Protein AF-A0A660RLG4-F1 (afdb_monomer_lite)

Foldseek 3Di:
DDDPDLKDKDKDKDQDPDAQDWDKDKDFDPDDPFWKWAADVLAGDTDDLWDAQQDDDPPVCCLVPQEKDFHGIGFKDFHDFWMWTWDFFKIKMKGWDPFTIWGDDRRMIITTPAGHHQWPQDPPDPGMGHTHDFIFGDLCSRVNFIDIIMMIIHMFTGGPQVTCCLVSSCCSHPPDWDKAFPDDPDDPDPDDDQADFDDSQKHWDDWAQQPVRQWIKTKIHRNDQAKGKGFGDADPWWKFWADPNRHGDGTDHTIDIAHHSDITMMTTGDPDPPDPDPPGDIGTPPDDDDDDDGGRPDLPSQDPVLLVVLVVLLVVLVVVLVVLVVVLVVDDDLRNLVSQLVNLVSVLNNLSSVLNNLVSCLSPDPDPVSNVVSVVVNVVSVVVNVVSVVSNVVSSSVNVVVVVVD

Radius of gyration: 28.37 Å; chains: 1; bounding box: 61×56×74 Å

Structure (mmCIF, N/CA/C/O backbone):
data_AF-A0A660RLG4-F1
#
_entry.id   AF-A0A660RLG4-F1
#
loop_
_atom_site.group_PDB
_atom_site.id
_atom_site.type_symbol
_atom_site.label_atom_id
_atom_site.label_alt_id
_atom_site.label_comp_id
_atom_site.label_asym_id
_atom_site.label_entity_id
_atom_site.label_seq_id
_atom_site.pdbx_PDB_ins_code
_atom_site.Cartn_x
_atom_site.Cartn_y
_atom_site.Cartn_z
_atom_site.occupancy
_atom_site.B_iso_or_equiv
_atom_site.auth_seq_id
_atom_site.auth_comp_id
_atom_site.auth_asym_id
_atom_site.auth_atom_id
_atom_site.pdbx_PDB_model_num
ATOM 1 N N . LEU A 1 1 ? 1.288 18.515 -22.081 1.00 42.44 1 LEU A N 1
ATOM 2 C CA . LEU A 1 1 ? 2.402 18.432 -23.048 1.00 42.44 1 LEU A CA 1
ATOM 3 C C . LEU A 1 1 ? 2.407 17.027 -23.625 1.00 42.44 1 LEU A C 1
ATOM 5 O O . LEU A 1 1 ? 2.444 16.089 -22.839 1.00 42.44 1 LEU A O 1
ATOM 9 N N . PHE A 1 2 ? 2.325 16.877 -24.945 1.00 48.72 2 PHE A N 1
ATOM 10 C CA . PHE A 1 2 ? 2.683 15.614 -25.590 1.00 48.72 2 PHE A CA 1
ATOM 11 C C . PHE A 1 2 ? 4.208 15.603 -25.696 1.00 48.72 2 PHE A C 1
ATOM 13 O O . PHE A 1 2 ? 4.772 16.466 -26.362 1.00 48.72 2 PHE A O 1
ATOM 20 N N . ASP A 1 3 ? 4.871 14.705 -24.976 1.00 76.25 3 ASP A N 1
ATOM 21 C CA . ASP A 1 3 ? 6.250 14.346 -25.296 1.00 76.25 3 ASP A CA 1
ATOM 22 C C . ASP A 1 3 ? 6.241 13.180 -26.298 1.00 76.25 3 ASP A C 1
ATOM 24 O O . ASP A 1 3 ? 5.186 12.721 -26.737 1.00 76.25 3 ASP A O 1
ATOM 28 N N . THR A 1 4 ? 7.415 12.705 -26.703 1.00 82.38 4 THR A N 1
ATOM 29 C CA . THR A 1 4 ? 7.547 11.595 -27.659 1.00 82.38 4 THR A CA 1
ATOM 30 C C . THR A 1 4 ? 7.227 10.226 -27.048 1.00 82.38 4 THR A C 1
ATOM 32 O O . THR A 1 4 ? 7.391 9.201 -27.714 1.00 82.38 4 THR A O 1
ATOM 35 N N . THR A 1 5 ? 6.782 10.167 -25.787 1.00 88.62 5 THR A N 1
ATOM 36 C CA . THR A 1 5 ? 6.401 8.902 -25.156 1.00 88.62 5 THR A CA 1
ATOM 37 C C . THR A 1 5 ? 5.014 8.454 -25.636 1.00 88.62 5 THR A C 1
ATOM 39 O O . THR A 1 5 ? 4.145 9.283 -25.901 1.00 88.62 5 THR A O 1
ATOM 42 N N . PRO A 1 6 ? 4.732 7.140 -25.709 1.00 92.06 6 PRO A N 1
ATOM 43 C CA . PRO A 1 6 ? 3.406 6.619 -26.043 1.00 92.06 6 PRO A CA 1
ATOM 44 C C . PRO A 1 6 ? 2.440 6.675 -24.844 1.00 92.06 6 PRO A C 1
ATOM 46 O O . PRO A 1 6 ? 1.500 5.883 -24.764 1.00 92.06 6 PRO A O 1
ATOM 49 N N . LEU A 1 7 ? 2.705 7.549 -23.868 1.00 94.50 7 LEU A N 1
ATOM 50 C CA . LEU A 1 7 ? 1.941 7.659 -22.634 1.00 94.50 7 LEU A CA 1
ATOM 51 C C . LEU A 1 7 ? 0.930 8.796 -22.734 1.00 94.50 7 LEU A C 1
ATOM 53 O O . LEU A 1 7 ? 1.280 9.939 -23.014 1.00 94.50 7 LEU A O 1
ATOM 57 N N . ILE A 1 8 ? -0.321 8.505 -22.390 1.00 95.38 8 ILE A N 1
ATOM 58 C CA . ILE A 1 8 ? -1.310 9.545 -22.107 1.00 95.38 8 ILE A CA 1
ATOM 59 C C . ILE A 1 8 ? -1.178 9.886 -20.626 1.00 95.38 8 ILE A C 1
ATOM 61 O O . ILE A 1 8 ? -1.573 9.093 -19.771 1.00 95.38 8 ILE A O 1
ATOM 65 N N . LYS A 1 9 ? -0.585 11.042 -20.323 1.00 94.56 9 LYS A N 1
ATOM 66 C CA . LYS A 1 9 ? -0.292 11.484 -18.953 1.00 94.56 9 LYS A CA 1
ATOM 67 C C . LYS A 1 9 ? -1.398 12.395 -18.423 1.00 94.56 9 LYS A C 1
ATOM 69 O O . LYS A 1 9 ? -1.834 13.321 -19.103 1.00 94.56 9 LYS A O 1
ATOM 74 N N . PHE A 1 10 ? -1.809 12.145 -17.188 1.00 95.75 10 PHE A N 1
ATOM 75 C CA . PHE A 1 10 ? -2.790 12.909 -16.436 1.00 95.75 10 PHE A CA 1
ATOM 76 C C . PHE A 1 10 ? -2.109 13.525 -15.221 1.00 95.75 10 PHE A C 1
ATOM 78 O O . PHE A 1 10 ? -1.472 12.831 -14.429 1.00 95.75 10 PHE A O 1
ATOM 85 N N . HIS A 1 11 ? -2.303 14.829 -15.074 1.00 94.31 11 HIS A N 1
ATOM 86 C CA . HIS A 1 11 ? -1.959 15.583 -13.883 1.00 94.31 11 HIS A CA 1
ATOM 87 C C . HIS A 1 11 ? -3.260 16.046 -13.240 1.00 94.31 11 HIS A C 1
ATOM 89 O O . HIS A 1 11 ? -4.064 16.720 -13.885 1.00 94.31 11 HIS A O 1
ATOM 95 N N . ILE A 1 12 ? -3.520 15.594 -12.016 1.00 95.31 12 ILE A N 1
ATOM 96 C CA . ILE A 1 12 ? -4.813 15.778 -11.355 1.00 95.31 12 ILE A CA 1
ATOM 97 C C . ILE A 1 12 ? -4.598 16.572 -10.078 1.00 95.31 12 ILE A C 1
ATOM 99 O O . ILE A 1 12 ? -3.946 16.096 -9.152 1.00 95.31 12 ILE A O 1
ATOM 103 N N . LEU A 1 13 ? -5.214 17.749 -10.013 1.00 94.62 13 LEU A N 1
ATOM 104 C CA . LEU A 1 13 ? -5.306 18.561 -8.806 1.00 94.62 13 LEU A CA 1
ATOM 105 C C . LEU A 1 13 ? -6.682 18.349 -8.174 1.00 94.62 13 LEU A C 1
ATOM 107 O O . LEU A 1 13 ? -7.712 18.636 -8.784 1.00 94.62 13 LEU A O 1
ATOM 111 N N . LEU A 1 14 ? -6.703 17.831 -6.949 1.00 94.81 14 LEU A N 1
ATOM 112 C CA . LEU A 1 14 ? -7.924 17.526 -6.213 1.00 94.81 14 LEU A CA 1
ATOM 113 C C . LEU A 1 14 ? -7.962 18.314 -4.907 1.00 94.81 14 LEU A C 1
ATOM 115 O O . LEU A 1 14 ? -7.128 18.106 -4.029 1.00 94.81 14 LEU A O 1
ATOM 119 N N . ARG A 1 15 ? -8.993 19.145 -4.743 1.00 95.38 15 ARG A N 1
ATOM 120 C CA . ARG A 1 15 ? -9.323 19.823 -3.484 1.00 95.38 15 ARG A CA 1
ATOM 121 C C . ARG A 1 15 ? -10.446 19.075 -2.768 1.00 95.38 15 ARG A C 1
ATOM 123 O O . ARG A 1 15 ? -11.611 19.219 -3.131 1.00 95.38 15 ARG A O 1
ATOM 130 N N . ASN A 1 16 ? -10.119 18.281 -1.749 1.00 95.19 16 ASN A N 1
ATOM 131 C CA . ASN A 1 16 ? -11.125 17.485 -1.048 1.00 95.19 16 ASN A CA 1
ATOM 132 C C . ASN A 1 16 ? -11.785 18.229 0.125 1.00 95.19 16 ASN A C 1
ATOM 134 O O . ASN A 1 16 ? -11.190 18.390 1.186 1.00 95.19 16 ASN A O 1
ATOM 138 N N . THR A 1 17 ? -13.059 18.588 -0.017 1.00 94.00 17 THR A N 1
ATOM 139 C CA . THR A 1 17 ? -13.883 19.181 1.055 1.00 94.00 17 THR A CA 1
ATOM 140 C C . THR A 1 17 ? -14.885 18.197 1.676 1.00 94.00 17 THR A C 1
ATOM 142 O O . THR A 1 17 ? -15.561 18.534 2.653 1.00 94.00 17 THR A O 1
ATOM 145 N N . ALA A 1 18 ? -14.982 16.976 1.141 1.00 94.06 18 ALA A N 1
ATOM 146 C CA . ALA A 1 18 ? -15.950 15.963 1.544 1.00 94.06 18 ALA A CA 1
ATOM 147 C C . ALA A 1 18 ? -15.361 14.959 2.552 1.00 94.06 18 ALA A C 1
ATOM 149 O O . ALA A 1 18 ? -14.151 14.763 2.658 1.00 94.06 18 ALA A O 1
ATOM 150 N N . ARG A 1 19 ? -16.241 14.293 3.307 1.00 93.56 19 ARG A N 1
ATOM 151 C CA . ARG A 1 19 ? -15.895 13.283 4.324 1.00 93.56 19 ARG A CA 1
ATOM 152 C C . ARG A 1 19 ? -16.524 11.938 3.977 1.00 93.56 19 ARG A C 1
ATOM 154 O O . ARG A 1 19 ? -17.498 11.900 3.235 1.00 93.56 19 ARG A O 1
ATOM 161 N N . ASP A 1 20 ? -15.958 10.862 4.514 1.00 94.06 20 ASP A N 1
ATOM 162 C CA . ASP A 1 20 ? -16.508 9.501 4.474 1.00 94.06 20 ASP A CA 1
ATOM 163 C C . ASP A 1 20 ? -16.858 9.017 3.055 1.00 94.06 20 ASP A C 1
ATOM 165 O O . ASP A 1 20 ? -17.926 8.460 2.801 1.00 94.06 20 ASP A O 1
ATOM 169 N N . HIS A 1 21 ? -15.937 9.234 2.116 1.00 96.50 21 HIS A N 1
ATOM 170 C CA . HIS A 1 21 ? -16.104 8.872 0.712 1.00 96.50 21 HIS A CA 1
ATOM 171 C C . HIS A 1 21 ? -14.834 8.233 0.146 1.00 96.50 21 HIS A C 1
ATOM 173 O O . HIS A 1 21 ? -13.743 8.310 0.716 1.00 96.50 21 HIS A O 1
ATOM 179 N N . ARG A 1 22 ? -14.983 7.590 -1.011 1.00 97.25 22 ARG A N 1
ATOM 180 C CA . ARG A 1 22 ? -13.876 7.050 -1.798 1.00 97.25 22 ARG A CA 1
ATOM 181 C C . ARG A 1 22 ? -14.025 7.528 -3.234 1.00 97.25 22 ARG A C 1
ATOM 183 O O . ARG A 1 22 ? -15.045 7.254 -3.861 1.00 97.25 22 ARG A O 1
ATOM 190 N N . LEU A 1 23 ? -13.012 8.224 -3.736 1.00 97.88 23 LEU A N 1
ATOM 191 C CA . LEU A 1 23 ? -12.948 8.714 -5.105 1.00 97.88 23 LEU A CA 1
ATOM 192 C C . LEU A 1 23 ? -12.033 7.805 -5.926 1.00 97.88 23 LEU A C 1
ATOM 194 O O . LEU A 1 23 ? -10.882 7.565 -5.557 1.00 97.88 23 LEU A O 1
ATOM 198 N N . LYS A 1 24 ? -12.554 7.309 -7.049 1.00 98.25 24 LYS A N 1
ATOM 199 C CA . LYS A 1 24 ? -11.819 6.469 -7.997 1.00 98.25 24 LYS A CA 1
ATOM 200 C C . LYS A 1 24 ? -11.880 7.084 -9.387 1.00 98.25 24 LYS A C 1
ATOM 202 O O . LYS A 1 24 ? -12.932 7.584 -9.779 1.00 98.25 24 LYS A O 1
ATOM 207 N N . MET A 1 25 ? -10.790 6.978 -10.136 1.00 98.25 25 MET A N 1
ATOM 208 C CA . MET A 1 25 ? -10.773 7.283 -11.565 1.00 98.25 25 MET A CA 1
ATOM 209 C C . MET A 1 25 ? -10.928 5.985 -12.357 1.00 98.25 25 MET A C 1
ATOM 211 O O . MET A 1 25 ? -10.302 4.981 -12.018 1.00 98.25 25 MET A O 1
ATOM 215 N N . ALA A 1 26 ? -11.796 6.000 -13.368 1.00 98.56 26 ALA A N 1
ATOM 216 C CA . ALA A 1 26 ? -12.150 4.833 -14.167 1.00 98.56 26 ALA A CA 1
ATOM 217 C C . ALA A 1 26 ? -11.507 4.903 -15.556 1.00 98.56 26 ALA A C 1
ATOM 219 O O . ALA A 1 26 ? -11.638 5.905 -16.255 1.00 98.56 26 ALA A O 1
ATOM 220 N N . PHE A 1 27 ? -10.879 3.807 -15.968 1.00 98.56 27 PHE A N 1
ATOM 221 C CA . PHE A 1 27 ? -10.208 3.647 -17.251 1.00 98.56 27 PHE A CA 1
ATOM 222 C C . PHE A 1 27 ? -10.807 2.440 -17.981 1.00 98.56 27 PHE A C 1
ATOM 224 O O . PHE A 1 27 ? -10.393 1.299 -17.741 1.00 98.56 27 PHE A O 1
ATOM 231 N N . PRO A 1 28 ? -11.843 2.654 -18.809 1.00 97.81 28 PRO A N 1
ATOM 232 C CA . PRO A 1 28 ? -12.424 1.587 -19.608 1.00 97.81 28 PRO A CA 1
ATOM 233 C C . PRO A 1 28 ? -11.468 1.180 -20.735 1.00 97.81 28 PRO A C 1
ATOM 235 O O . PRO A 1 28 ? -10.878 2.027 -21.401 1.00 97.81 28 PRO A O 1
ATOM 238 N N . THR A 1 29 ? -11.355 -0.124 -20.979 1.00 96.12 29 THR A N 1
ATOM 239 C CA . THR A 1 29 ? -10.620 -0.693 -22.112 1.00 96.12 29 THR A CA 1
ATOM 240 C C . THR A 1 29 ? -11.518 -1.584 -22.970 1.00 96.12 29 THR A C 1
ATOM 242 O O . THR A 1 29 ? -12.541 -2.109 -22.528 1.00 96.12 29 THR A O 1
ATOM 245 N N . ASN A 1 30 ? -11.127 -1.775 -24.229 1.00 94.19 30 ASN A N 1
ATOM 246 C CA . ASN A 1 30 ? -11.834 -2.633 -25.179 1.00 94.19 30 ASN A CA 1
ATOM 247 C C . ASN A 1 30 ? -11.332 -4.085 -25.180 1.00 94.19 30 ASN A C 1
ATOM 249 O O . ASN A 1 30 ? -11.915 -4.930 -25.866 1.00 94.19 30 ASN A O 1
ATOM 253 N N . ILE A 1 31 ? -10.306 -4.398 -24.382 1.00 95.69 31 ILE A N 1
ATOM 254 C CA . ILE A 1 31 ? -9.705 -5.732 -24.307 1.00 95.69 31 ILE A CA 1
ATOM 255 C C . ILE A 1 31 ? -10.736 -6.750 -23.808 1.00 95.69 31 ILE A C 1
ATOM 257 O O . ILE A 1 31 ? -11.302 -6.633 -22.720 1.00 95.69 31 ILE A O 1
ATOM 261 N N . LYS A 1 32 ? -11.012 -7.761 -24.638 1.00 89.62 32 LYS A N 1
ATOM 262 C CA . LYS A 1 32 ? -11.910 -8.878 -24.316 1.00 89.62 32 LYS A CA 1
ATOM 263 C C . LYS A 1 32 ? -11.104 -10.015 -23.694 1.00 89.62 32 LYS A C 1
ATOM 265 O O . LYS A 1 32 ? -10.012 -10.303 -24.175 1.00 89.62 32 LYS A O 1
ATOM 270 N N . ASN A 1 33 ? -11.669 -10.657 -22.667 1.00 87.00 33 ASN A N 1
ATOM 271 C CA . ASN A 1 33 ? -11.076 -11.807 -21.969 1.00 87.00 33 ASN A CA 1
ATOM 272 C C . ASN A 1 33 ? -9.613 -11.575 -21.546 1.00 87.00 33 ASN A C 1
ATOM 274 O O . ASN A 1 33 ? -8.793 -12.484 -21.608 1.00 87.00 33 ASN A O 1
ATOM 278 N N . GLY A 1 34 ? -9.281 -10.335 -21.173 1.00 94.12 34 GLY A N 1
ATOM 279 C CA . GLY A 1 34 ? -7.931 -9.976 -20.763 1.00 94.12 34 GLY A CA 1
ATOM 280 C C . GLY A 1 34 ? -7.615 -10.476 -19.358 1.00 94.12 34 GLY A C 1
ATOM 281 O O . GLY A 1 34 ? -8.475 -10.470 -18.475 1.00 94.12 34 GLY A O 1
ATOM 282 N N . LYS A 1 35 ? -6.363 -10.866 -19.157 1.00 97.19 35 LYS A N 1
ATOM 283 C CA . LYS A 1 35 ? -5.772 -11.130 -17.849 1.00 97.19 35 LYS A CA 1
ATOM 284 C C . LYS A 1 35 ? -5.493 -9.811 -17.139 1.00 97.19 35 LYS A C 1
ATOM 286 O O . LYS A 1 35 ? -5.126 -8.832 -17.790 1.00 97.19 35 LYS A O 1
ATOM 291 N N . 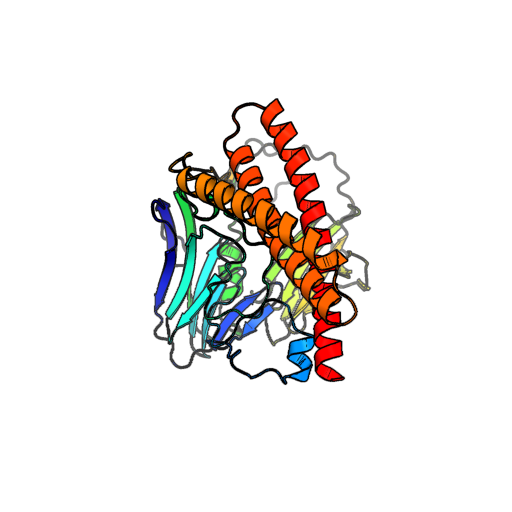ILE A 1 36 ? -5.656 -9.792 -15.819 1.00 98.25 36 ILE A N 1
ATOM 292 C CA . ILE A 1 36 ? -5.297 -8.643 -14.984 1.00 98.25 36 ILE A CA 1
ATOM 293 C C . ILE A 1 36 ? -3.904 -8.903 -14.435 1.00 98.25 36 ILE A C 1
ATOM 295 O O . ILE A 1 36 ? -3.695 -9.897 -13.743 1.00 98.25 36 ILE A O 1
ATOM 299 N N . VAL A 1 37 ? -2.977 -8.001 -14.726 1.00 97.75 37 VAL A N 1
ATOM 300 C CA . VAL A 1 37 ? -1.601 -8.070 -14.239 1.00 97.75 37 VAL A CA 1
ATOM 301 C C . VAL A 1 37 ? -1.293 -6.787 -13.491 1.00 97.75 37 VAL A C 1
ATOM 303 O O . VAL A 1 37 ? -1.558 -5.702 -13.998 1.00 97.75 37 VAL A O 1
ATOM 306 N N . ALA A 1 38 ? -0.752 -6.890 -12.286 1.00 97.94 38 ALA A N 1
ATOM 307 C CA . ALA A 1 38 ? -0.326 -5.734 -11.509 1.00 97.94 38 ALA A CA 1
ATOM 308 C C . ALA A 1 38 ? 1.126 -5.882 -11.086 1.00 97.94 38 ALA A C 1
ATOM 310 O O . ALA A 1 38 ? 1.599 -6.989 -10.832 1.00 97.94 38 ALA A O 1
ATOM 311 N N . GLU A 1 39 ? 1.825 -4.761 -10.972 1.00 96.94 39 GLU A N 1
ATOM 312 C CA . GLU A 1 39 ? 3.153 -4.781 -10.384 1.00 96.94 39 GLU A CA 1
ATOM 313 C C . GLU A 1 39 ? 3.067 -4.887 -8.858 1.00 96.94 39 GLU A C 1
ATOM 315 O O . GLU A 1 39 ? 2.383 -4.098 -8.200 1.00 96.94 39 GLU A O 1
ATOM 320 N N . MET A 1 40 ? 3.828 -5.825 -8.305 1.00 95.88 40 MET A N 1
ATOM 321 C CA . MET A 1 40 ? 4.165 -5.953 -6.892 1.00 95.88 40 MET A CA 1
ATOM 322 C C . MET A 1 40 ? 5.693 -5.874 -6.725 1.00 95.88 40 MET A C 1
ATOM 324 O O . MET A 1 40 ? 6.424 -5.895 -7.719 1.00 95.88 40 MET A O 1
ATOM 328 N N . PRO A 1 41 ? 6.216 -5.742 -5.491 1.00 94.00 41 PRO A N 1
ATOM 329 C CA . PRO A 1 41 ? 7.656 -5.775 -5.262 1.00 94.00 41 PRO A CA 1
ATOM 330 C C . PRO A 1 41 ? 8.271 -7.044 -5.858 1.00 94.00 41 PRO A C 1
ATOM 332 O O . PRO A 1 41 ? 7.988 -8.138 -5.383 1.00 94.00 41 PRO A O 1
ATOM 335 N N . PHE A 1 42 ? 9.095 -6.867 -6.895 1.00 93.88 42 PHE A N 1
ATOM 336 C CA . PHE A 1 42 ? 9.760 -7.955 -7.616 1.00 93.88 42 PHE A CA 1
ATOM 337 C C . PHE A 1 42 ? 8.797 -9.016 -8.177 1.00 93.88 42 PHE A C 1
ATOM 339 O O . PHE A 1 42 ? 9.109 -10.200 -8.159 1.00 93.88 42 PHE A O 1
ATOM 346 N N . GLU A 1 43 ? 7.628 -8.605 -8.689 1.00 94.50 43 GLU A N 1
ATOM 347 C CA . GLU A 1 43 ? 6.717 -9.515 -9.397 1.00 94.50 43 GLU A CA 1
ATOM 348 C C . GLU A 1 43 ? 5.731 -8.764 -10.304 1.00 94.50 43 GLU A C 1
ATOM 350 O O . GLU A 1 43 ? 5.202 -7.713 -9.931 1.00 94.50 43 GLU A O 1
ATOM 355 N N . TYR A 1 44 ? 5.418 -9.329 -11.474 1.00 96.06 44 TYR A N 1
ATOM 356 C CA . TYR A 1 44 ? 4.201 -8.998 -12.222 1.00 96.06 44 TYR A CA 1
ATOM 357 C C . TYR A 1 44 ? 3.151 -10.073 -11.950 1.00 96.06 44 TYR A C 1
ATOM 359 O O . TYR A 1 44 ? 3.136 -11.126 -12.583 1.00 96.06 44 TYR A O 1
ATOM 367 N N . VAL A 1 45 ? 2.276 -9.802 -10.983 1.00 96.19 45 VAL A N 1
ATOM 368 C CA . VAL A 1 45 ? 1.316 -10.788 -10.485 1.00 96.19 45 VAL A CA 1
ATOM 369 C C . VAL A 1 45 ? 0.040 -10.785 -11.325 1.00 96.19 45 VAL A C 1
ATOM 371 O O . VAL A 1 45 ? -0.598 -9.744 -11.510 1.00 96.19 45 VAL A O 1
ATOM 374 N N . GLU A 1 46 ? -0.362 -11.961 -11.807 1.00 96.75 46 GLU A N 1
ATOM 375 C CA . GLU A 1 46 ? -1.681 -12.177 -12.409 1.00 96.75 46 GLU A CA 1
ATOM 376 C C . GLU A 1 46 ? -2.723 -12.355 -11.295 1.00 96.75 46 GLU A C 1
ATOM 378 O O . GLU A 1 46 ? -2.531 -13.149 -10.371 1.00 96.75 46 GLU A O 1
ATOM 383 N N . ARG A 1 47 ? -3.837 -11.614 -11.350 1.00 95.38 47 ARG A N 1
ATOM 384 C CA . ARG A 1 47 ? -4.898 -11.694 -10.332 1.00 95.38 47 ARG A CA 1
ATOM 385 C C . ARG A 1 47 ? -6.284 -11.894 -10.937 1.00 95.38 47 ARG A C 1
ATOM 387 O O . ARG A 1 47 ? -6.570 -11.380 -12.018 1.00 95.38 47 ARG A O 1
ATOM 394 N N . PRO A 1 48 ? -7.194 -12.586 -10.229 1.00 96.31 48 PRO A N 1
ATOM 395 C CA . PRO A 1 48 ? -8.602 -12.559 -10.588 1.00 96.31 48 PRO A CA 1
ATOM 396 C C . PRO A 1 48 ? -9.194 -11.164 -10.330 1.00 96.31 48 PRO A C 1
ATOM 398 O O . PRO A 1 48 ? -8.680 -10.382 -9.533 1.00 96.31 48 PRO A O 1
ATOM 401 N N . SER A 1 49 ? -10.336 -10.870 -10.954 1.00 94.06 49 SER A N 1
ATOM 402 C CA . SER A 1 49 ? -11.072 -9.614 -10.711 1.00 94.06 49 SER A CA 1
ATOM 403 C C . SER A 1 49 ? -11.621 -9.480 -9.282 1.00 94.06 49 SER A C 1
ATOM 405 O O . SER A 1 49 ? -11.966 -8.375 -8.859 1.00 94.06 49 SER A O 1
ATOM 407 N N . TYR A 1 50 ? -11.707 -10.592 -8.544 1.00 95.88 50 TYR A N 1
ATOM 408 C CA . TYR A 1 50 ? -12.051 -10.636 -7.126 1.00 95.88 50 TYR A CA 1
ATOM 409 C C . TYR A 1 50 ? -11.533 -11.910 -6.452 1.00 95.88 50 TYR A C 1
ATOM 411 O O . TYR A 1 50 ? -11.355 -12.937 -7.107 1.00 95.88 50 TYR A O 1
ATOM 419 N N . LEU A 1 51 ? -11.341 -11.850 -5.136 1.00 93.12 51 LEU A N 1
ATOM 420 C CA . LEU A 1 51 ? -11.143 -13.010 -4.270 1.00 93.12 51 LEU A CA 1
ATOM 421 C C . LEU A 1 51 ? -12.438 -13.315 -3.525 1.00 93.12 51 LEU A C 1
ATOM 423 O O . LEU A 1 51 ? -13.113 -12.407 -3.039 1.00 93.12 51 LEU A O 1
ATOM 427 N N . ASP A 1 52 ? -12.783 -14.595 -3.424 1.00 91.31 52 ASP A N 1
ATOM 428 C CA . ASP A 1 52 ? -13.954 -15.038 -2.675 1.00 91.31 52 ASP A CA 1
ATOM 429 C C . ASP A 1 52 ? -13.559 -15.570 -1.290 1.00 91.31 52 ASP A C 1
ATOM 431 O O . ASP A 1 52 ? -13.125 -16.713 -1.132 1.00 91.31 52 ASP A O 1
ATOM 435 N N . ASN A 1 53 ? -13.746 -14.727 -0.275 1.00 86.56 53 ASN A N 1
ATOM 436 C CA . ASN A 1 53 ? -13.520 -15.034 1.136 1.00 86.56 53 ASN A CA 1
ATOM 437 C C . ASN A 1 53 ? -14.812 -15.491 1.843 1.00 86.56 53 ASN A C 1
ATOM 439 O O . ASN A 1 53 ? -14.919 -15.402 3.068 1.00 86.56 53 ASN A O 1
ATOM 443 N N . SER A 1 54 ? -15.827 -15.955 1.101 1.00 83.31 54 SER A N 1
ATOM 444 C CA . SER A 1 54 ? -17.081 -16.476 1.673 1.00 83.31 54 SER A CA 1
ATOM 445 C C . SER A 1 54 ? -16.960 -17.882 2.262 1.00 83.31 54 SER A C 1
ATOM 447 O O . SER A 1 54 ? -17.878 -18.324 2.956 1.00 83.31 54 SER A O 1
ATOM 449 N N . ARG A 1 55 ? -15.837 -18.584 2.032 1.00 76.75 55 ARG A N 1
ATOM 450 C CA . ARG A 1 55 ? -15.640 -19.946 2.544 1.00 76.75 55 ARG A CA 1
ATOM 451 C C . ARG A 1 55 ? -15.852 -19.990 4.068 1.00 76.75 55 ARG A C 1
ATOM 453 O O . ARG A 1 55 ? -15.178 -19.250 4.803 1.00 76.75 55 ARG A O 1
ATOM 460 N N . PRO A 1 56 ? -16.768 -20.848 4.558 1.00 71.75 56 PRO A N 1
ATOM 461 C CA . PRO A 1 56 ? -17.010 -20.987 5.983 1.00 71.75 56 PRO A CA 1
ATOM 462 C C . PRO A 1 56 ? -15.766 -21.579 6.648 1.00 71.75 56 PRO A C 1
ATOM 464 O O . PRO A 1 56 ? -15.213 -22.577 6.186 1.00 71.75 56 PRO A O 1
ATOM 467 N N . ILE A 1 57 ? -15.312 -20.956 7.735 1.00 71.88 57 ILE A N 1
ATOM 468 C CA . ILE A 1 57 ? -14.235 -21.516 8.553 1.00 71.88 57 ILE A CA 1
ATOM 469 C C . ILE A 1 57 ? -14.864 -22.581 9.456 1.00 71.88 57 ILE A C 1
ATOM 471 O O . ILE A 1 57 ? -15.861 -22.283 10.117 1.00 71.88 57 ILE A O 1
ATOM 475 N N . PRO A 1 58 ? -14.292 -23.797 9.531 1.00 80.06 58 PRO A N 1
ATOM 476 C CA . PRO A 1 58 ? -14.722 -24.802 10.493 1.00 80.06 58 PRO A CA 1
ATOM 477 C C . PRO A 1 58 ? -14.843 -24.220 11.907 1.00 80.06 58 PRO A C 1
ATOM 479 O O . PRO A 1 58 ? -13.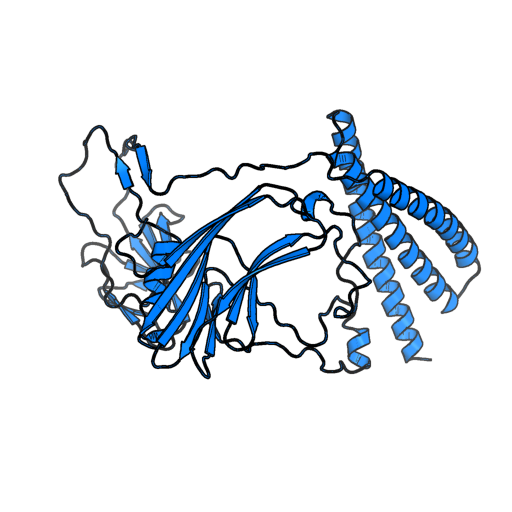925 -23.552 12.382 1.00 80.06 58 PRO A O 1
ATOM 482 N N . GLN A 1 59 ? -15.935 -24.517 12.619 1.00 71.88 59 GLN A N 1
ATOM 483 C CA . GLN A 1 59 ? -16.215 -23.943 13.946 1.00 71.88 59 GLN A CA 1
ATOM 484 C C . GLN A 1 59 ? -15.053 -24.115 14.940 1.00 71.88 59 GLN A C 1
ATOM 486 O O . GLN A 1 59 ? -14.795 -23.242 15.764 1.00 71.88 59 GLN A O 1
ATOM 491 N N . LYS A 1 60 ? -14.314 -25.228 14.838 1.00 72.12 60 LYS A N 1
ATOM 492 C CA . LYS A 1 60 ? -13.123 -25.503 15.656 1.00 72.12 60 LYS A CA 1
ATOM 493 C C . LYS A 1 60 ? -11.978 -24.515 15.396 1.00 72.12 60 LYS A C 1
ATOM 495 O O . LYS A 1 60 ? -11.271 -24.162 16.331 1.00 72.12 60 LYS A O 1
ATOM 500 N N . LEU A 1 61 ? -11.817 -24.048 14.157 1.00 72.56 61 LEU A N 1
ATOM 501 C CA . LEU A 1 61 ? -10.791 -23.081 13.762 1.00 72.56 61 LEU A CA 1
ATOM 502 C C . LEU A 1 61 ? -11.196 -21.638 14.089 1.00 72.56 61 LEU A C 1
ATOM 504 O O . LEU A 1 61 ? -10.327 -20.838 14.419 1.00 72.56 61 LEU A O 1
ATOM 508 N N . LEU A 1 62 ? -12.493 -21.306 14.088 1.00 67.69 62 LEU A N 1
ATOM 509 C CA . LEU A 1 62 ? -12.977 -19.984 14.527 1.00 67.69 62 LEU A CA 1
ATOM 510 C C . LEU A 1 62 ? -12.569 -19.651 15.973 1.00 67.69 62 LEU A C 1
ATOM 512 O O . LEU A 1 62 ? -12.353 -18.487 16.290 1.00 67.69 62 LEU A O 1
ATOM 516 N N . ARG A 1 63 ? -12.396 -20.672 16.824 1.00 64.31 63 ARG A N 1
ATOM 517 C CA . ARG A 1 63 ? -11.903 -20.532 18.208 1.00 64.31 63 ARG A CA 1
ATOM 518 C C . ARG A 1 63 ? -10.432 -20.102 18.294 1.00 64.31 63 ARG A C 1
ATOM 520 O O . ARG A 1 63 ? -9.987 -19.646 19.337 1.00 64.31 63 ARG A O 1
ATOM 527 N N . ILE A 1 64 ? -9.671 -20.272 17.212 1.00 66.38 64 ILE A N 1
ATOM 528 C CA . ILE A 1 64 ? -8.229 -19.983 17.135 1.00 66.38 64 ILE A CA 1
ATOM 529 C C . ILE A 1 64 ? -7.988 -18.735 16.267 1.00 66.38 64 ILE A C 1
ATOM 531 O O . ILE A 1 64 ? -7.133 -17.905 16.569 1.00 66.38 64 ILE A O 1
ATOM 535 N N . PHE A 1 65 ? -8.795 -18.542 15.219 1.00 62.34 65 PHE A N 1
ATOM 536 C CA . PHE A 1 65 ? -8.759 -17.380 14.329 1.00 62.34 65 PHE A CA 1
ATOM 537 C C . PHE A 1 65 ? -9.694 -16.260 14.812 1.00 62.34 65 PHE A C 1
ATOM 539 O O . PHE A 1 65 ? -10.734 -15.999 14.213 1.00 62.34 65 PHE A O 1
ATOM 546 N N . ILE A 1 66 ? -9.304 -15.564 15.885 1.00 63.75 66 ILE A N 1
ATOM 547 C CA . ILE A 1 66 ? -10.088 -14.459 16.480 1.00 63.75 66 ILE A CA 1
ATOM 548 C C . ILE A 1 66 ? -9.595 -13.057 16.033 1.00 63.75 66 ILE A C 1
ATOM 550 O O . ILE A 1 66 ? -9.925 -12.025 16.636 1.00 63.75 66 ILE A O 1
ATOM 554 N N . GLY A 1 67 ? -8.737 -13.009 15.010 1.00 71.00 67 GLY A N 1
ATOM 555 C CA . GLY A 1 67 ? -8.272 -11.773 14.370 1.00 71.00 67 GLY A CA 1
ATOM 556 C C . GLY A 1 67 ? -9.286 -11.219 13.367 1.00 71.00 67 GLY A C 1
ATOM 557 O O . GLY A 1 67 ? -10.246 -11.897 13.004 1.00 71.00 67 GLY A O 1
ATOM 558 N N . ALA A 1 68 ? -9.080 -9.978 12.921 1.00 81.69 68 ALA A N 1
ATOM 559 C CA . ALA A 1 68 ? -9.872 -9.424 11.831 1.00 81.69 68 ALA A CA 1
ATOM 560 C C . ALA A 1 68 ? -9.709 -10.227 10.540 1.00 81.69 68 ALA A C 1
ATOM 562 O O . ALA A 1 68 ? -8.599 -10.600 10.164 1.00 81.69 68 ALA A O 1
ATOM 563 N N . ARG A 1 69 ? -10.826 -10.443 9.846 1.00 83.62 69 ARG A N 1
ATOM 564 C CA . ARG A 1 69 ? -10.868 -11.133 8.561 1.00 83.62 69 ARG A CA 1
ATOM 565 C C . ARG A 1 69 ? -11.898 -10.494 7.645 1.00 83.62 69 ARG A C 1
ATOM 567 O O . ARG A 1 69 ? -13.073 -10.394 8.012 1.00 83.62 69 ARG A O 1
ATOM 574 N N . GLU A 1 70 ? -11.463 -10.145 6.442 1.00 86.50 70 GLU A N 1
ATOM 575 C CA . GLU A 1 70 ? -12.360 -9.739 5.362 1.00 86.50 70 GLU A CA 1
ATOM 576 C C . GLU A 1 70 ? -13.149 -10.956 4.851 1.00 86.50 70 GLU A C 1
ATOM 578 O O . GLU A 1 70 ? -12.624 -12.062 4.729 1.00 86.50 70 GLU A O 1
ATOM 583 N N . CYS A 1 71 ? -14.439 -10.775 4.611 1.00 86.50 71 CYS A N 1
ATOM 584 C CA . CYS A 1 71 ? -15.406 -11.815 4.283 1.00 86.50 71 CYS A CA 1
ATOM 585 C C . CYS A 1 71 ? -16.219 -11.404 3.055 1.00 86.50 71 CYS A C 1
ATOM 587 O O . CYS A 1 71 ? -16.431 -10.221 2.798 1.00 86.50 71 CYS A O 1
ATOM 589 N N . GLY A 1 72 ? -16.725 -12.389 2.314 1.00 89.50 72 GLY A N 1
ATOM 590 C CA . GLY A 1 72 ? -17.405 -12.139 1.042 1.00 89.50 72 GLY A CA 1
ATOM 591 C C . GLY A 1 72 ? -16.413 -11.871 -0.092 1.00 89.50 72 GLY A C 1
ATOM 592 O O . GLY A 1 72 ? -15.305 -12.400 -0.081 1.00 89.50 72 GLY A O 1
ATOM 593 N N . LYS A 1 73 ? -16.822 -11.085 -1.091 1.00 92.38 73 LYS A N 1
ATOM 594 C CA . LYS A 1 73 ? -15.998 -10.810 -2.275 1.00 92.38 73 LYS A CA 1
ATOM 595 C C . LYS A 1 73 ? -15.117 -9.584 -2.053 1.00 92.38 73 LYS A C 1
ATOM 597 O O . LYS A 1 73 ? -15.643 -8.485 -1.882 1.00 92.38 73 LYS A O 1
ATOM 602 N N . GLU A 1 74 ? -13.804 -9.784 -2.097 1.00 92.56 74 GLU A N 1
ATOM 603 C CA . GLU A 1 74 ? -12.803 -8.719 -2.103 1.00 92.56 74 GLU A CA 1
ATOM 604 C C . GLU A 1 74 ? -12.406 -8.407 -3.539 1.00 92.56 74 GLU A C 1
ATOM 606 O O . GLU A 1 74 ? -12.165 -9.293 -4.349 1.00 92.56 74 GLU A O 1
ATOM 611 N N . TYR A 1 75 ? -12.338 -7.130 -3.848 1.00 95.25 75 TYR A N 1
ATOM 612 C CA . TYR A 1 75 ? -12.207 -6.623 -5.198 1.00 95.25 75 TYR A CA 1
ATOM 613 C C . TYR A 1 75 ? -11.092 -5.592 -5.353 1.00 95.25 75 TYR A C 1
ATOM 615 O O . TYR A 1 75 ? -10.775 -5.183 -6.471 1.00 95.25 75 TYR A O 1
ATOM 623 N N . THR A 1 76 ? -10.591 -5.103 -4.228 1.00 95.62 76 THR A N 1
ATOM 624 C CA . THR A 1 76 ? -9.524 -4.131 -4.139 1.00 95.62 76 THR A CA 1
ATOM 625 C C . THR A 1 76 ? -8.223 -4.855 -3.890 1.00 95.62 76 THR A C 1
ATOM 627 O O . THR A 1 76 ? -8.137 -5.784 -3.088 1.00 95.62 76 THR A O 1
ATOM 630 N N . PHE A 1 77 ? -7.209 -4.444 -4.630 1.00 97.56 77 PHE A N 1
ATOM 631 C CA . PHE A 1 77 ? -5.939 -5.133 -4.677 1.00 97.56 77 PHE A CA 1
ATOM 632 C C . PHE A 1 77 ? -4.796 -4.122 -4.607 1.00 97.56 77 PHE A C 1
ATOM 634 O O . PHE A 1 77 ? -4.926 -3.019 -5.148 1.00 97.56 77 PHE A O 1
ATOM 641 N N . PRO A 1 78 ? -3.672 -4.482 -3.961 1.00 97.75 78 PRO A N 1
ATOM 642 C CA . PRO A 1 78 ? -2.514 -3.612 -3.919 1.00 97.75 78 PRO A CA 1
ATOM 643 C C . PRO A 1 78 ? -1.779 -3.617 -5.261 1.00 97.75 78 PRO A C 1
ATOM 645 O O . PRO A 1 78 ? -1.664 -4.662 -5.898 1.00 97.75 78 PRO A O 1
ATOM 648 N N . MET A 1 79 ? -1.224 -2.489 -5.664 1.00 97.62 79 MET A N 1
ATOM 649 C CA . MET A 1 79 ? -0.210 -2.405 -6.716 1.00 97.62 79 MET A CA 1
ATOM 650 C C . MET A 1 79 ? 0.927 -1.504 -6.251 1.00 97.62 79 MET A C 1
ATOM 652 O O . MET A 1 79 ? 0.765 -0.737 -5.301 1.00 97.62 79 MET A O 1
ATOM 656 N N . LYS A 1 80 ? 2.071 -1.601 -6.920 1.00 95.62 80 LYS A N 1
ATOM 657 C CA . LYS A 1 80 ? 3.192 -0.689 -6.717 1.00 95.62 80 LYS A CA 1
ATOM 658 C C . LYS A 1 80 ? 3.150 0.461 -7.727 1.00 95.62 80 LYS A C 1
ATOM 660 O O . LYS A 1 80 ? 2.822 1.580 -7.357 1.00 95.62 80 LYS A O 1
ATOM 665 N N . ASP A 1 81 ? 3.428 0.151 -8.991 1.00 95.06 81 ASP A N 1
ATOM 666 C CA . ASP A 1 81 ? 3.679 1.154 -10.035 1.00 95.06 81 ASP A CA 1
ATOM 667 C C . ASP A 1 81 ? 2.591 1.148 -11.128 1.00 95.06 81 ASP A C 1
ATOM 669 O O . ASP A 1 81 ? 2.292 2.188 -11.718 1.00 95.06 81 ASP A O 1
ATOM 673 N N . PHE A 1 82 ? 1.986 -0.010 -11.427 1.00 97.75 82 PHE A N 1
ATOM 674 C CA . PHE A 1 82 ? 0.938 -0.114 -12.445 1.00 97.75 82 PHE A CA 1
ATOM 675 C C . PHE A 1 82 ? -0.001 -1.312 -12.261 1.00 97.75 82 PHE A C 1
ATOM 677 O O . PHE A 1 82 ? 0.327 -2.306 -11.606 1.00 97.75 82 PHE A O 1
ATOM 684 N N . VAL A 1 83 ? -1.142 -1.237 -12.947 1.00 98.56 83 VAL A N 1
ATOM 685 C CA . VAL A 1 83 ? -2.051 -2.352 -13.240 1.00 98.56 83 VAL A CA 1
ATOM 686 C C . VAL A 1 83 ? -2.416 -2.342 -14.724 1.00 98.56 83 VAL A C 1
ATOM 688 O O . VAL A 1 83 ? -2.610 -1.285 -15.319 1.00 98.56 83 VAL A O 1
ATOM 691 N N . ALA A 1 84 ? -2.540 -3.517 -15.330 1.00 98.25 84 ALA A N 1
ATOM 692 C CA . ALA A 1 84 ? -2.877 -3.691 -16.729 1.00 98.25 84 ALA A CA 1
ATOM 693 C C . ALA A 1 84 ? -3.949 -4.762 -16.944 1.00 98.25 84 ALA A C 1
ATOM 695 O O . ALA A 1 84 ? -4.036 -5.746 -16.209 1.00 98.25 84 ALA A O 1
ATOM 696 N N . ILE A 1 85 ? -4.733 -4.582 -18.004 1.00 98.44 85 ILE A N 1
ATOM 697 C CA . ILE A 1 85 ? -5.529 -5.641 -18.625 1.00 98.44 85 ILE A CA 1
ATOM 698 C C . ILE A 1 85 ? -4.845 -5.981 -19.950 1.00 98.44 85 ILE A C 1
ATOM 700 O O . ILE A 1 85 ? -4.531 -5.085 -20.734 1.00 98.44 85 ILE A O 1
ATOM 704 N N . THR A 1 86 ? -4.587 -7.261 -20.201 1.00 97.56 86 THR A N 1
ATOM 705 C CA . THR A 1 86 ? -3.767 -7.702 -21.341 1.00 97.56 86 THR A CA 1
ATOM 706 C C . THR A 1 86 ? -4.219 -9.041 -21.922 1.00 97.56 86 THR A C 1
ATOM 708 O O . THR A 1 86 ? -4.791 -9.874 -21.224 1.00 97.56 86 THR A O 1
ATOM 711 N N . ASN A 1 87 ? -3.971 -9.250 -23.211 1.00 95.44 87 ASN A N 1
ATOM 712 C CA . ASN A 1 87 ? -4.016 -10.549 -23.881 1.00 95.44 87 ASN A CA 1
ATOM 713 C C . ASN A 1 87 ? -2.850 -10.639 -24.882 1.00 95.44 87 ASN A C 1
ATOM 715 O O . ASN A 1 87 ? -2.073 -9.696 -24.993 1.00 95.44 87 ASN A O 1
ATOM 719 N N . ASP A 1 88 ? -2.754 -11.720 -25.653 1.00 93.12 88 ASP A N 1
ATOM 720 C CA . ASP A 1 88 ? -1.620 -11.954 -26.566 1.00 93.12 88 ASP A CA 1
ATOM 721 C C . ASP A 1 88 ? -1.447 -10.876 -27.655 1.00 93.12 88 ASP A C 1
ATOM 723 O O . ASP A 1 88 ? -0.370 -10.730 -28.224 1.00 93.12 88 ASP A O 1
ATOM 727 N N . SER A 1 89 ? -2.490 -10.095 -27.952 1.00 94.31 89 SER A N 1
ATOM 728 C CA . SER A 1 89 ? -2.472 -9.083 -29.018 1.00 94.31 89 SER A CA 1
ATOM 729 C C . SER A 1 89 ? -2.192 -7.662 -28.533 1.00 94.31 89 SER A C 1
ATOM 731 O O . SER A 1 89 ? -1.700 -6.839 -29.309 1.00 94.31 89 SER A O 1
ATOM 733 N N . GLN A 1 90 ? -2.542 -7.339 -27.287 1.00 95.88 90 GLN A N 1
ATOM 734 C CA . GLN A 1 90 ? -2.551 -5.960 -26.805 1.00 95.88 90 GLN A CA 1
ATOM 735 C C . GLN A 1 90 ? -2.522 -5.857 -25.276 1.00 95.88 90 GLN A C 1
ATOM 737 O O . GLN A 1 90 ? -2.958 -6.749 -24.538 1.00 95.88 90 GLN A O 1
ATOM 742 N N . ILE A 1 91 ? -2.099 -4.687 -24.809 1.00 97.12 91 ILE A N 1
ATOM 743 C CA . ILE A 1 91 ? -2.061 -4.319 -23.399 1.00 97.12 91 ILE A CA 1
ATOM 744 C C . ILE A 1 91 ? -2.616 -2.912 -23.190 1.00 97.12 91 ILE A C 1
ATOM 746 O O . ILE A 1 91 ? -2.336 -1.993 -23.959 1.00 97.12 91 ILE A O 1
ATOM 750 N N . PHE A 1 92 ? -3.397 -2.756 -22.124 1.00 98.31 92 PHE A N 1
ATOM 751 C CA . PHE A 1 92 ? -3.852 -1.475 -21.607 1.00 98.31 92 PHE A CA 1
ATOM 752 C C . PHE A 1 92 ? -3.413 -1.377 -20.149 1.00 98.31 92 PHE A C 1
ATOM 754 O O . PHE A 1 92 ? -3.895 -2.144 -19.315 1.00 98.31 92 PHE A O 1
ATOM 761 N N . SER A 1 93 ? -2.498 -0.460 -19.849 1.00 98.25 93 SER A N 1
ATOM 762 C CA . SER A 1 93 ? -1.925 -0.276 -18.515 1.00 98.25 93 SER A CA 1
ATOM 763 C C . SER A 1 93 ? -2.213 1.113 -17.969 1.00 98.25 93 SER A C 1
ATOM 765 O O . SER A 1 93 ? -2.150 2.095 -18.707 1.00 98.25 93 SER A O 1
ATOM 767 N N . VAL A 1 94 ? -2.502 1.180 -16.672 1.00 98.69 94 VAL A N 1
ATOM 768 C CA . VAL A 1 94 ? -2.599 2.403 -15.878 1.00 98.69 94 VAL A CA 1
ATOM 769 C C . VAL A 1 94 ? -1.436 2.399 -14.890 1.00 98.69 94 VAL A C 1
ATOM 771 O O . VAL A 1 94 ? -1.359 1.536 -14.016 1.00 98.69 94 VAL A O 1
ATOM 774 N N . MET A 1 95 ? -0.535 3.361 -15.048 1.00 98.19 95 MET A N 1
ATOM 775 C CA . MET A 1 95 ? 0.638 3.599 -14.210 1.00 98.19 95 MET A CA 1
ATOM 776 C C . MET A 1 95 ? 0.349 4.764 -13.267 1.00 98.19 95 MET A C 1
ATOM 778 O O . MET A 1 95 ? -0.289 5.735 -13.677 1.00 98.19 95 MET A O 1
ATOM 782 N N . THR A 1 96 ? 0.817 4.704 -12.025 1.00 97.38 96 THR A N 1
ATOM 783 C CA . THR A 1 96 ? 0.520 5.735 -11.022 1.00 97.38 96 THR A CA 1
ATOM 784 C C . THR A 1 96 ? 1.723 6.037 -10.149 1.00 97.38 96 THR A C 1
ATOM 786 O O . THR A 1 96 ? 2.366 5.113 -9.662 1.00 97.38 96 THR A O 1
ATOM 789 N N . ARG A 1 97 ? 1.960 7.312 -9.830 1.00 94.00 97 ARG A N 1
ATOM 790 C CA . ARG A 1 97 ? 2.980 7.690 -8.847 1.00 94.00 97 ARG A CA 1
ATOM 791 C C . ARG A 1 97 ? 2.356 7.764 -7.446 1.00 94.00 97 ARG A C 1
ATOM 793 O O . ARG A 1 97 ? 1.638 8.704 -7.126 1.00 94.00 97 ARG A O 1
ATOM 800 N N . GLY A 1 98 ? 2.606 6.750 -6.614 1.00 90.88 98 GLY A N 1
ATOM 801 C CA . GLY A 1 98 ? 2.211 6.739 -5.195 1.00 90.88 98 GLY A CA 1
ATOM 802 C C . GLY A 1 98 ? 0.785 6.262 -4.879 1.00 90.88 98 GLY A C 1
ATOM 803 O O . GLY A 1 98 ? 0.417 6.212 -3.706 1.00 90.88 98 GLY A O 1
ATOM 804 N N . ILE A 1 99 ? -0.011 5.868 -5.881 1.00 96.19 99 ILE A N 1
ATOM 805 C CA . ILE A 1 99 ? -1.302 5.197 -5.662 1.00 96.19 99 ILE A CA 1
ATOM 806 C C . ILE A 1 99 ? -1.068 3.689 -5.631 1.00 96.19 99 ILE A C 1
ATOM 808 O O . ILE A 1 99 ? -0.575 3.113 -6.590 1.00 96.19 99 ILE A O 1
ATOM 812 N N . SER A 1 100 ? -1.472 3.036 -4.546 1.00 96.62 100 SER A N 1
ATOM 813 C CA . SER A 1 100 ? -1.216 1.607 -4.345 1.00 96.62 100 SER A CA 1
ATOM 814 C C . SER A 1 100 ? -2.468 0.738 -4.344 1.00 96.62 100 SER A C 1
ATOM 816 O O . SER A 1 100 ? -2.377 -0.447 -4.052 1.00 96.62 100 SER A O 1
ATOM 818 N N . GLU A 1 101 ? -3.644 1.283 -4.663 1.00 98.38 101 GLU A N 1
ATOM 819 C CA . GLU A 1 101 ? -4.917 0.555 -4.617 1.00 98.38 101 GLU A CA 1
ATOM 820 C C . GLU A 1 101 ? -5.629 0.621 -5.971 1.00 98.38 101 GLU A C 1
ATOM 822 O O . GLU A 1 101 ? -5.937 1.706 -6.479 1.00 98.38 101 GLU A O 1
ATOM 827 N N . TYR A 1 102 ? -5.941 -0.551 -6.526 1.00 98.50 102 TYR A N 1
ATOM 828 C CA . TYR A 1 102 ? -6.733 -0.681 -7.743 1.00 98.50 102 TYR A CA 1
ATOM 829 C C . TYR A 1 102 ? -7.890 -1.664 -7.577 1.00 98.50 102 TYR A C 1
ATOM 831 O O . TYR A 1 102 ? -7.967 -2.450 -6.633 1.00 98.50 102 TYR A O 1
ATOM 839 N N . GLU A 1 103 ? -8.806 -1.615 -8.533 1.00 98.25 103 GLU A N 1
ATOM 840 C CA . GLU A 1 103 ? -9.931 -2.526 -8.673 1.00 98.25 103 GLU A CA 1
ATOM 841 C C . GLU A 1 103 ? -10.205 -2.736 -10.165 1.00 98.25 103 GLU A C 1
ATOM 843 O O . GLU A 1 103 ? -10.127 -1.790 -10.945 1.00 98.25 103 GLU A O 1
ATOM 848 N N . VAL A 1 104 ? -10.581 -3.948 -10.575 1.00 98.00 104 VAL A N 1
ATOM 849 C CA . VAL A 1 104 ? -11.049 -4.202 -11.946 1.00 98.00 104 VAL A CA 1
ATOM 850 C C . VAL A 1 104 ? -12.500 -4.678 -11.927 1.00 98.00 104 VAL A C 1
ATOM 852 O O . VAL A 1 104 ? -12.870 -5.582 -11.173 1.00 98.00 104 VAL A O 1
ATOM 855 N N . ARG A 1 105 ? -13.348 -4.071 -12.765 1.00 95.81 105 ARG A N 1
ATOM 856 C CA . ARG A 1 105 ? -14.730 -4.521 -13.015 1.00 95.81 105 ARG A CA 1
ATOM 857 C C . ARG A 1 105 ? -14.970 -4.660 -14.501 1.00 95.81 105 ARG A C 1
ATOM 859 O O . ARG A 1 105 ? -14.921 -3.672 -15.231 1.00 95.81 105 ARG A O 1
ATOM 866 N N . GLY A 1 106 ? -15.262 -5.880 -14.943 1.00 93.56 106 GLY A N 1
ATOM 867 C CA . GLY A 1 106 ? -15.398 -6.172 -16.366 1.00 93.56 106 GLY A CA 1
ATOM 868 C C . GLY A 1 106 ? -14.122 -5.775 -17.104 1.00 93.56 106 GLY A C 1
ATOM 869 O O . GLY A 1 106 ? -13.079 -6.383 -16.895 1.00 93.56 106 GLY A O 1
ATOM 870 N N . LYS A 1 107 ? -14.209 -4.730 -17.929 1.00 95.25 107 LYS A N 1
ATOM 871 C CA . LYS A 1 107 ? -13.090 -4.194 -18.718 1.00 95.25 107 LYS A CA 1
ATOM 872 C C . LYS A 1 107 ? -12.634 -2.812 -18.252 1.00 95.25 107 LYS A C 1
ATOM 874 O O . LYS A 1 107 ? -12.068 -2.058 -19.032 1.00 95.25 107 LYS A O 1
ATOM 879 N N . THR A 1 108 ? -12.928 -2.443 -17.014 1.00 98.31 108 THR A N 1
ATOM 880 C CA . THR A 1 108 ? -12.594 -1.121 -16.488 1.00 98.31 108 THR A CA 1
ATOM 881 C C . THR A 1 108 ? -11.636 -1.270 -15.327 1.00 98.31 108 THR A C 1
ATOM 883 O O . THR A 1 108 ? -11.945 -1.952 -14.346 1.00 98.31 108 THR A O 1
ATOM 886 N N . ILE A 1 109 ? -10.487 -0.612 -15.445 1.00 98.69 109 ILE A N 1
ATOM 887 C CA . ILE A 1 109 ? -9.536 -0.436 -14.352 1.00 98.69 109 ILE A CA 1
ATOM 888 C C . ILE A 1 109 ? -9.978 0.787 -13.553 1.00 98.69 109 ILE A C 1
ATOM 890 O O . ILE A 1 109 ? -10.225 1.850 -14.117 1.00 98.69 109 ILE A O 1
ATOM 894 N N . PHE A 1 110 ? -10.066 0.649 -12.239 1.00 98.75 110 PHE A N 1
ATOM 895 C CA . PHE A 1 110 ? -10.262 1.753 -11.315 1.00 98.75 110 PHE A CA 1
ATOM 896 C C . PHE A 1 110 ? -9.020 1.902 -10.452 1.00 98.75 110 PHE A C 1
ATOM 898 O O . PHE A 1 110 ? -8.571 0.927 -9.854 1.00 98.75 110 PHE A O 1
ATOM 905 N N . VAL A 1 111 ? -8.519 3.125 -10.326 1.00 98.50 111 VAL A N 1
ATOM 906 C CA . VAL A 1 111 ? -7.476 3.476 -9.351 1.00 98.50 111 VAL A CA 1
ATOM 907 C C . VAL A 1 111 ? -8.079 4.399 -8.303 1.00 98.50 111 VAL A C 1
ATOM 909 O O . VAL A 1 111 ? -8.844 5.313 -8.632 1.00 98.50 111 VAL A O 1
ATOM 912 N N . THR A 1 112 ? -7.796 4.139 -7.029 1.00 98.38 112 THR A N 1
ATOM 913 C CA . THR A 1 112 ? -8.315 4.966 -5.935 1.00 98.38 112 THR A CA 1
ATOM 914 C C . THR A 1 112 ? -7.441 6.197 -5.768 1.00 98.38 112 THR A C 1
ATOM 916 O O . THR A 1 112 ? -6.325 6.094 -5.275 1.00 98.38 112 THR A O 1
ATOM 919 N N . LEU A 1 113 ? -7.966 7.369 -6.126 1.00 97.50 113 LEU A N 1
ATOM 920 C CA . LEU A 1 113 ? -7.278 8.635 -5.873 1.00 97.50 113 LEU A CA 1
ATOM 921 C C . LEU A 1 113 ? -7.299 8.948 -4.374 1.00 97.50 113 LEU A C 1
ATOM 923 O O . LEU A 1 113 ? -6.278 9.260 -3.768 1.00 97.50 113 LEU A O 1
ATOM 927 N N . LEU A 1 114 ? -8.473 8.819 -3.751 1.00 96.81 114 LEU A N 1
ATOM 928 C CA . LEU A 1 114 ? -8.688 9.241 -2.373 1.00 96.81 114 LEU A CA 1
ATOM 929 C C . LEU A 1 114 ? -9.633 8.295 -1.635 1.00 96.81 114 LEU A C 1
ATOM 931 O O . LEU A 1 114 ? -10.675 7.901 -2.162 1.00 96.81 114 LEU A O 1
ATOM 935 N N . ARG A 1 115 ? -9.309 7.987 -0.378 1.00 96.56 115 ARG A N 1
ATOM 936 C CA . ARG A 1 115 ? -10.205 7.297 0.555 1.00 96.56 115 ARG A CA 1
ATOM 937 C C . ARG A 1 115 ? -10.226 8.046 1.884 1.00 96.56 115 ARG A C 1
ATOM 939 O O . ARG A 1 115 ? -9.292 7.939 2.669 1.00 96.56 115 ARG A O 1
ATOM 946 N N . ALA A 1 116 ? -11.300 8.792 2.116 1.00 95.81 116 ALA A N 1
ATOM 947 C CA . ALA A 1 116 ? -11.510 9.610 3.302 1.00 95.81 116 ALA A CA 1
ATOM 948 C C . ALA A 1 116 ? -12.310 8.825 4.351 1.00 95.81 116 ALA A C 1
ATOM 950 O O . ALA A 1 116 ? -13.437 8.404 4.087 1.00 95.81 116 ALA A O 1
ATOM 951 N N . ILE A 1 117 ? -11.730 8.614 5.536 1.00 94.88 117 ILE A N 1
ATOM 952 C CA . ILE A 1 117 ? -12.381 7.924 6.660 1.00 94.88 117 ILE A CA 1
ATOM 953 C C . ILE A 1 117 ? -12.153 8.668 7.977 1.00 94.88 117 ILE A C 1
ATOM 955 O O . ILE A 1 117 ? -11.099 9.247 8.205 1.00 94.88 117 ILE A O 1
ATOM 959 N N . GLY A 1 118 ? -13.130 8.624 8.885 1.00 93.44 118 GLY A N 1
ATOM 960 C CA . GLY A 1 118 ? -13.012 9.283 10.195 1.00 93.44 118 GLY A CA 1
ATOM 961 C C . GLY A 1 118 ? -12.554 8.391 11.349 1.00 93.44 118 GLY A C 1
ATOM 962 O O . GLY A 1 118 ? -12.294 8.907 12.432 1.00 93.44 118 GLY A O 1
ATOM 963 N N . TRP A 1 119 ? -12.510 7.070 11.164 1.00 93.62 119 TRP A N 1
ATOM 964 C CA . TRP A 1 119 ? -12.316 6.113 12.257 1.00 93.62 119 TRP A CA 1
ATOM 965 C C . TRP A 1 119 ? -11.517 4.891 11.811 1.00 93.62 119 TRP A C 1
ATOM 967 O O . TRP A 1 119 ? -11.798 4.315 10.757 1.00 93.62 119 TRP A O 1
ATOM 977 N N . ILE A 1 120 ? -10.595 4.437 12.657 1.00 92.56 120 ILE A N 1
ATOM 978 C CA . ILE A 1 120 ? -9.895 3.156 12.495 1.00 92.56 120 ILE A CA 1
ATOM 979 C C . ILE A 1 120 ? -10.626 2.037 13.250 1.00 92.56 120 ILE A C 1
ATOM 981 O O . ILE A 1 120 ? -11.342 2.288 14.218 1.00 92.56 120 ILE A O 1
ATOM 985 N N . ALA A 1 121 ? -10.470 0.796 12.774 1.00 90.06 121 ALA A N 1
ATOM 986 C CA . ALA A 1 121 ? -11.016 -0.421 13.388 1.00 90.06 121 ALA A CA 1
ATOM 987 C C . ALA A 1 121 ? -12.527 -0.370 13.701 1.00 90.06 121 ALA A C 1
ATOM 989 O O . ALA A 1 121 ? -12.995 -0.908 14.701 1.00 90.06 121 ALA A O 1
ATOM 990 N N . ARG A 1 122 ? -13.310 0.262 12.816 1.00 88.25 122 ARG A N 1
ATOM 991 C CA . ARG A 1 122 ? -14.780 0.245 12.856 1.00 88.25 122 ARG A CA 1
ATOM 992 C C . ARG A 1 122 ? -15.331 -1.177 13.038 1.00 88.25 122 ARG A C 1
ATOM 994 O O . ARG A 1 122 ? -14.984 -2.073 12.269 1.00 88.25 122 ARG A O 1
ATOM 1001 N N . GLY A 1 123 ? -16.186 -1.364 14.042 1.00 81.12 123 GLY A N 1
ATOM 1002 C CA . GLY A 1 123 ? -16.828 -2.649 14.347 1.00 81.12 123 GLY A CA 1
ATOM 1003 C C . GLY A 1 123 ? -18.130 -2.903 13.582 1.00 81.12 123 GLY A C 1
ATOM 1004 O O . GLY A 1 123 ? -18.694 -3.982 13.688 1.00 81.12 123 GLY A O 1
ATOM 1005 N N . ASP A 1 124 ? -18.612 -1.923 12.819 1.00 85.38 124 ASP A N 1
ATOM 1006 C CA . ASP A 1 124 ? -19.892 -1.941 12.103 1.00 85.38 124 ASP A CA 1
ATOM 1007 C C . ASP A 1 124 ? -19.740 -2.232 10.596 1.00 85.38 124 ASP A C 1
ATOM 1009 O O . ASP A 1 124 ? -20.606 -1.888 9.790 1.00 85.38 124 ASP A O 1
ATOM 1013 N N . LEU A 1 125 ? -18.629 -2.859 10.189 1.00 86.88 125 LEU A N 1
ATOM 1014 C CA . LEU A 1 125 ? -18.386 -3.232 8.794 1.00 86.88 125 LEU A CA 1
ATOM 1015 C C . LEU A 1 125 ? -19.033 -4.580 8.458 1.00 86.88 125 LEU A C 1
ATOM 1017 O O . LEU A 1 125 ? -18.730 -5.593 9.077 1.00 86.88 125 LEU A O 1
ATOM 1021 N N . LYS A 1 126 ? -19.860 -4.612 7.406 1.00 85.81 126 LYS A N 1
ATOM 1022 C CA . LYS A 1 126 ? -20.561 -5.832 6.951 1.00 85.81 126 LYS A CA 1
ATOM 1023 C C . LYS A 1 126 ? -19.626 -6.931 6.440 1.00 85.81 126 LYS A C 1
ATOM 1025 O O . LYS A 1 126 ? -19.954 -8.107 6.539 1.00 85.81 126 LYS A O 1
ATOM 1030 N N . LEU A 1 127 ? -18.499 -6.540 5.848 1.00 86.38 127 LEU A N 1
ATOM 1031 C CA . LEU A 1 127 ? -17.564 -7.450 5.184 1.00 86.38 127 LEU A CA 1
ATOM 1032 C C . LEU A 1 127 ? -16.347 -7.790 6.044 1.00 86.38 127 LEU A C 1
ATOM 1034 O O . LEU A 1 127 ? -15.432 -8.422 5.544 1.00 86.38 127 LEU A O 1
ATOM 1038 N N . ARG A 1 128 ? -16.336 -7.442 7.337 1.00 87.19 128 ARG A N 1
ATOM 1039 C CA . ARG A 1 128 ? -15.230 -7.784 8.233 1.00 87.19 128 ARG A CA 1
ATOM 1040 C C . ARG A 1 128 ? -15.739 -8.386 9.525 1.00 87.19 128 ARG A C 1
ATOM 1042 O O . ARG A 1 128 ? -16.534 -7.775 10.230 1.00 87.19 128 ARG A O 1
ATOM 1049 N N . HIS A 1 129 ? -15.214 -9.554 9.863 1.00 81.94 129 HIS A N 1
ATOM 1050 C CA . HIS A 1 129 ? -15.444 -10.183 11.156 1.00 81.94 129 HIS A CA 1
ATOM 1051 C C . HIS A 1 129 ? -14.208 -10.039 12.037 1.00 81.94 129 HIS A C 1
ATOM 1053 O O . HIS A 1 129 ? -13.090 -9.958 11.533 1.00 81.94 129 HIS A O 1
ATOM 1059 N N . GLY A 1 130 ? -14.411 -10.055 13.352 1.00 80.25 130 GLY A N 1
ATOM 1060 C CA . GLY A 1 130 ? -13.326 -10.060 14.326 1.00 80.25 130 GLY A CA 1
ATOM 1061 C C . GLY A 1 130 ? -12.750 -8.680 14.646 1.00 80.25 130 GLY A C 1
ATOM 1062 O O . GLY A 1 130 ? -13.261 -7.633 14.250 1.00 80.25 130 GLY A O 1
ATOM 1063 N N . ASP A 1 131 ? -11.684 -8.700 15.437 1.00 81.06 131 ASP A N 1
ATOM 1064 C CA . ASP A 1 131 ? -11.054 -7.510 15.999 1.00 81.06 131 ASP A CA 1
ATOM 1065 C C . ASP A 1 131 ? -9.888 -7.018 15.128 1.00 81.06 131 ASP A C 1
ATOM 1067 O O . ASP A 1 131 ? -8.843 -7.666 15.061 1.00 81.06 131 ASP A O 1
ATOM 1071 N N . ALA A 1 132 ? -10.063 -5.853 14.494 1.00 85.44 132 ALA A N 1
ATOM 1072 C CA . ALA A 1 132 ? -9.059 -5.216 13.631 1.00 85.44 132 ALA A CA 1
ATOM 1073 C C . ALA A 1 132 ? -8.097 -4.283 14.383 1.00 85.44 132 ALA A C 1
ATOM 1075 O O . ALA A 1 132 ? -7.246 -3.651 13.761 1.00 85.44 132 ALA A O 1
ATOM 1076 N N . GLY A 1 133 ? -8.237 -4.166 15.705 1.00 88.56 133 GLY A N 1
ATOM 1077 C CA . GLY A 1 133 ? -7.462 -3.241 16.520 1.00 88.56 133 GLY A CA 1
ATOM 1078 C C . GLY A 1 133 ? -8.333 -2.248 17.291 1.00 88.56 133 GLY A C 1
ATOM 1079 O O . GLY A 1 133 ? -9.550 -2.417 17.393 1.00 88.56 133 GLY A O 1
ATOM 1080 N N . PRO A 1 134 ? -7.708 -1.231 17.901 1.00 90.81 134 PRO A N 1
ATOM 1081 C CA . PRO A 1 134 ? -8.415 -0.279 18.739 1.00 90.81 134 PRO A CA 1
ATOM 1082 C C . PRO A 1 134 ? -9.295 0.662 17.915 1.00 90.81 134 PRO A C 1
ATOM 1084 O O . PRO A 1 134 ? -8.826 1.279 16.961 1.00 90.81 134 PRO A O 1
ATOM 1087 N N . PHE A 1 135 ? -10.563 0.801 18.304 1.00 92.94 135 PHE A N 1
ATOM 1088 C CA . PHE A 1 135 ? -11.487 1.752 17.686 1.00 92.94 135 PHE A CA 1
ATOM 1089 C C . PHE A 1 135 ? -11.124 3.189 18.086 1.00 92.94 135 PHE A C 1
ATOM 1091 O O . PHE A 1 135 ? -11.282 3.564 19.248 1.00 92.94 135 PHE A O 1
ATOM 1098 N N . MET A 1 136 ? -10.634 3.998 17.143 1.00 93.81 136 MET A N 1
ATOM 1099 C CA . MET A 1 136 ? -10.160 5.363 17.426 1.00 93.81 136 MET A CA 1
ATOM 1100 C C . MET A 1 136 ? -10.655 6.371 16.388 1.00 93.81 136 MET A C 1
ATOM 1102 O O . MET A 1 136 ? -10.771 6.053 15.203 1.00 93.81 136 MET A O 1
ATOM 1106 N N . TYR A 1 137 ? -10.919 7.598 16.842 1.00 95.12 137 TYR A N 1
ATOM 1107 C CA . TYR A 1 137 ? -11.289 8.736 16.005 1.00 95.12 137 TYR A CA 1
ATOM 1108 C C . TYR A 1 137 ? -10.046 9.359 15.367 1.00 95.12 137 TYR A C 1
ATOM 1110 O O . TYR A 1 137 ? -9.165 9.873 16.062 1.00 95.12 137 TYR A O 1
ATOM 1118 N N . THR A 1 138 ? -9.996 9.344 14.040 1.00 94.38 138 THR A N 1
ATOM 1119 C CA . THR A 1 138 ? -8.867 9.803 13.223 1.00 94.38 138 THR A CA 1
ATOM 1120 C C . THR A 1 138 ? -9.341 10.860 12.218 1.00 94.38 138 THR A C 1
ATOM 1122 O O . THR A 1 138 ? -9.422 10.576 11.024 1.00 94.38 138 THR A O 1
ATOM 1125 N N . PRO A 1 139 ? -9.687 12.081 12.663 1.00 93.50 139 PRO A N 1
ATOM 1126 C CA . PRO A 1 139 ? -10.304 13.093 11.802 1.00 93.50 139 PRO A CA 1
ATOM 1127 C C . PRO A 1 139 ? -9.456 13.489 10.591 1.00 93.50 139 PRO A C 1
ATOM 1129 O O . PRO A 1 139 ? -9.994 13.722 9.515 1.00 93.50 139 PRO A O 1
ATOM 1132 N N . GLU A 1 140 ? -8.130 13.527 10.727 1.00 92.19 140 GLU A N 1
ATOM 1133 C CA . GLU A 1 140 ? -7.224 13.891 9.627 1.00 92.19 140 GLU A CA 1
ATOM 1134 C C . GLU A 1 140 ? -7.170 12.851 8.503 1.00 92.19 140 GLU A C 1
ATOM 1136 O O . GLU A 1 140 ? -6.807 13.203 7.379 1.00 92.19 140 GLU A O 1
ATOM 1141 N N . ALA A 1 141 ? -7.600 11.609 8.767 1.00 94.38 141 ALA A N 1
ATOM 1142 C CA . ALA A 1 141 ? -7.755 10.569 7.748 1.00 94.38 141 ALA A CA 1
ATOM 1143 C C . ALA A 1 141 ? -8.954 10.825 6.811 1.00 94.38 141 ALA A C 1
ATOM 1145 O O . ALA A 1 141 ? -9.165 10.082 5.855 1.00 94.38 141 ALA A O 1
ATOM 1146 N N . GLN A 1 142 ? -9.715 11.904 7.036 1.00 94.75 142 GLN A N 1
ATOM 1147 C CA . GLN A 1 142 ? -10.662 12.439 6.057 1.00 94.75 142 GLN A CA 1
ATOM 1148 C C . GLN A 1 142 ? -9.964 13.137 4.885 1.00 94.75 142 GLN A C 1
ATOM 1150 O O . GLN A 1 142 ? -10.615 13.440 3.891 1.00 94.75 142 GLN A O 1
ATOM 1155 N N . CYS A 1 143 ? -8.661 13.419 5.002 1.00 93.94 143 CYS A N 1
ATOM 1156 C CA . CYS A 1 143 ? -7.858 14.016 3.938 1.00 93.94 143 CYS A CA 1
ATOM 1157 C C . CYS A 1 143 ? -8.462 15.323 3.390 1.00 93.94 143 CYS A C 1
ATOM 1159 O O . CYS A 1 143 ? -8.533 15.510 2.180 1.00 93.94 143 CYS A O 1
ATOM 1161 N N . LEU A 1 144 ? -8.912 16.225 4.273 1.00 93.94 144 LEU A N 1
ATOM 1162 C CA . LEU A 1 144 ? -9.477 17.532 3.898 1.00 93.94 144 LEU A CA 1
ATOM 1163 C C . LEU A 1 144 ? -8.378 18.517 3.484 1.00 93.94 144 LEU A C 1
ATOM 1165 O O . LEU A 1 144 ? -7.961 19.385 4.255 1.00 93.94 144 LEU A O 1
ATOM 1169 N N . ARG A 1 145 ? -7.838 18.312 2.289 1.00 93.31 145 ARG A N 1
ATOM 1170 C CA . ARG A 1 145 ? -6.674 19.025 1.766 1.00 93.31 145 ARG A CA 1
ATOM 1171 C C . ARG A 1 145 ? -6.670 19.026 0.245 1.00 93.31 145 ARG A C 1
ATOM 1173 O O . ARG A 1 145 ? -7.481 18.347 -0.389 1.00 93.31 145 ARG A O 1
ATOM 1180 N N . GLU A 1 146 ? -5.746 19.783 -0.318 1.00 93.62 146 GLU A N 1
ATOM 1181 C CA . GLU A 1 146 ? -5.377 19.657 -1.721 1.00 93.62 146 GLU A CA 1
ATOM 1182 C C . GLU A 1 146 ? -4.372 18.514 -1.902 1.00 93.62 146 GLU A C 1
ATOM 1184 O O . GLU A 1 146 ? -3.517 18.268 -1.049 1.00 93.62 146 GLU A O 1
ATOM 1189 N N . THR A 1 147 ? -4.525 17.777 -2.995 1.00 92.50 147 THR A N 1
ATOM 1190 C CA . THR A 1 147 ? -3.699 16.627 -3.373 1.00 92.50 147 THR A CA 1
ATOM 1191 C C . THR A 1 147 ? -3.418 16.680 -4.865 1.00 92.50 147 THR A C 1
ATOM 1193 O O . THR A 1 147 ? -4.247 17.156 -5.643 1.00 92.50 147 THR A O 1
ATOM 1196 N N . GLU A 1 148 ? -2.246 16.194 -5.247 1.00 93.38 148 GLU A N 1
ATOM 1197 C CA . GLU A 1 148 ? -1.771 16.141 -6.624 1.00 93.38 148 GLU A CA 1
ATOM 1198 C C . GLU A 1 148 ? -1.482 14.681 -6.974 1.00 93.38 148 GLU A C 1
ATOM 1200 O O . GLU A 1 148 ? -0.852 13.970 -6.188 1.00 93.38 148 GLU A O 1
ATOM 1205 N N . TYR A 1 149 ? -1.969 14.228 -8.129 1.00 94.62 149 TYR A N 1
ATOM 1206 C CA . TYR A 1 149 ? -1.753 12.867 -8.613 1.00 94.62 149 TYR A CA 1
ATOM 1207 C C . TYR A 1 149 ? -1.199 12.879 -10.030 1.00 94.62 149 TYR A C 1
ATOM 1209 O O . TYR A 1 149 ? -1.685 13.611 -10.897 1.00 94.62 149 TYR A O 1
ATOM 1217 N N . GLU A 1 150 ? -0.239 11.992 -10.268 1.00 95.06 150 GLU A N 1
ATOM 1218 C CA . GLU A 1 150 ? 0.319 11.721 -11.586 1.00 95.06 150 GLU A CA 1
ATOM 1219 C C . GLU A 1 150 ? -0.033 10.298 -12.008 1.00 95.06 150 GLU A C 1
ATOM 1221 O O . GLU A 1 150 ? 0.285 9.318 -11.322 1.00 95.06 150 GLU A O 1
ATOM 1226 N N . ILE A 1 151 ? -0.703 10.189 -13.151 1.00 97.75 151 ILE A N 1
ATOM 1227 C CA . ILE A 1 151 ? -1.156 8.922 -13.722 1.00 97.75 151 ILE A CA 1
ATOM 1228 C C . ILE A 1 151 ? -0.783 8.905 -15.198 1.00 97.75 151 ILE A C 1
ATOM 1230 O O . ILE A 1 151 ? -0.868 9.926 -15.873 1.00 97.75 151 ILE A O 1
ATOM 1234 N N . ALA A 1 152 ? -0.409 7.748 -15.726 1.00 97.44 152 ALA A N 1
ATOM 1235 C CA . ALA A 1 152 ? -0.220 7.563 -17.155 1.00 97.44 152 ALA A CA 1
ATOM 1236 C C . ALA A 1 152 ? -0.967 6.330 -17.652 1.00 97.44 152 ALA A C 1
ATOM 1238 O O . ALA A 1 152 ? -1.056 5.319 -16.961 1.00 97.44 152 ALA A O 1
ATOM 1239 N N . VAL A 1 153 ? -1.484 6.408 -18.873 1.00 98.06 153 VAL A N 1
ATOM 1240 C CA . VAL A 1 153 ? -2.050 5.263 -19.583 1.00 98.06 153 VAL A CA 1
ATOM 1241 C C . VAL A 1 153 ? -1.112 4.876 -20.715 1.00 98.06 153 VAL A C 1
ATOM 1243 O O . VAL A 1 153 ? -0.723 5.721 -21.521 1.00 98.06 153 VAL A O 1
ATOM 1246 N N . PHE A 1 154 ? -0.775 3.591 -20.783 1.00 96.81 154 PHE A N 1
ATOM 1247 C CA . PHE A 1 154 ? -0.001 2.994 -21.865 1.00 96.81 154 PHE A CA 1
ATOM 1248 C C . PHE A 1 154 ? -0.865 2.001 -22.639 1.00 96.81 154 PHE A C 1
ATOM 1250 O O . PHE A 1 154 ? -1.481 1.108 -22.049 1.00 96.81 154 PHE A O 1
ATOM 1257 N N . LEU A 1 155 ? -0.868 2.140 -23.964 1.00 95.75 155 LEU A N 1
ATOM 1258 C CA . LEU A 1 155 ? -1.466 1.183 -24.884 1.00 95.75 155 LEU A CA 1
ATOM 1259 C C . LEU A 1 155 ? -0.354 0.586 -25.742 1.00 95.75 155 LEU A C 1
ATOM 1261 O O . LEU A 1 155 ? 0.395 1.313 -26.392 1.00 95.75 155 LEU A O 1
ATOM 1265 N N . GLY A 1 156 ? -0.253 -0.738 -25.741 1.00 93.12 156 GLY A N 1
ATOM 1266 C CA . GLY A 1 156 ? 0.794 -1.461 -26.453 1.00 93.12 156 GLY A CA 1
ATOM 1267 C C . GLY A 1 156 ? 0.248 -2.634 -27.256 1.00 93.12 156 GLY A C 1
ATOM 1268 O O . GLY A 1 156 ? -0.854 -3.123 -27.003 1.00 93.12 156 GLY A O 1
ATOM 1269 N N . LYS A 1 157 ? 1.049 -3.089 -28.221 1.00 92.81 157 LYS A N 1
ATOM 1270 C CA . LYS A 1 157 ? 0.854 -4.376 -28.898 1.00 92.81 157 LYS A CA 1
ATOM 1271 C C . LYS A 1 157 ? 1.492 -5.493 -28.070 1.00 92.81 157 LYS A C 1
ATOM 1273 O O . LYS A 1 157 ? 2.457 -5.240 -27.350 1.00 92.81 157 LYS A O 1
ATOM 1278 N N . GLY A 1 158 ? 0.968 -6.703 -28.224 1.00 92.38 158 GLY A N 1
ATOM 1279 C CA . GLY A 1 158 ? 1.427 -7.887 -27.504 1.00 92.38 158 GLY A CA 1
ATOM 1280 C C . GLY A 1 158 ? 0.910 -7.969 -26.068 1.00 92.38 158 GLY A C 1
ATOM 1281 O O . GLY A 1 158 ? 0.311 -7.026 -25.538 1.00 92.38 158 GLY A O 1
ATOM 1282 N N . GLY A 1 159 ? 1.155 -9.121 -25.448 1.00 91.25 159 GLY A N 1
ATOM 1283 C CA . GLY A 1 159 ? 0.923 -9.324 -24.022 1.00 91.25 159 GLY A CA 1
ATOM 1284 C C . GLY A 1 159 ? 1.956 -8.605 -23.154 1.00 91.25 159 GLY A C 1
ATOM 1285 O O . GLY A 1 159 ? 2.883 -7.975 -23.658 1.00 91.25 159 GLY A O 1
ATOM 1286 N N . VAL A 1 160 ? 1.839 -8.747 -21.830 1.00 90.62 160 VAL A N 1
ATOM 1287 C CA . VAL A 1 160 ? 2.806 -8.190 -20.859 1.00 90.62 160 VAL A CA 1
ATOM 1288 C C . VAL A 1 160 ? 4.253 -8.480 -21.263 1.00 90.62 160 VAL A C 1
ATOM 1290 O O . VAL A 1 160 ? 5.057 -7.555 -21.276 1.00 90.62 160 VAL A O 1
ATOM 1293 N N . GLN A 1 161 ? 4.548 -9.715 -21.678 1.00 87.81 161 GLN A N 1
ATOM 1294 C CA . GLN A 1 161 ? 5.893 -10.178 -22.031 1.00 87.81 161 GLN A CA 1
ATOM 1295 C C . GLN A 1 161 ? 6.499 -9.565 -23.298 1.00 87.81 161 GLN A C 1
ATOM 1297 O O . GLN A 1 161 ? 7.712 -9.372 -23.359 1.00 87.81 161 GLN A O 1
ATOM 1302 N N . ASP A 1 162 ? 5.671 -9.268 -24.295 1.00 86.81 162 ASP A N 1
ATOM 1303 C CA . ASP A 1 162 ? 6.132 -8.797 -25.607 1.00 86.81 162 ASP A CA 1
ATOM 1304 C C . ASP A 1 162 ? 5.906 -7.284 -25.780 1.00 86.81 162 ASP A C 1
ATOM 1306 O O . ASP A 1 162 ? 6.187 -6.704 -26.829 1.00 86.81 162 ASP A O 1
ATOM 1310 N N . SER A 1 163 ? 5.387 -6.628 -24.739 1.00 87.25 163 SER A N 1
ATOM 1311 C CA . SER A 1 163 ? 5.125 -5.194 -24.716 1.00 87.25 163 SER A CA 1
ATOM 1312 C C . SER A 1 163 ? 6.287 -4.401 -24.115 1.00 87.25 163 SER A C 1
ATOM 1314 O O . SER A 1 163 ? 7.052 -4.887 -23.290 1.00 87.25 163 SER A O 1
ATOM 1316 N N . ALA A 1 164 ? 6.360 -3.108 -24.433 1.00 90.75 164 ALA A N 1
ATOM 1317 C CA . ALA A 1 164 ? 7.327 -2.190 -23.828 1.00 90.75 164 ALA A CA 1
ATOM 1318 C C . ALA A 1 164 ? 6.893 -1.662 -22.439 1.00 90.75 164 ALA A C 1
ATOM 1320 O O . ALA A 1 164 ? 7.354 -0.600 -22.014 1.00 90.75 164 ALA A O 1
ATOM 1321 N N . ILE A 1 165 ? 5.988 -2.354 -21.729 1.00 92.81 165 ILE A N 1
ATOM 1322 C CA . ILE A 1 165 ? 5.409 -1.857 -20.471 1.00 92.81 165 ILE A CA 1
ATOM 1323 C C . ILE A 1 165 ? 6.474 -1.605 -19.398 1.00 92.81 165 ILE A C 1
ATOM 1325 O O . ILE A 1 165 ? 6.447 -0.548 -18.773 1.00 92.81 165 ILE A O 1
ATOM 1329 N N . THR A 1 166 ? 7.448 -2.507 -19.225 1.00 92.00 166 THR A N 1
ATOM 1330 C CA . THR A 1 166 ? 8.533 -2.349 -18.238 1.00 92.00 166 THR A CA 1
ATOM 1331 C C . THR A 1 166 ? 9.385 -1.119 -18.523 1.00 92.00 166 THR A C 1
ATOM 1333 O O . THR A 1 166 ? 9.725 -0.383 -17.597 1.00 92.00 166 THR A O 1
ATOM 1336 N N . LYS A 1 167 ? 9.692 -0.852 -19.798 1.00 89.88 167 LYS A N 1
ATOM 1337 C CA . LYS A 1 167 ? 10.420 0.349 -20.223 1.00 89.88 167 LYS A CA 1
ATOM 1338 C C . LYS A 1 167 ? 9.637 1.613 -19.879 1.00 89.88 167 LYS A C 1
ATOM 1340 O O . LYS A 1 167 ? 10.161 2.505 -19.218 1.00 89.88 167 LYS A O 1
ATOM 1345 N N . TRP A 1 168 ? 8.380 1.690 -20.310 1.00 92.31 168 TRP A N 1
ATOM 1346 C CA . TRP A 1 168 ? 7.584 2.905 -20.146 1.00 92.31 168 TRP A CA 1
ATOM 1347 C C . TRP A 1 168 ? 7.166 3.157 -18.700 1.00 92.31 168 TRP A C 1
ATOM 1349 O O . TRP A 1 168 ? 7.178 4.308 -18.273 1.00 92.31 168 TRP A O 1
ATOM 1359 N N . ALA A 1 169 ? 6.894 2.106 -17.921 1.00 93.12 169 ALA A N 1
ATOM 1360 C CA . ALA A 1 169 ? 6.692 2.229 -16.484 1.00 93.12 169 ALA A CA 1
ATOM 1361 C C . ALA A 1 169 ? 7.952 2.778 -15.803 1.00 93.12 169 ALA A C 1
ATOM 1363 O O . ALA A 1 169 ? 7.849 3.709 -15.011 1.00 93.12 169 ALA A O 1
ATOM 1364 N N . GLN A 1 170 ? 9.146 2.272 -16.129 1.00 91.31 170 GLN A N 1
ATOM 1365 C CA . GLN A 1 170 ? 10.387 2.794 -15.548 1.00 91.31 170 GLN A CA 1
ATOM 1366 C C . GLN A 1 170 ? 10.630 4.260 -15.908 1.00 91.31 170 GLN A C 1
ATOM 1368 O O . GLN A 1 170 ? 10.909 5.043 -15.009 1.00 91.31 170 GLN A O 1
ATOM 1373 N N . ILE A 1 171 ? 10.452 4.646 -17.175 1.00 90.06 171 ILE A N 1
ATOM 1374 C CA . ILE A 1 171 ? 10.612 6.041 -17.623 1.00 90.06 171 ILE A CA 1
ATOM 1375 C C . ILE A 1 171 ? 9.588 6.966 -16.951 1.00 90.06 171 ILE A C 1
ATOM 1377 O O . ILE A 1 171 ? 9.915 8.095 -16.598 1.00 90.06 171 ILE A O 1
ATOM 1381 N N . PHE A 1 172 ? 8.350 6.503 -16.753 1.00 92.50 172 PHE A N 1
ATOM 1382 C CA . PHE A 1 172 ? 7.323 7.293 -16.075 1.00 92.50 172 PHE A CA 1
ATOM 1383 C C . PHE A 1 172 ? 7.671 7.561 -14.604 1.00 92.50 172 PHE A C 1
ATOM 1385 O O . PHE A 1 172 ? 7.496 8.684 -14.136 1.00 92.50 172 PHE A O 1
ATOM 1392 N N . HIS A 1 173 ? 8.184 6.560 -13.880 1.00 91.81 173 HIS A N 1
ATOM 1393 C CA . HIS A 1 173 ? 8.532 6.698 -12.459 1.00 91.81 173 HIS A CA 1
ATOM 1394 C C . HIS A 1 173 ? 9.893 7.371 -12.244 1.00 91.81 173 HIS A C 1
ATOM 1396 O O . HIS A 1 173 ? 10.034 8.178 -11.324 1.00 91.81 173 HIS A O 1
ATOM 1402 N N . ASN A 1 174 ? 10.857 7.105 -13.123 1.00 89.81 174 ASN A N 1
ATOM 1403 C CA . ASN A 1 174 ? 12.221 7.622 -13.076 1.00 89.81 174 ASN A CA 1
ATOM 1404 C C . ASN A 1 174 ? 12.536 8.349 -14.396 1.00 89.81 174 ASN A C 1
ATOM 1406 O O . ASN A 1 174 ? 13.207 7.784 -15.264 1.00 89.81 174 ASN A O 1
ATOM 1410 N N . PRO A 1 175 ? 12.005 9.570 -14.595 1.00 87.75 175 PRO A N 1
ATOM 1411 C CA . PRO A 1 175 ? 12.319 10.351 -15.782 1.00 87.75 175 PRO A CA 1
ATOM 1412 C C . PRO A 1 175 ? 13.815 10.712 -15.807 1.00 87.75 175 PRO A C 1
ATOM 1414 O O . PRO A 1 175 ? 14.432 10.807 -14.741 1.00 87.75 175 PRO A O 1
ATOM 1417 N N . PRO A 1 176 ? 14.403 10.943 -16.996 1.00 86.50 176 PRO A N 1
ATOM 1418 C CA . PRO A 1 176 ? 15.784 11.396 -17.110 1.00 86.50 176 PRO A CA 1
ATOM 1419 C C . PRO A 1 176 ? 16.052 12.636 -16.258 1.00 86.50 176 PRO A C 1
ATOM 1421 O O . PRO A 1 176 ? 15.240 13.564 -16.226 1.00 86.50 176 PRO A O 1
ATOM 1424 N N . MET A 1 177 ? 17.207 12.647 -15.594 1.00 89.25 177 MET A N 1
ATOM 1425 C CA . MET A 1 177 ? 17.678 13.829 -14.890 1.00 89.25 177 MET A CA 1
ATOM 1426 C C . MET A 1 177 ? 18.365 14.766 -15.878 1.00 89.25 177 MET A C 1
ATOM 1428 O O . MET A 1 177 ? 19.272 14.354 -16.596 1.00 89.25 177 MET A O 1
ATOM 1432 N N . VAL A 1 178 ? 17.935 16.021 -15.906 1.00 89.50 178 VAL A N 1
ATOM 1433 C CA . VAL A 1 178 ? 18.571 17.075 -16.698 1.00 89.50 178 VAL A CA 1
ATOM 1434 C C . VAL A 1 178 ? 19.203 18.042 -15.721 1.00 89.50 178 VAL A C 1
ATOM 1436 O O . VAL A 1 178 ? 18.510 18.587 -14.863 1.00 89.50 178 VAL A O 1
ATOM 1439 N N . VAL A 1 179 ? 20.508 18.250 -15.848 1.00 88.44 179 VAL A N 1
ATOM 1440 C CA . VAL A 1 179 ? 21.267 19.179 -15.012 1.00 88.44 179 VAL A CA 1
ATOM 1441 C C . VAL A 1 179 ? 21.918 20.240 -15.885 1.00 88.44 179 VAL A C 1
ATOM 1443 O O . VAL A 1 179 ? 22.315 19.967 -17.017 1.00 88.44 179 VAL A O 1
ATOM 1446 N N . LYS A 1 180 ? 22.024 21.456 -15.361 1.00 86.88 180 LYS A N 1
ATOM 1447 C CA . LYS A 1 180 ? 22.807 22.534 -15.953 1.00 86.88 180 LYS A CA 1
ATOM 1448 C C . LYS A 1 180 ? 24.078 22.708 -15.132 1.00 86.88 180 LYS A C 1
ATOM 1450 O O . LYS A 1 180 ? 24.015 22.896 -13.921 1.00 86.88 180 LYS A O 1
ATOM 1455 N N . ILE A 1 181 ? 25.213 22.666 -15.815 1.00 81.62 181 ILE A N 1
ATOM 1456 C CA . ILE A 1 181 ? 26.539 22.908 -15.245 1.00 81.62 181 ILE A CA 1
ATOM 1457 C C . ILE A 1 181 ? 27.032 24.286 -15.701 1.00 81.62 181 ILE A C 1
ATOM 1459 O O . ILE A 1 181 ? 26.804 24.673 -16.848 1.00 81.62 181 ILE A O 1
ATOM 1463 N N . SER A 1 182 ? 27.639 25.058 -14.798 1.00 73.62 182 SER A N 1
ATOM 1464 C CA . SER A 1 182 ? 28.144 26.412 -15.085 1.00 73.62 182 SER A CA 1
ATOM 1465 C C . SER A 1 182 ? 29.603 26.429 -15.541 1.00 73.62 182 SER A C 1
ATOM 1467 O O . SER A 1 182 ? 29.984 27.305 -16.310 1.00 73.62 182 SER A O 1
ATOM 1469 N N . GLU A 1 183 ? 30.401 25.458 -15.092 1.00 70.00 183 GLU A N 1
ATOM 1470 C CA . GLU A 1 183 ? 31.821 25.302 -15.412 1.00 70.00 183 GLU A CA 1
ATOM 1471 C C . GLU A 1 183 ? 32.113 23.814 -15.659 1.00 70.00 183 GLU A C 1
ATOM 1473 O O . GLU A 1 183 ? 31.650 22.954 -14.907 1.00 70.00 183 GLU A O 1
ATOM 1478 N N . SER A 1 184 ? 32.858 23.493 -16.719 1.00 63.41 184 SER A N 1
ATOM 1479 C CA . SER A 1 184 ? 33.317 22.131 -17.004 1.00 63.41 184 SER A CA 1
ATOM 1480 C C . SER A 1 184 ? 34.789 21.990 -16.615 1.00 63.41 184 SER A C 1
ATOM 1482 O O . SER A 1 184 ? 35.663 22.525 -17.291 1.00 63.41 184 SER A O 1
ATOM 1484 N N . SER A 1 185 ? 35.072 21.256 -15.540 1.00 58.66 185 SER A N 1
ATOM 1485 C CA . SER A 1 185 ? 36.430 20.828 -15.157 1.00 58.66 185 SER A CA 1
ATOM 1486 C C . SER A 1 185 ? 36.671 19.327 -15.392 1.00 58.66 185 SER A C 1
ATOM 1488 O O . SER A 1 185 ? 37.706 18.791 -15.001 1.00 58.66 185 SER A O 1
ATOM 1490 N N . GLY A 1 186 ? 35.699 18.635 -16.002 1.00 61.03 186 GLY A N 1
ATOM 1491 C CA . GLY A 1 186 ? 35.710 17.188 -16.230 1.00 61.03 186 GLY A CA 1
ATOM 1492 C C . GLY A 1 186 ? 36.394 16.758 -17.532 1.00 61.03 186 GLY A C 1
ATOM 1493 O O . GLY A 1 186 ? 36.781 17.582 -18.354 1.00 61.03 186 GLY A O 1
ATOM 1494 N N . ARG A 1 187 ? 36.534 15.438 -17.718 1.00 57.53 187 ARG A N 1
ATOM 1495 C CA . ARG A 1 187 ? 37.046 14.832 -18.961 1.00 57.53 187 ARG A CA 1
ATOM 1496 C C . ARG A 1 187 ? 36.102 15.151 -20.131 1.00 57.53 187 ARG A C 1
ATOM 1498 O O . ARG A 1 187 ? 34.890 15.045 -19.961 1.00 57.53 187 ARG A O 1
ATOM 1505 N N . ASP A 1 188 ? 36.661 15.470 -21.301 1.00 56.50 188 ASP A N 1
ATOM 1506 C CA . ASP A 1 188 ? 35.935 15.647 -22.570 1.00 56.50 188 ASP A CA 1
ATOM 1507 C C . ASP A 1 188 ? 35.305 14.319 -23.021 1.00 56.50 188 ASP A C 1
ATOM 1509 O O . ASP A 1 188 ? 35.876 13.564 -23.810 1.00 56.50 188 ASP A O 1
ATOM 1513 N N . THR A 1 189 ? 34.130 13.992 -22.493 1.00 62.12 189 THR A N 1
ATOM 1514 C CA . THR A 1 189 ? 33.289 12.927 -23.040 1.00 62.12 189 THR A CA 1
ATOM 1515 C C . THR A 1 189 ? 31.863 13.435 -23.141 1.00 62.12 189 THR A C 1
ATOM 1517 O O . THR A 1 189 ? 31.191 13.584 -22.121 1.00 62.12 189 THR A O 1
ATOM 1520 N N . ASP A 1 190 ? 31.397 13.664 -24.368 1.00 69.88 190 ASP A N 1
ATOM 1521 C CA . ASP A 1 190 ? 30.009 14.059 -24.637 1.00 69.88 190 ASP A CA 1
ATOM 1522 C C . ASP A 1 190 ? 29.007 12.974 -24.197 1.00 69.88 190 ASP A C 1
ATOM 1524 O O . ASP A 1 190 ? 27.854 13.273 -23.887 1.00 69.88 190 ASP A O 1
ATOM 1528 N N . GLU A 1 191 ? 29.449 11.711 -24.117 1.00 76.69 191 GLU A N 1
ATOM 1529 C CA . GLU A 1 191 ? 28.634 10.569 -23.706 1.00 76.69 191 GLU A CA 1
ATOM 1530 C C . GLU A 1 191 ? 29.435 9.572 -22.851 1.00 76.69 191 GLU A C 1
ATOM 1532 O O . GLU A 1 191 ? 30.568 9.209 -23.171 1.00 76.69 191 GLU A O 1
ATOM 1537 N N . PHE A 1 192 ? 28.814 9.074 -21.778 1.00 75.19 192 PHE A N 1
ATOM 1538 C CA . PHE A 1 192 ? 29.331 7.978 -20.959 1.00 75.19 192 PHE A CA 1
ATOM 1539 C C . PHE A 1 192 ? 28.211 6.976 -20.666 1.00 75.19 192 PHE A C 1
ATOM 1541 O O . PHE A 1 192 ? 27.097 7.361 -20.311 1.00 75.19 192 PHE A O 1
ATOM 1548 N N . SER A 1 193 ? 28.506 5.680 -20.786 1.00 74.75 193 SER A N 1
ATOM 1549 C CA . SER A 1 193 ? 27.553 4.606 -20.509 1.00 74.75 193 SER A CA 1
ATOM 1550 C C . SER A 1 193 ? 28.170 3.544 -19.606 1.00 74.75 193 SER A C 1
ATOM 1552 O O . SER A 1 193 ? 29.255 3.037 -19.880 1.00 74.75 193 SER A O 1
ATOM 1554 N N . LEU A 1 194 ? 27.434 3.166 -18.557 1.00 68.69 194 LEU A N 1
ATOM 1555 C CA . LEU A 1 194 ? 27.769 2.043 -17.675 1.00 68.69 194 LEU A CA 1
ATOM 1556 C C . LEU A 1 194 ? 27.463 0.679 -18.305 1.00 68.69 194 LEU A C 1
ATOM 1558 O O . LEU A 1 194 ? 27.707 -0.336 -17.673 1.00 68.69 194 LEU A O 1
ATOM 1562 N N . GLY A 1 195 ? 26.869 0.623 -19.497 1.00 69.62 195 GLY A N 1
ATOM 1563 C CA . GLY A 1 195 ? 26.495 -0.631 -20.144 1.00 69.62 195 GLY A CA 1
ATOM 1564 C C . GLY A 1 195 ? 25.258 -0.497 -21.021 1.00 69.62 195 GLY A C 1
ATOM 1565 O O . GLY A 1 195 ? 24.579 0.528 -21.048 1.00 69.62 195 GLY A O 1
ATOM 1566 N N . SER A 1 196 ? 24.946 -1.566 -21.746 1.00 71.50 196 SER A N 1
ATOM 1567 C CA . SER A 1 196 ? 23.792 -1.626 -22.642 1.00 71.50 196 SER A CA 1
ATOM 1568 C C . SER A 1 196 ? 23.042 -2.928 -22.435 1.00 71.50 196 SER A C 1
ATOM 1570 O O . SER A 1 196 ? 23.657 -3.974 -22.264 1.00 71.50 196 SER A O 1
ATOM 1572 N N . MET A 1 197 ? 21.719 -2.877 -22.515 1.00 66.44 197 MET A N 1
ATOM 1573 C CA . MET A 1 197 ? 20.871 -4.053 -22.392 1.00 66.44 197 MET A CA 1
ATOM 1574 C C . MET A 1 197 ? 20.141 -4.286 -23.709 1.00 66.44 197 MET A C 1
ATOM 1576 O O . MET A 1 197 ? 19.399 -3.419 -24.176 1.00 66.44 197 MET A O 1
ATOM 1580 N N . GLU A 1 198 ? 20.333 -5.466 -24.289 1.00 58.91 198 GLU A N 1
ATOM 1581 C CA . GLU A 1 198 ? 19.519 -5.928 -25.406 1.00 58.91 198 GLU A CA 1
ATOM 1582 C C . GLU A 1 198 ? 18.184 -6.440 -24.846 1.00 58.91 198 GLU A C 1
ATOM 1584 O O . GLU A 1 198 ? 18.158 -7.324 -23.998 1.00 58.91 198 GLU A O 1
ATOM 1589 N N . ASN A 1 199 ? 17.070 -5.870 -25.317 1.00 61.12 199 ASN A N 1
ATOM 1590 C CA . ASN A 1 199 ? 15.693 -6.128 -24.865 1.00 61.12 199 ASN A CA 1
ATOM 1591 C C . ASN A 1 199 ? 15.346 -5.565 -23.470 1.00 61.12 199 ASN A C 1
ATOM 1593 O O . ASN A 1 199 ? 15.825 -6.006 -22.431 1.00 61.12 199 ASN A O 1
ATOM 1597 N N . SER A 1 200 ? 14.424 -4.595 -23.436 1.00 63.06 200 SER A N 1
ATOM 1598 C CA . SER A 1 200 ? 14.039 -3.787 -22.262 1.00 63.06 200 SER A CA 1
ATOM 1599 C C . SER A 1 200 ? 13.196 -4.510 -21.196 1.00 63.06 200 SER A C 1
ATOM 1601 O O . SER A 1 200 ? 12.345 -3.894 -20.550 1.00 63.06 200 SER A O 1
ATOM 1603 N N . ASN A 1 201 ? 13.396 -5.816 -21.045 1.00 75.38 201 ASN A N 1
ATOM 1604 C CA . ASN A 1 201 ? 12.561 -6.694 -20.234 1.00 75.38 201 ASN A CA 1
ATOM 1605 C C . ASN A 1 201 ? 13.114 -6.931 -18.823 1.00 75.38 201 ASN A C 1
ATOM 1607 O O . ASN A 1 201 ? 12.550 -7.717 -18.071 1.00 75.38 201 ASN A O 1
ATOM 1611 N N . LEU A 1 202 ? 14.167 -6.220 -18.422 1.00 87.75 202 LEU A N 1
ATOM 1612 C CA . LEU A 1 202 ? 14.579 -6.158 -17.023 1.00 87.75 202 LEU A CA 1
ATOM 1613 C C . LEU A 1 202 ? 14.163 -4.834 -16.402 1.00 87.75 202 LEU A C 1
ATOM 1615 O O . LEU A 1 202 ? 14.196 -3.768 -17.028 1.00 87.75 202 LEU A O 1
ATOM 1619 N N . LYS A 1 203 ? 13.802 -4.910 -15.127 1.00 90.56 203 LYS A N 1
ATOM 1620 C CA . LYS A 1 203 ? 13.572 -3.740 -14.298 1.00 90.56 203 LYS A CA 1
ATOM 1621 C C . LYS A 1 203 ? 14.835 -3.415 -13.510 1.00 90.56 203 LYS A C 1
ATOM 1623 O O . LYS A 1 203 ? 15.263 -4.228 -12.697 1.00 90.56 203 LYS A O 1
ATOM 1628 N N . LEU A 1 204 ? 15.401 -2.229 -13.718 1.00 90.69 204 LEU A N 1
ATOM 1629 C CA . LEU A 1 204 ? 16.433 -1.6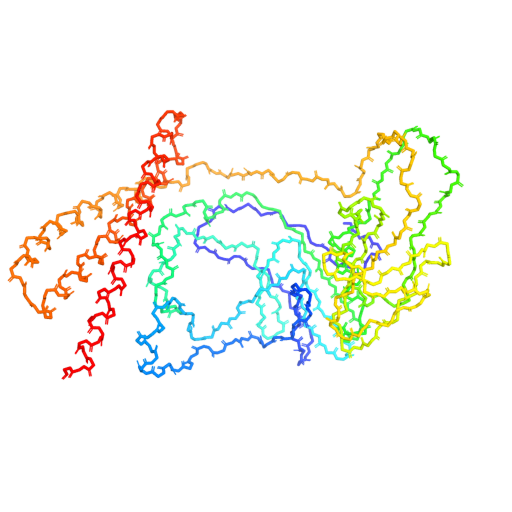78 -12.846 1.00 90.69 204 LEU A CA 1
ATOM 1630 C C . LEU A 1 204 ? 15.775 -1.256 -11.528 1.00 90.69 204 LEU A C 1
ATOM 1632 O O . LEU A 1 204 ? 14.801 -0.502 -11.514 1.00 90.69 204 LEU A O 1
ATOM 1636 N N . THR A 1 205 ? 16.288 -1.772 -10.417 1.00 92.94 205 THR A N 1
ATOM 1637 C CA . THR A 1 205 ? 15.730 -1.535 -9.075 1.00 92.94 205 THR A CA 1
ATOM 1638 C C . THR A 1 205 ? 16.713 -0.860 -8.130 1.00 92.94 205 THR A C 1
ATOM 1640 O O . THR A 1 205 ? 16.274 -0.225 -7.175 1.00 92.94 205 THR A O 1
ATOM 1643 N N . ALA A 1 206 ? 18.016 -0.948 -8.404 1.00 94.12 206 ALA A N 1
ATOM 1644 C CA . ALA A 1 206 ? 19.036 -0.198 -7.687 1.00 94.12 206 ALA A CA 1
ATOM 1645 C C . ALA A 1 206 ? 20.231 0.103 -8.596 1.00 94.12 206 ALA A C 1
ATOM 1647 O O . ALA A 1 206 ? 20.644 -0.750 -9.381 1.00 94.12 206 ALA A O 1
ATOM 1648 N N . LEU A 1 207 ? 20.786 1.300 -8.435 1.00 91.88 207 LEU A N 1
ATOM 1649 C CA . LEU A 1 207 ? 22.103 1.709 -8.907 1.00 91.88 207 LEU A CA 1
ATOM 1650 C C . LEU A 1 207 ? 22.701 2.563 -7.788 1.00 91.88 207 LEU A C 1
ATOM 1652 O O . LEU A 1 207 ? 22.194 3.652 -7.520 1.00 91.88 207 LEU A O 1
ATOM 1656 N N . LYS A 1 208 ? 23.704 2.045 -7.080 1.00 93.56 208 LYS A N 1
ATOM 1657 C CA . LYS A 1 208 ? 24.305 2.734 -5.930 1.00 93.56 208 LYS A CA 1
ATOM 1658 C C . LYS A 1 208 ? 25.782 2.396 -5.760 1.00 93.56 208 LYS A C 1
ATOM 1660 O O . LYS A 1 208 ? 26.271 1.448 -6.362 1.00 93.56 208 LYS A O 1
ATOM 1665 N N . ILE A 1 209 ? 26.474 3.145 -4.909 1.00 91.19 209 ILE A N 1
ATOM 1666 C CA . ILE A 1 209 ? 27.809 2.772 -4.419 1.00 91.19 209 ILE A CA 1
ATOM 1667 C C . ILE A 1 209 ? 27.657 1.569 -3.476 1.00 91.19 209 ILE A C 1
ATOM 1669 O O . ILE A 1 209 ? 26.684 1.512 -2.719 1.00 91.19 209 ILE A O 1
ATOM 1673 N N . ALA A 1 210 ? 28.578 0.608 -3.538 1.00 91.94 210 ALA A N 1
ATOM 1674 C CA . ALA A 1 210 ? 28.626 -0.529 -2.617 1.00 91.94 210 ALA A CA 1
ATOM 1675 C C . ALA A 1 210 ? 28.711 -0.056 -1.150 1.00 91.94 210 ALA A C 1
ATOM 1677 O O . ALA A 1 210 ? 29.300 0.986 -0.870 1.00 91.94 210 ALA A O 1
ATOM 1678 N N . GLU A 1 211 ? 28.140 -0.803 -0.203 1.00 90.25 211 GLU A N 1
ATOM 1679 C CA . GLU A 1 211 ? 28.123 -0.438 1.228 1.00 90.25 211 GLU A CA 1
ATOM 1680 C C . GLU A 1 211 ? 29.535 -0.273 1.814 1.00 90.25 211 GLU A C 1
ATOM 1682 O O . GLU A 1 211 ? 29.761 0.544 2.702 1.00 90.25 211 GLU A O 1
ATOM 1687 N N . ASN A 1 212 ? 30.508 -1.018 1.291 1.00 88.31 212 ASN A N 1
ATOM 1688 C CA . ASN A 1 212 ? 31.918 -0.917 1.664 1.00 88.31 212 ASN A CA 1
ATOM 1689 C C . ASN A 1 212 ? 32.717 0.091 0.810 1.00 88.31 212 ASN A C 1
ATOM 1691 O O . ASN A 1 212 ? 33.925 0.217 0.999 1.00 88.31 212 ASN A O 1
ATOM 1695 N N . GLY A 1 213 ? 32.068 0.799 -0.121 1.00 87.12 213 GLY A N 1
ATOM 1696 C CA . GLY A 1 213 ? 32.651 1.889 -0.910 1.00 87.12 213 GLY A CA 1
ATOM 1697 C C . GLY A 1 213 ? 33.569 1.485 -2.071 1.00 87.12 213 GLY A C 1
ATOM 1698 O O . GLY A 1 213 ? 34.047 2.359 -2.790 1.00 87.12 213 GLY A O 1
ATOM 1699 N N . ASP A 1 214 ? 33.814 0.194 -2.297 1.00 86.62 214 ASP A N 1
ATOM 1700 C CA . ASP A 1 214 ? 34.816 -0.312 -3.256 1.00 86.62 214 ASP A CA 1
ATOM 1701 C C . ASP A 1 214 ? 34.257 -0.615 -4.667 1.00 86.62 214 ASP A C 1
ATOM 1703 O O . ASP A 1 214 ? 34.884 -1.317 -5.465 1.00 86.62 214 ASP A O 1
ATOM 1707 N N . GLY A 1 215 ? 33.071 -0.104 -4.999 1.00 88.62 215 GLY A N 1
ATOM 1708 C CA . GLY A 1 215 ? 32.456 -0.367 -6.295 1.00 88.62 215 GLY A CA 1
ATOM 1709 C C . GLY A 1 215 ? 31.052 0.195 -6.458 1.00 88.62 215 GLY A C 1
ATOM 1710 O O . GLY A 1 215 ? 30.537 0.923 -5.607 1.00 88.62 215 GLY A O 1
ATOM 1711 N N . ILE A 1 216 ? 30.426 -0.172 -7.574 1.00 90.62 216 ILE A N 1
ATOM 1712 C CA . ILE A 1 216 ? 29.034 0.152 -7.900 1.00 90.62 216 ILE A CA 1
ATOM 1713 C C . ILE A 1 216 ? 28.206 -1.126 -7.882 1.00 90.62 216 ILE A C 1
ATOM 1715 O O . ILE A 1 216 ? 28.582 -2.136 -8.471 1.00 90.62 216 ILE A O 1
ATOM 1719 N N . VAL A 1 217 ? 27.043 -1.056 -7.248 1.00 93.50 217 VAL A N 1
ATOM 1720 C CA . VAL A 1 217 ? 26.046 -2.118 -7.209 1.00 93.50 217 VAL A CA 1
ATOM 1721 C C . VAL A 1 217 ? 24.881 -1.763 -8.117 1.00 93.50 217 VAL A C 1
ATOM 1723 O O . VAL A 1 217 ? 24.268 -0.700 -7.988 1.00 93.50 217 VAL A O 1
ATOM 1726 N N . VAL A 1 218 ? 24.551 -2.692 -9.009 1.00 92.75 218 VAL A N 1
ATOM 1727 C CA . VAL A 1 218 ? 23.411 -2.617 -9.921 1.00 92.75 218 VAL A CA 1
ATOM 1728 C C . VAL A 1 218 ? 22.506 -3.813 -9.669 1.00 92.75 218 VAL A C 1
ATOM 1730 O O . VAL A 1 218 ? 22.964 -4.954 -9.651 1.00 92.75 218 VAL A O 1
ATOM 1733 N N . ARG A 1 219 ? 21.209 -3.571 -9.473 1.00 94.50 219 ARG A N 1
ATOM 1734 C CA . ARG A 1 219 ? 20.225 -4.636 -9.244 1.00 94.50 219 ARG A CA 1
ATOM 1735 C C . ARG A 1 219 ? 19.141 -4.621 -10.297 1.00 94.50 219 ARG A C 1
ATOM 1737 O O . ARG A 1 219 ? 18.402 -3.638 -10.421 1.00 94.50 219 ARG A O 1
ATOM 1744 N N . PHE A 1 220 ? 18.981 -5.755 -10.962 1.00 93.25 220 PHE A N 1
ATOM 1745 C CA . PHE A 1 220 ? 17.903 -5.991 -11.906 1.00 93.25 220 PHE A CA 1
ATOM 1746 C C . PHE A 1 220 ? 16.923 -7.030 -11.380 1.00 93.25 220 PHE A C 1
ATOM 1748 O O . PHE A 1 220 ? 17.246 -7.874 -10.546 1.00 93.25 220 PHE A O 1
ATOM 1755 N N . PHE A 1 221 ? 15.711 -6.959 -11.905 1.00 93.81 221 PHE A N 1
ATOM 1756 C CA . PHE A 1 221 ? 14.673 -7.946 -11.696 1.00 93.81 221 PHE A CA 1
ATOM 1757 C C . PHE A 1 221 ? 14.067 -8.347 -13.036 1.00 93.81 221 PHE A C 1
ATOM 1759 O O . PHE A 1 221 ? 13.726 -7.471 -13.837 1.00 93.81 221 PHE A O 1
ATOM 1766 N N . ASN A 1 222 ? 13.924 -9.652 -13.264 1.00 93.88 222 ASN A N 1
ATOM 1767 C CA . ASN A 1 222 ? 13.222 -10.199 -14.418 1.00 93.88 222 ASN A CA 1
ATOM 1768 C C . ASN A 1 222 ? 11.756 -10.510 -14.059 1.00 93.88 222 ASN A C 1
ATOM 1770 O O . ASN A 1 222 ? 11.499 -11.551 -13.467 1.00 93.88 222 ASN A O 1
ATOM 1774 N N . PRO A 1 223 ? 10.769 -9.677 -14.437 1.00 92.50 223 PRO A N 1
ATOM 1775 C CA . PRO A 1 223 ? 9.362 -9.921 -14.115 1.00 92.50 223 PRO A CA 1
ATOM 1776 C C . PRO A 1 223 ? 8.679 -10.990 -14.984 1.00 92.50 223 PRO A C 1
ATOM 1778 O O . PRO A 1 223 ? 7.460 -11.156 -14.900 1.00 92.50 223 PRO A O 1
ATOM 1781 N N . TYR A 1 224 ? 9.414 -11.666 -15.868 1.00 92.19 224 TYR A N 1
ATOM 1782 C CA . TYR A 1 224 ? 8.850 -12.491 -16.931 1.00 92.19 224 TYR A CA 1
ATOM 1783 C C . TYR A 1 224 ? 9.147 -13.981 -16.775 1.00 92.19 224 TYR A C 1
ATOM 1785 O O . TYR A 1 224 ? 10.033 -14.402 -16.044 1.00 92.19 224 TYR A O 1
ATOM 1793 N N . ASN A 1 225 ? 8.432 -14.788 -17.565 1.00 90.19 225 ASN A N 1
ATOM 1794 C CA . ASN A 1 225 ? 8.581 -16.245 -17.637 1.00 90.19 225 ASN A CA 1
ATOM 1795 C C . ASN A 1 225 ? 9.622 -16.714 -18.674 1.00 90.19 225 ASN A C 1
ATOM 1797 O O . ASN A 1 225 ? 9.565 -17.854 -19.128 1.00 90.19 225 ASN A O 1
ATOM 1801 N N . LYS A 1 226 ? 10.534 -15.839 -19.113 1.00 89.44 226 LYS A N 1
ATOM 1802 C CA . LYS A 1 226 ? 11.629 -16.182 -20.038 1.00 89.44 226 LYS A CA 1
ATOM 1803 C C . LYS A 1 226 ? 12.946 -15.664 -19.478 1.00 89.44 226 LYS A C 1
ATOM 1805 O O . LYS A 1 226 ? 12.964 -14.604 -18.856 1.00 89.44 226 LYS A O 1
ATOM 1810 N N . THR A 1 227 ? 14.020 -16.401 -19.728 1.00 90.81 227 THR A N 1
ATOM 1811 C CA . THR A 1 227 ? 15.382 -15.949 -19.442 1.00 90.81 227 THR A CA 1
ATOM 1812 C C . THR A 1 227 ? 15.723 -14.739 -20.310 1.00 90.81 227 THR A C 1
ATOM 1814 O O . THR A 1 227 ? 15.312 -14.676 -21.472 1.00 90.81 227 THR A O 1
ATOM 1817 N N . VAL A 1 228 ? 16.440 -13.775 -19.735 1.00 88.25 228 VAL A N 1
ATOM 1818 C CA . VAL A 1 228 ? 16.935 -12.584 -20.430 1.00 88.25 228 VAL A CA 1
ATOM 1819 C C . VAL A 1 228 ? 18.453 -12.531 -20.310 1.00 88.25 228 VAL A C 1
ATOM 1821 O O . VAL A 1 228 ? 18.984 -12.567 -19.201 1.00 88.25 228 VAL A O 1
ATOM 1824 N N . SER A 1 229 ? 19.137 -12.395 -21.442 1.00 87.25 229 SER A N 1
ATOM 1825 C CA . SER A 1 229 ? 20.584 -12.196 -21.499 1.00 87.25 229 SER A CA 1
ATOM 1826 C C . SER A 1 229 ? 20.921 -10.718 -21.296 1.00 87.25 229 SER A C 1
ATOM 1828 O O . SER A 1 229 ? 20.427 -9.856 -22.024 1.00 87.25 229 SER A O 1
ATOM 1830 N N . LEU A 1 230 ? 21.785 -10.410 -20.330 1.00 85.69 230 LEU A N 1
ATOM 1831 C CA . LEU A 1 230 ? 22.319 -9.067 -20.109 1.00 85.69 230 LEU A CA 1
ATOM 1832 C C . LEU A 1 230 ? 23.802 -9.039 -20.475 1.00 85.69 230 LEU A C 1
ATOM 1834 O O . LEU A 1 230 ? 24.611 -9.747 -19.875 1.00 85.69 230 LEU A O 1
ATOM 1838 N N . LYS A 1 231 ? 24.156 -8.184 -21.438 1.00 84.44 231 LYS A N 1
ATOM 1839 C CA . LYS A 1 231 ? 25.545 -7.896 -21.796 1.00 84.44 231 LYS A CA 1
ATOM 1840 C C . LYS A 1 231 ? 26.106 -6.839 -20.849 1.00 84.44 231 LYS A C 1
ATOM 1842 O O . LYS A 1 231 ? 25.533 -5.761 -20.703 1.00 84.44 231 LYS A O 1
ATOM 1847 N N . LEU A 1 232 ? 27.216 -7.154 -20.198 1.00 79.38 232 LEU A N 1
ATOM 1848 C CA . LEU A 1 232 ? 27.877 -6.234 -19.280 1.00 79.38 232 LEU A CA 1
ATOM 1849 C C . LEU A 1 232 ? 28.699 -5.187 -20.057 1.00 79.38 232 LEU A C 1
ATOM 1851 O O . LEU A 1 232 ? 29.100 -5.449 -21.197 1.00 79.38 232 LEU A O 1
ATOM 1855 N N . PRO A 1 233 ? 28.940 -3.990 -19.485 1.00 70.31 233 PRO A N 1
ATOM 1856 C CA . PRO A 1 233 ? 30.000 -3.110 -19.986 1.00 70.31 233 PRO A CA 1
ATOM 1857 C C . PRO A 1 233 ? 31.314 -3.902 -20.061 1.00 70.31 233 PRO A C 1
ATOM 1859 O O . PRO A 1 233 ? 31.594 -4.675 -19.152 1.00 70.31 233 PRO A O 1
ATOM 1862 N N . GLY A 1 234 ? 32.060 -3.756 -21.164 1.00 63.47 234 GLY A N 1
ATOM 1863 C CA . GLY A 1 234 ? 33.165 -4.655 -21.539 1.00 63.47 234 GLY A CA 1
ATOM 1864 C C . GLY A 1 234 ? 34.328 -4.768 -20.539 1.00 63.47 234 GLY A C 1
ATOM 1865 O O . GLY A 1 234 ? 34.314 -4.150 -19.480 1.00 63.47 234 GLY A O 1
ATOM 1866 N N . ASP A 1 235 ? 35.362 -5.517 -20.936 1.00 62.47 235 ASP A N 1
ATOM 1867 C CA . ASP A 1 235 ? 36.476 -6.101 -20.150 1.00 62.47 235 ASP A CA 1
ATOM 1868 C C . ASP A 1 235 ? 37.214 -5.215 -19.121 1.00 62.47 235 ASP A C 1
ATOM 1870 O O . ASP A 1 235 ? 38.040 -5.706 -18.353 1.00 62.47 235 ASP A O 1
ATOM 1874 N N . ASN A 1 236 ? 36.956 -3.910 -19.084 1.00 68.12 236 ASN A N 1
ATOM 1875 C CA . ASN A 1 236 ? 37.650 -2.981 -18.202 1.00 68.12 236 ASN A CA 1
ATOM 1876 C C . ASN A 1 236 ? 37.256 -3.141 -16.725 1.00 68.12 236 ASN A C 1
ATOM 1878 O O . ASN A 1 236 ? 38.013 -2.700 -15.859 1.00 68.12 236 ASN A O 1
ATOM 1882 N N . TRP A 1 237 ? 36.067 -3.673 -16.413 1.00 76.25 237 TRP A N 1
ATOM 1883 C CA . TRP A 1 237 ? 35.525 -3.702 -15.047 1.00 76.25 237 TRP A CA 1
ATOM 1884 C C . TRP A 1 237 ? 35.274 -5.140 -14.588 1.00 76.25 237 TRP A C 1
ATOM 1886 O O . TRP A 1 237 ? 34.529 -5.880 -15.226 1.00 76.25 237 TRP A O 1
ATOM 1896 N N . LYS A 1 238 ? 35.836 -5.530 -13.435 1.00 86.62 238 LYS A N 1
ATOM 1897 C CA . LYS A 1 238 ? 35.505 -6.824 -12.819 1.00 86.62 238 LYS A CA 1
ATOM 1898 C C . LYS A 1 238 ? 34.088 -6.782 -12.265 1.00 86.62 238 LYS A C 1
ATOM 1900 O O . LYS A 1 238 ? 33.793 -5.942 -11.411 1.00 86.62 238 LYS A O 1
ATOM 1905 N N . CYS A 1 239 ? 33.241 -7.697 -12.720 1.00 90.25 239 CYS A N 1
ATOM 1906 C CA . CYS A 1 239 ? 31.861 -7.819 -12.274 1.00 90.25 239 CYS A CA 1
ATOM 1907 C C . CYS A 1 239 ? 31.668 -9.104 -11.470 1.00 90.25 239 CYS A C 1
ATOM 1909 O O . CYS A 1 239 ? 32.049 -10.186 -11.906 1.00 90.25 239 CYS A O 1
ATOM 1911 N N . PHE A 1 240 ? 31.009 -8.999 -10.322 1.00 93.12 240 PHE A N 1
ATOM 1912 C CA . PHE A 1 240 ? 30.631 -10.134 -9.490 1.00 93.12 240 PHE A CA 1
ATOM 1913 C C . PHE A 1 240 ? 29.115 -10.197 -9.371 1.00 93.12 240 PHE A C 1
ATOM 1915 O O . PHE A 1 240 ? 28.476 -9.189 -9.066 1.00 93.12 240 PHE A O 1
ATOM 1922 N N . LYS A 1 241 ? 28.532 -11.382 -9.554 1.00 95.31 241 LYS A N 1
ATOM 1923 C CA . LYS A 1 241 ? 27.189 -11.654 -9.046 1.00 95.31 241 LYS A CA 1
ATOM 1924 C C . LYS A 1 241 ? 27.277 -11.740 -7.528 1.00 95.31 241 LYS A C 1
ATOM 1926 O O . LYS A 1 241 ? 28.168 -12.405 -6.995 1.00 95.31 241 LYS A O 1
ATOM 1931 N N . THR A 1 242 ? 26.364 -11.076 -6.837 1.00 96.69 242 THR A N 1
ATOM 1932 C CA . THR A 1 242 ? 26.340 -11.016 -5.376 1.00 96.69 242 THR A CA 1
ATOM 1933 C C . THR A 1 242 ? 24.996 -11.460 -4.813 1.00 96.69 242 THR A C 1
ATOM 1935 O O . THR A 1 242 ? 23.984 -11.513 -5.521 1.00 96.69 242 THR A O 1
ATOM 1938 N N . ASP A 1 243 ? 24.973 -11.767 -3.516 1.00 96.50 243 ASP A N 1
ATOM 1939 C CA . ASP A 1 243 ? 23.719 -11.827 -2.769 1.00 96.50 243 ASP A CA 1
ATOM 1940 C C . ASP A 1 243 ? 23.136 -10.413 -2.535 1.00 96.50 243 ASP A C 1
ATOM 1942 O O . ASP A 1 243 ? 23.699 -9.386 -2.930 1.00 96.50 243 ASP A O 1
ATOM 1946 N N . LEU A 1 244 ? 21.973 -10.330 -1.881 1.00 95.75 244 LEU A N 1
ATOM 1947 C CA . LEU A 1 244 ? 21.326 -9.041 -1.606 1.00 95.75 244 LEU A CA 1
ATOM 1948 C C . LEU A 1 244 ? 22.106 -8.148 -0.623 1.00 95.75 244 LEU A C 1
ATOM 1950 O O . LEU A 1 244 ? 21.801 -6.954 -0.566 1.00 95.75 244 LEU A O 1
ATOM 1954 N N . LEU A 1 245 ? 23.062 -8.719 0.120 1.00 96.25 245 LEU A N 1
ATOM 1955 C CA . LEU A 1 245 ? 23.964 -8.045 1.058 1.00 96.25 245 LEU A CA 1
ATOM 1956 C C . LEU A 1 245 ? 25.312 -7.680 0.411 1.00 96.25 245 LEU A C 1
ATOM 1958 O O . LEU A 1 245 ? 26.213 -7.236 1.111 1.00 96.25 245 LEU A O 1
ATOM 1962 N N . GLU A 1 246 ? 25.433 -7.828 -0.914 1.00 95.75 246 GLU A N 1
ATOM 1963 C CA . GLU A 1 246 ? 26.622 -7.484 -1.701 1.00 95.75 246 GLU A CA 1
ATOM 1964 C C . GLU A 1 246 ? 27.818 -8.437 -1.508 1.00 95.75 246 GLU A C 1
ATOM 1966 O O . GLU A 1 246 ? 28.922 -8.140 -1.971 1.00 95.75 246 GLU A O 1
ATOM 1971 N N . ASN A 1 247 ? 27.604 -9.617 -0.910 1.00 95.38 247 ASN A N 1
ATOM 1972 C CA . ASN A 1 247 ? 28.644 -10.640 -0.800 1.00 95.38 247 ASN A CA 1
ATOM 1973 C C . ASN A 1 247 ? 28.861 -11.326 -2.162 1.00 95.38 247 ASN A C 1
ATOM 1975 O O . ASN A 1 247 ? 27.885 -11.807 -2.748 1.00 95.38 247 ASN A O 1
ATOM 1979 N N . PRO A 1 248 ? 30.104 -11.407 -2.678 1.00 94.81 248 PRO A N 1
ATOM 1980 C CA . PRO A 1 248 ? 30.400 -12.070 -3.949 1.00 94.81 248 PRO A CA 1
ATOM 1981 C C . PRO A 1 248 ? 30.043 -13.560 -3.948 1.00 94.81 248 PRO A C 1
ATOM 1983 O O . PRO A 1 248 ? 30.367 -14.281 -3.007 1.00 94.81 248 PRO A O 1
ATOM 1986 N N . ILE A 1 249 ? 29.414 -14.015 -5.034 1.00 96.25 249 ILE A N 1
ATOM 1987 C CA . ILE A 1 249 ? 29.078 -15.422 -5.292 1.00 96.25 249 ILE A CA 1
ATOM 1988 C C . ILE A 1 249 ? 29.958 -15.967 -6.420 1.00 96.25 249 ILE A C 1
ATOM 1990 O O . ILE A 1 249 ? 30.630 -16.979 -6.244 1.00 96.25 249 ILE A O 1
ATOM 1994 N N . GLU A 1 250 ? 29.968 -15.290 -7.570 1.00 94.69 250 GLU A N 1
ATOM 1995 C CA . GLU A 1 250 ? 30.726 -15.690 -8.761 1.00 94.69 250 GLU A CA 1
ATOM 1996 C C . GLU A 1 250 ? 31.158 -14.466 -9.583 1.00 94.69 250 GLU A C 1
ATOM 1998 O O . GLU A 1 250 ? 30.484 -13.433 -9.575 1.00 94.69 250 GLU A O 1
ATOM 2003 N N . GLU A 1 251 ? 32.289 -14.571 -10.282 1.00 93.06 251 GLU A N 1
ATOM 2004 C CA . GLU A 1 251 ? 32.767 -13.549 -11.222 1.00 93.06 251 GLU A CA 1
ATOM 2005 C C . GLU A 1 251 ? 32.097 -13.747 -12.588 1.00 93.06 251 GLU A C 1
ATOM 2007 O O . GLU A 1 251 ? 32.055 -14.859 -13.115 1.00 93.06 251 GLU A O 1
ATOM 2012 N N . ILE A 1 252 ? 31.572 -12.665 -13.164 1.00 90.12 252 ILE A N 1
ATOM 2013 C CA . ILE A 1 252 ? 30.880 -12.657 -14.453 1.00 90.12 252 ILE A CA 1
ATOM 2014 C C . ILE A 1 252 ? 31.734 -11.894 -15.458 1.00 90.12 252 ILE A C 1
ATOM 2016 O O . ILE A 1 252 ? 32.071 -10.734 -15.235 1.00 90.12 252 ILE A O 1
ATOM 2020 N N . SER A 1 253 ? 32.054 -12.533 -16.582 1.00 81.12 253 SER A N 1
ATOM 2021 C CA . SER A 1 253 ? 32.953 -11.948 -17.580 1.00 81.12 253 SER A CA 1
ATOM 2022 C C . SER A 1 253 ? 32.224 -10.993 -18.532 1.00 81.12 253 SER A C 1
ATOM 2024 O O . SER A 1 253 ? 32.519 -9.809 -18.539 1.00 81.12 253 SER A O 1
ATOM 2026 N N . ASN A 1 254 ? 31.243 -11.481 -19.307 1.00 81.75 254 ASN A N 1
ATOM 2027 C CA . ASN A 1 254 ? 30.693 -10.719 -20.445 1.00 81.75 254 ASN A CA 1
ATOM 2028 C C . ASN A 1 254 ? 29.165 -10.687 -20.519 1.00 81.75 254 ASN A C 1
ATOM 2030 O O . ASN A 1 254 ? 28.572 -9.661 -20.859 1.00 81.75 254 ASN A O 1
ATOM 2034 N N . VAL A 1 255 ? 28.519 -11.820 -20.251 1.00 86.19 255 VAL A N 1
ATOM 2035 C CA . VAL A 1 255 ? 27.068 -11.985 -20.369 1.00 86.19 255 VAL A CA 1
ATOM 2036 C C . VAL A 1 255 ? 26.575 -12.746 -19.152 1.00 86.19 255 VAL A C 1
ATOM 2038 O O . VAL A 1 255 ? 27.213 -13.708 -18.726 1.00 86.19 255 VAL A O 1
ATOM 2041 N N . ILE A 1 256 ? 25.439 -12.319 -18.613 1.00 88.62 256 ILE A N 1
ATOM 2042 C CA . ILE A 1 256 ? 24.710 -13.051 -17.584 1.00 88.62 256 ILE A CA 1
ATOM 2043 C C . ILE A 1 256 ? 23.315 -13.403 -18.087 1.00 88.62 256 ILE A C 1
ATOM 2045 O O . ILE A 1 256 ? 22.593 -12.557 -18.613 1.00 88.62 256 ILE A O 1
ATOM 2049 N N . GLU A 1 257 ? 22.946 -14.665 -17.909 1.00 90.88 257 GLU A N 1
ATOM 2050 C CA . GLU A 1 257 ? 21.593 -15.156 -18.138 1.00 90.88 257 GLU A CA 1
ATOM 2051 C C . GLU A 1 257 ? 20.775 -14.969 -16.864 1.00 90.88 257 GLU A C 1
ATOM 2053 O O . GLU A 1 257 ? 21.116 -15.517 -15.818 1.00 90.88 257 GLU A O 1
ATOM 2058 N N . ILE A 1 258 ? 19.700 -14.190 -16.953 1.00 91.88 258 ILE A N 1
ATOM 2059 C CA . ILE A 1 258 ? 18.834 -13.878 -15.816 1.00 91.88 258 ILE A CA 1
ATOM 2060 C C . ILE A 1 258 ? 17.548 -14.667 -15.987 1.00 91.88 258 ILE A C 1
ATOM 2062 O O . ILE A 1 258 ? 16.732 -14.377 -16.872 1.00 91.88 258 ILE A O 1
ATOM 2066 N N . VAL A 1 259 ? 17.377 -15.696 -15.164 1.00 94.19 259 VAL A N 1
ATOM 2067 C CA . VAL A 1 259 ? 16.268 -16.648 -15.297 1.00 94.19 259 VAL A CA 1
ATOM 2068 C C . VAL A 1 259 ? 14.931 -15.999 -14.899 1.00 94.19 259 VAL A C 1
ATOM 2070 O O . VAL A 1 259 ? 14.915 -14.904 -14.324 1.00 94.19 259 VAL A O 1
ATOM 2073 N N . PRO A 1 260 ? 13.781 -16.619 -15.229 1.00 94.50 260 PRO A N 1
ATOM 2074 C CA . PRO A 1 260 ? 12.474 -16.098 -14.839 1.00 94.50 260 PRO A CA 1
ATOM 2075 C C . PRO A 1 260 ? 12.375 -15.738 -13.354 1.00 94.50 260 PRO A C 1
ATOM 2077 O O . PRO A 1 260 ? 12.733 -16.550 -12.503 1.00 94.50 260 PRO A O 1
ATOM 2080 N N . HIS A 1 261 ? 11.844 -14.549 -13.051 1.00 94.12 261 HIS A N 1
ATOM 2081 C CA . HIS A 1 261 ? 11.620 -14.043 -11.683 1.00 94.12 261 HIS A CA 1
ATOM 2082 C C . HIS A 1 261 ? 12.881 -13.856 -10.830 1.00 94.12 261 HIS A C 1
ATOM 2084 O O . HIS A 1 261 ? 12.782 -13.614 -9.627 1.00 94.12 261 HIS A O 1
ATOM 2090 N N . GLU A 1 262 ? 14.071 -13.925 -11.430 1.00 95.31 262 GLU A N 1
ATOM 2091 C CA . GLU A 1 262 ? 15.321 -13.717 -10.708 1.00 95.31 262 GLU A CA 1
ATOM 2092 C C . GLU A 1 262 ? 15.530 -12.237 -10.357 1.00 95.31 262 GLU A C 1
ATOM 2094 O O . GLU A 1 262 ? 15.355 -11.332 -11.183 1.00 95.31 262 GLU A O 1
ATOM 2099 N N . ILE A 1 263 ? 15.951 -12.003 -9.113 1.00 96.50 263 ILE A N 1
ATOM 2100 C CA . ILE A 1 263 ? 16.561 -10.748 -8.679 1.00 96.50 263 ILE A CA 1
ATOM 2101 C C . ILE A 1 263 ? 18.068 -10.948 -8.761 1.00 96.50 263 ILE A C 1
ATOM 2103 O O . ILE A 1 263 ? 18.641 -11.691 -7.966 1.00 96.50 263 ILE A O 1
ATOM 2107 N N . VAL A 1 264 ? 18.709 -10.268 -9.704 1.00 94.94 264 VAL A N 1
ATOM 2108 C CA . VAL A 1 264 ? 20.157 -10.334 -9.878 1.00 94.94 264 VAL A CA 1
ATOM 2109 C C . VAL A 1 264 ? 20.794 -9.063 -9.337 1.00 94.94 264 VAL A C 1
ATOM 2111 O O . VAL A 1 264 ? 20.377 -7.950 -9.667 1.00 94.94 264 VAL A O 1
ATOM 2114 N N . THR A 1 265 ? 21.801 -9.226 -8.483 1.00 96.12 265 THR A N 1
ATOM 2115 C CA . THR A 1 265 ? 22.629 -8.122 -7.992 1.00 96.12 265 THR A CA 1
ATOM 2116 C C . THR A 1 265 ? 24.032 -8.306 -8.549 1.00 96.12 265 THR A C 1
ATOM 2118 O O . THR A 1 265 ? 24.613 -9.384 -8.440 1.00 96.12 265 THR A O 1
ATOM 2121 N N . LEU A 1 266 ? 24.534 -7.262 -9.197 1.00 93.25 266 LEU A N 1
ATOM 2122 C CA . LEU A 1 266 ? 25.853 -7.207 -9.802 1.00 93.25 266 LEU A CA 1
ATOM 2123 C C . LEU A 1 266 ? 26.662 -6.124 -9.104 1.00 93.25 266 LEU A C 1
ATOM 2125 O O . LEU A 1 266 ? 26.175 -5.007 -8.923 1.00 93.25 266 LEU A O 1
ATOM 2129 N N . LYS A 1 267 ? 27.894 -6.450 -8.733 1.00 93.12 267 LYS A N 1
ATOM 2130 C CA . LYS A 1 267 ? 28.863 -5.513 -8.181 1.00 93.12 267 LYS A CA 1
ATOM 2131 C C . LYS A 1 267 ? 30.012 -5.351 -9.162 1.00 93.12 267 LYS A C 1
ATOM 2133 O O . LYS A 1 267 ? 30.712 -6.313 -9.464 1.00 93.12 267 LYS A O 1
ATOM 2138 N N . PHE A 1 268 ? 30.203 -4.128 -9.631 1.00 89.94 268 PHE A N 1
ATOM 2139 C CA . PHE A 1 268 ? 31.329 -3.737 -10.461 1.00 89.94 268 PHE A CA 1
ATOM 2140 C C . PHE A 1 268 ? 32.395 -3.119 -9.570 1.00 89.94 268 PHE A C 1
ATOM 2142 O O . PHE A 1 268 ? 32.157 -2.084 -8.941 1.00 89.94 268 PHE A O 1
ATOM 2149 N N . ASN A 1 269 ? 33.566 -3.745 -9.518 1.00 87.06 269 ASN A N 1
ATOM 2150 C CA . ASN A 1 269 ? 34.703 -3.165 -8.823 1.00 87.06 269 ASN A CA 1
ATOM 2151 C C . ASN A 1 269 ? 35.223 -1.996 -9.650 1.00 87.06 269 ASN A C 1
ATOM 2153 O O . ASN A 1 269 ? 35.598 -2.157 -10.812 1.00 87.06 269 ASN A O 1
ATOM 2157 N N . ILE A 1 270 ? 35.278 -0.831 -9.025 1.00 75.25 270 ILE A N 1
ATOM 2158 C CA . ILE A 1 270 ? 35.946 0.332 -9.591 1.00 75.25 270 ILE A CA 1
ATOM 2159 C C . ILE A 1 270 ? 37.268 0.451 -8.852 1.00 75.25 270 ILE A C 1
ATOM 2161 O O . ILE A 1 270 ? 37.300 0.358 -7.626 1.00 75.25 270 ILE A O 1
ATOM 2165 N N . THR A 1 271 ? 38.370 0.635 -9.580 1.00 59.84 271 THR A N 1
ATOM 2166 C CA . THR A 1 271 ? 39.653 1.032 -8.989 1.00 59.84 271 THR A CA 1
ATOM 2167 C C . THR A 1 271 ? 39.482 2.406 -8.359 1.00 59.84 271 THR A C 1
ATOM 2169 O O . THR A 1 271 ? 39.738 3.398 -9.023 1.00 59.84 271 THR A O 1
ATOM 2172 N N . SER A 1 272 ? 39.002 2.418 -7.110 1.00 54.41 272 SER A N 1
ATOM 2173 C CA . SER A 1 272 ? 38.867 3.525 -6.156 1.00 54.41 272 SER A CA 1
ATOM 2174 C C . SER A 1 272 ? 38.345 4.855 -6.714 1.00 54.41 272 SER A C 1
ATOM 2176 O O . SER A 1 272 ? 38.937 5.453 -7.607 1.00 54.41 272 SER A O 1
ATOM 2178 N N . PHE A 1 273 ? 37.327 5.425 -6.068 1.00 57.69 273 PHE A N 1
ATOM 2179 C CA . PHE A 1 273 ? 37.082 6.871 -6.111 1.00 57.69 273 PHE A CA 1
ATOM 2180 C C . PHE A 1 273 ? 38.246 7.597 -5.397 1.00 57.69 273 PHE A C 1
ATOM 2182 O O . PHE A 1 273 ? 38.088 8.099 -4.294 1.00 57.69 273 PHE A O 1
ATOM 2189 N N . ASN A 1 274 ? 39.455 7.552 -5.963 1.00 47.00 274 ASN A N 1
ATOM 2190 C CA . ASN A 1 274 ? 40.699 8.017 -5.333 1.00 47.00 274 ASN A CA 1
ATOM 2191 C C . ASN A 1 274 ? 40.998 9.495 -5.599 1.00 47.00 274 ASN A C 1
ATOM 2193 O O . ASN A 1 274 ? 42.100 9.963 -5.329 1.00 47.00 274 ASN A O 1
ATOM 2197 N N . GLU A 1 275 ? 40.032 10.237 -6.120 1.00 53.94 275 GLU A N 1
ATOM 2198 C CA . GLU A 1 275 ? 40.165 11.671 -6.314 1.00 53.94 275 GLU A CA 1
ATOM 2199 C C . GLU A 1 275 ? 39.203 12.362 -5.349 1.00 53.94 275 GLU A C 1
ATOM 2201 O O . GLU A 1 275 ? 38.033 11.980 -5.243 1.00 53.94 275 GLU A O 1
ATOM 2206 N N . GLU A 1 276 ? 39.701 13.375 -4.634 1.00 53.44 276 GLU A N 1
ATOM 2207 C CA . GLU A 1 276 ? 38.873 14.409 -4.012 1.00 53.44 276 GLU A CA 1
ATOM 2208 C C . GLU A 1 276 ? 38.093 15.113 -5.133 1.00 53.44 276 GLU A C 1
ATOM 2210 O O . GLU A 1 276 ? 38.465 16.184 -5.609 1.00 53.44 276 GLU A O 1
ATOM 2215 N N . TYR A 1 277 ? 37.030 14.477 -5.625 1.00 57.81 277 TYR A N 1
ATOM 2216 C CA . TYR A 1 277 ? 36.132 15.098 -6.579 1.00 57.81 277 TYR A CA 1
ATOM 2217 C C . TYR A 1 277 ? 35.467 16.265 -5.861 1.00 57.81 277 TYR A C 1
ATOM 2219 O O . TYR A 1 277 ? 34.650 16.076 -4.956 1.00 57.81 277 TYR A O 1
ATOM 2227 N N . GLN A 1 278 ? 35.795 17.487 -6.279 1.00 61.91 278 GLN A N 1
ATOM 2228 C CA . GLN A 1 278 ? 34.914 18.611 -6.012 1.00 61.91 278 GLN A CA 1
ATOM 2229 C C . GLN A 1 278 ? 33.574 18.273 -6.661 1.00 61.91 278 GLN A C 1
ATOM 2231 O O . GLN A 1 278 ? 33.482 18.174 -7.884 1.00 61.91 278 GLN A O 1
ATOM 2236 N N . ILE A 1 279 ? 32.553 18.028 -5.838 1.00 68.06 279 ILE A N 1
ATOM 2237 C CA . ILE A 1 279 ? 31.196 17.793 -6.325 1.00 68.06 279 ILE A CA 1
ATOM 2238 C C . ILE A 1 279 ? 30.789 19.072 -7.059 1.00 68.06 279 ILE A C 1
ATOM 2240 O O . ILE A 1 279 ? 30.696 20.120 -6.409 1.00 68.06 279 ILE A O 1
ATOM 2244 N N . PRO A 1 280 ? 30.587 19.030 -8.388 1.00 70.62 280 PRO A N 1
ATOM 2245 C CA . PRO A 1 280 ? 30.227 20.227 -9.118 1.00 70.62 280 PRO A CA 1
ATOM 2246 C C . PRO A 1 280 ? 28.890 20.731 -8.585 1.00 70.62 280 PRO A C 1
ATOM 2248 O O . PRO A 1 280 ? 27.962 19.953 -8.352 1.00 70.62 280 PRO A O 1
ATOM 2251 N N . VAL A 1 281 ? 28.789 22.041 -8.390 1.00 80.44 281 VAL A N 1
ATOM 2252 C CA . VAL A 1 281 ? 27.494 22.670 -8.150 1.00 80.44 281 VAL A CA 1
ATOM 2253 C C . VAL A 1 281 ? 26.765 22.692 -9.489 1.00 80.44 281 VAL A C 1
ATOM 2255 O O . VAL A 1 281 ? 27.287 23.202 -10.479 1.00 80.44 281 VAL A O 1
ATOM 2258 N N . PHE A 1 282 ? 25.576 22.103 -9.534 1.00 85.00 282 PHE A N 1
ATOM 2259 C CA . PHE A 1 282 ? 24.743 22.055 -10.729 1.00 85.00 282 PHE A CA 1
ATOM 2260 C C . PHE A 1 282 ? 23.301 22.414 -10.386 1.00 85.00 282 PHE A C 1
ATOM 2262 O O . PHE A 1 282 ? 22.815 22.117 -9.292 1.00 85.00 282 PHE A O 1
ATOM 2269 N N . ASP A 1 283 ? 22.597 22.993 -11.355 1.00 88.12 283 ASP A N 1
ATOM 2270 C CA . ASP A 1 283 ? 21.160 23.218 -11.246 1.00 88.12 283 ASP A CA 1
ATOM 2271 C C . ASP A 1 283 ? 20.426 21.991 -11.789 1.00 88.12 283 ASP A C 1
ATOM 2273 O O . ASP A 1 283 ? 20.569 21.635 -12.961 1.00 88.12 283 ASP A O 1
ATOM 2277 N N . LEU A 1 284 ? 19.616 21.336 -10.959 1.00 89.50 284 LEU A N 1
ATOM 2278 C CA . LEU A 1 284 ? 18.722 20.275 -11.419 1.00 89.50 284 LEU A CA 1
ATOM 2279 C C . LEU A 1 284 ? 17.510 20.897 -12.124 1.00 89.50 284 LEU A C 1
ATOM 2281 O O . LEU A 1 284 ? 16.676 21.541 -11.493 1.00 89.50 284 LEU A O 1
ATOM 2285 N N . LEU A 1 285 ? 17.399 20.678 -13.432 1.00 89.25 285 LEU A N 1
ATOM 2286 C CA . LEU A 1 285 ? 16.306 21.186 -14.263 1.00 89.25 285 LEU A CA 1
ATOM 2287 C C . LEU A 1 285 ? 15.123 20.213 -14.336 1.00 89.25 285 LEU A C 1
ATOM 2289 O O . LEU A 1 285 ? 13.977 20.627 -14.494 1.00 89.25 285 LEU A O 1
ATOM 2293 N N . THR A 1 286 ? 15.375 18.904 -14.283 1.00 87.38 286 THR A N 1
ATOM 2294 C CA . THR A 1 286 ? 14.341 17.855 -14.331 1.00 87.38 286 THR A CA 1
ATOM 2295 C C . THR A 1 286 ? 14.862 16.597 -13.631 1.00 87.38 286 THR A C 1
ATOM 2297 O O . THR A 1 286 ? 16.048 16.313 -13.767 1.00 87.38 286 THR A O 1
ATOM 2300 N N . PRO A 1 287 ? 14.018 15.822 -12.927 1.00 85.38 287 PRO A N 1
ATOM 2301 C CA . PRO A 1 287 ? 12.652 16.174 -12.546 1.00 85.38 287 PRO A CA 1
ATOM 2302 C C . PRO A 1 287 ? 12.627 17.329 -11.540 1.00 85.38 287 PRO A C 1
ATOM 2304 O O . PRO A 1 287 ? 13.555 17.502 -10.755 1.00 85.38 287 PRO A O 1
ATOM 2307 N N . GLU A 1 288 ? 11.549 18.111 -11.561 1.00 82.31 288 GLU A N 1
ATOM 2308 C CA . GLU A 1 288 ? 11.292 19.102 -10.517 1.00 82.31 288 GLU A CA 1
ATOM 2309 C C . GLU A 1 288 ? 11.132 18.374 -9.173 1.00 82.31 288 GLU A C 1
ATOM 2311 O O . GLU A 1 288 ? 10.241 17.537 -9.000 1.00 82.31 288 GLU A O 1
ATOM 2316 N N . LEU A 1 289 ? 12.006 18.678 -8.212 1.00 80.56 289 LEU A N 1
ATOM 2317 C CA . LEU A 1 289 ? 11.910 18.132 -6.863 1.00 80.56 289 LEU A CA 1
ATOM 2318 C C . LEU A 1 289 ? 10.866 18.920 -6.073 1.00 80.56 289 LEU A C 1
ATOM 2320 O O . LEU A 1 289 ? 11.167 19.927 -5.435 1.00 80.56 289 LEU A O 1
ATOM 2324 N N . LYS A 1 290 ? 9.620 18.450 -6.107 1.00 75.50 290 LYS A N 1
ATOM 2325 C CA . LYS A 1 290 ? 8.543 19.026 -5.299 1.00 75.50 290 LYS A CA 1
ATOM 2326 C C . LYS A 1 290 ? 8.590 18.470 -3.880 1.00 75.50 290 LYS A C 1
ATOM 2328 O O . LYS A 1 290 ? 8.397 17.273 -3.666 1.00 75.50 290 LYS A O 1
ATOM 2333 N N . LEU A 1 291 ? 8.779 19.346 -2.897 1.00 74.88 291 LEU A N 1
ATOM 2334 C CA . LEU A 1 291 ? 8.490 19.004 -1.508 1.00 74.88 291 LEU A CA 1
ATOM 2335 C C . LEU A 1 291 ? 6.966 19.019 -1.318 1.00 74.88 291 LEU A C 1
ATOM 2337 O O . LEU A 1 291 ? 6.331 20.031 -1.621 1.00 74.88 291 LEU A O 1
ATOM 2341 N N . PRO A 1 292 ? 6.347 17.921 -0.853 1.00 69.06 292 PRO A N 1
ATOM 2342 C CA . PRO A 1 292 ? 4.903 17.878 -0.687 1.00 69.06 292 PRO A CA 1
ATOM 2343 C C . PRO A 1 292 ? 4.462 18.881 0.385 1.00 69.06 292 PRO A C 1
ATOM 2345 O O . PRO A 1 292 ? 4.733 18.708 1.573 1.00 69.06 292 PRO A O 1
ATOM 2348 N N . GLU A 1 293 ? 3.745 19.923 -0.027 1.00 74.44 293 GLU A N 1
ATOM 2349 C CA . GLU A 1 293 ? 3.123 20.869 0.896 1.00 74.44 293 GLU A CA 1
ATOM 2350 C C . GLU A 1 293 ? 1.828 20.286 1.471 1.00 74.44 293 GLU A C 1
ATOM 2352 O O . GLU A 1 293 ? 0.945 19.817 0.747 1.00 74.44 293 GLU A O 1
ATOM 2357 N N . ASN A 1 294 ? 1.663 20.351 2.794 1.00 75.06 294 ASN A N 1
ATOM 2358 C CA . ASN A 1 294 ? 0.424 19.929 3.440 1.00 75.06 294 ASN A CA 1
ATOM 2359 C C . ASN A 1 294 ? -0.648 21.028 3.351 1.00 75.06 294 ASN A C 1
ATOM 2361 O O . ASN A 1 294 ? -0.947 21.697 4.340 1.00 75.06 294 ASN A O 1
ATOM 2365 N N . LYS A 1 295 ? -1.239 21.199 2.164 1.00 82.31 295 LYS A N 1
ATOM 2366 C CA . LYS A 1 295 ? -2.274 22.204 1.867 1.00 82.31 295 LYS A CA 1
ATOM 2367 C C . LYS A 1 295 ? -3.635 21.834 2.466 1.00 82.31 295 LYS A C 1
ATOM 2369 O O . LYS A 1 295 ? -4.575 21.472 1.754 1.00 82.31 295 LYS A O 1
ATOM 2374 N N . ARG A 1 296 ? -3.742 21.864 3.797 1.00 83.00 296 ARG A N 1
ATOM 2375 C CA . ARG A 1 296 ? -5.009 21.647 4.513 1.00 83.00 296 ARG A CA 1
ATOM 2376 C C . ARG A 1 296 ? -6.022 22.711 4.104 1.00 83.00 296 ARG A C 1
ATOM 2378 O O . ARG A 1 296 ? -5.703 23.890 4.037 1.00 83.00 296 ARG A O 1
ATOM 2385 N N . ILE A 1 297 ? -7.262 22.289 3.868 1.00 84.69 297 ILE A N 1
ATOM 2386 C CA . ILE A 1 297 ? -8.360 23.224 3.577 1.00 84.69 297 ILE A CA 1
ATOM 2387 C C . ILE A 1 297 ? -8.915 23.826 4.872 1.00 84.69 297 ILE A C 1
ATOM 2389 O O . ILE A 1 297 ? -9.491 24.909 4.864 1.00 84.69 297 ILE A O 1
ATOM 2393 N N . THR A 1 298 ? -8.769 23.111 5.986 1.00 79.38 298 THR A N 1
ATOM 2394 C CA . THR A 1 298 ? -9.196 23.562 7.307 1.00 79.38 298 THR A CA 1
ATOM 2395 C C . THR A 1 298 ? -8.340 22.913 8.387 1.00 79.38 298 THR A C 1
ATOM 2397 O O . THR A 1 298 ? -8.008 21.727 8.292 1.00 79.38 298 THR A O 1
ATOM 2400 N N . ASP A 1 299 ? -8.023 23.686 9.422 1.00 70.31 299 ASP A N 1
ATOM 2401 C CA . ASP A 1 299 ? -7.408 23.183 10.652 1.00 70.31 299 ASP A CA 1
ATOM 2402 C C . ASP A 1 299 ? -8.453 22.642 11.641 1.00 70.31 299 ASP A C 1
ATOM 2404 O O . ASP A 1 299 ? -8.121 21.858 12.532 1.00 70.31 299 ASP A O 1
ATOM 2408 N N . ASP A 1 300 ? -9.738 22.963 11.435 1.00 67.94 300 ASP A N 1
ATOM 2409 C CA . ASP A 1 300 ? -10.860 22.456 12.230 1.00 67.94 300 ASP A CA 1
ATOM 2410 C C . ASP A 1 300 ? -11.314 21.074 11.736 1.00 67.94 300 ASP A C 1
ATOM 2412 O O . ASP A 1 300 ? -12.414 20.835 11.222 1.00 67.94 300 ASP A O 1
ATOM 2416 N N . VAL A 1 301 ? -10.390 20.122 11.835 1.00 79.56 301 VAL A N 1
ATOM 2417 C CA . VAL A 1 301 ? -10.666 18.724 11.500 1.00 79.56 301 VAL A CA 1
ATOM 2418 C C . VAL A 1 301 ? -11.307 18.005 12.694 1.00 79.56 301 VAL A C 1
ATOM 2420 O O . VAL A 1 301 ? -12.079 17.053 12.527 1.00 79.56 301 VAL A O 1
ATOM 2423 N N . VAL A 1 302 ? -11.005 18.459 13.915 1.00 85.94 302 VAL A N 1
ATOM 2424 C CA . VAL A 1 302 ? -11.439 17.831 15.165 1.00 85.94 302 VAL A CA 1
ATOM 2425 C C . VAL A 1 302 ? -12.766 18.417 15.637 1.00 85.94 302 VAL A C 1
ATOM 2427 O O . VAL A 1 302 ? -12.829 19.334 16.440 1.00 85.94 302 VAL A O 1
ATOM 2430 N N . LYS A 1 303 ? -13.843 17.776 15.201 1.00 88.25 303 LYS A N 1
ATOM 2431 C CA . LYS A 1 303 ? -15.219 18.038 15.637 1.00 88.25 303 LYS A CA 1
ATOM 2432 C C . LYS A 1 303 ? -15.411 18.001 17.171 1.00 88.25 303 LYS A C 1
ATOM 2434 O O . LYS A 1 303 ? -15.331 16.901 17.743 1.00 88.25 303 LYS A O 1
ATOM 2439 N N . PRO A 1 304 ? -15.740 19.128 17.840 1.00 90.12 304 PRO A N 1
ATOM 2440 C CA . PRO A 1 304 ? -15.983 19.172 19.286 1.00 90.12 304 PRO A CA 1
ATOM 2441 C C . PRO A 1 304 ? -17.092 18.218 19.744 1.00 90.12 304 PRO A C 1
ATOM 2443 O O . PRO A 1 304 ? -16.973 17.571 20.784 1.00 90.12 304 PRO A O 1
ATOM 2446 N N . GLU A 1 305 ? -18.135 18.038 18.929 1.00 92.69 305 GLU A N 1
ATOM 2447 C CA . GLU A 1 305 ? -19.237 17.118 19.214 1.00 92.69 305 GLU A CA 1
ATOM 2448 C C . GLU A 1 305 ? -18.768 15.656 19.311 1.00 92.69 305 GLU A C 1
ATOM 2450 O O . GLU A 1 305 ? -19.314 14.866 20.083 1.00 92.69 305 GLU A O 1
ATOM 2455 N N . LYS A 1 306 ? -17.715 15.283 18.568 1.00 92.62 306 LYS A N 1
ATOM 2456 C CA . LYS A 1 306 ? -17.124 13.939 18.636 1.00 92.62 306 LYS A CA 1
ATOM 2457 C C . LYS A 1 306 ? -16.271 13.759 19.884 1.00 92.62 306 LYS A C 1
ATOM 2459 O O . LYS A 1 306 ? -16.301 12.677 20.465 1.00 92.62 306 LYS A O 1
ATOM 2464 N N . LEU A 1 307 ? -15.556 14.797 20.323 1.00 93.50 307 LEU A N 1
ATOM 2465 C CA . LEU A 1 307 ? -14.817 14.754 21.588 1.00 93.50 307 LEU A CA 1
ATOM 2466 C C . LEU A 1 307 ? -15.770 14.623 22.771 1.00 93.50 307 LEU A C 1
ATOM 2468 O O . LEU A 1 307 ? -15.554 13.775 23.635 1.00 93.50 307 LEU A O 1
ATOM 2472 N N . LYS A 1 308 ? -16.871 15.380 22.753 1.00 95.06 308 LYS A N 1
ATOM 2473 C CA . LYS A 1 308 ? -17.891 15.302 23.795 1.00 95.06 308 LYS A CA 1
ATOM 2474 C C . LYS A 1 308 ? -18.505 13.903 23.896 1.00 95.06 308 LYS A C 1
ATOM 2476 O O . LYS A 1 308 ? -18.598 13.349 24.987 1.00 95.06 308 LYS A O 1
ATOM 2481 N N . LEU A 1 309 ? -18.817 13.284 22.755 1.00 94.69 309 LEU A N 1
ATOM 2482 C CA . LEU A 1 309 ? -19.304 11.903 22.705 1.00 94.69 309 LEU A CA 1
ATOM 2483 C C . LEU A 1 309 ? -18.310 10.899 23.320 1.00 94.69 309 LEU A C 1
ATOM 2485 O O . LEU A 1 309 ? -18.725 9.957 23.996 1.00 94.69 309 LEU A O 1
ATOM 2489 N N . LEU A 1 310 ? -17.002 11.077 23.090 1.00 95.38 310 LEU A N 1
ATOM 2490 C CA . LEU A 1 310 ? -15.968 10.231 23.698 1.00 95.38 310 LEU A CA 1
ATOM 2491 C C . LEU A 1 310 ? -15.920 10.410 25.221 1.00 95.38 310 LEU A C 1
ATOM 2493 O O . LEU A 1 310 ? -15.852 9.415 25.942 1.00 95.38 310 LEU A O 1
ATOM 2497 N N . GLU A 1 311 ? -16.002 11.649 25.708 1.00 96.38 311 GLU A N 1
ATOM 2498 C CA . GLU A 1 311 ? -16.031 11.964 27.142 1.00 96.38 311 GLU A CA 1
ATOM 2499 C C . GLU A 1 311 ? -17.259 11.363 27.839 1.00 96.38 311 GLU A C 1
ATOM 2501 O O . GLU A 1 311 ? -17.130 10.706 28.877 1.00 96.38 311 GLU A O 1
ATOM 2506 N N . ASP A 1 312 ? -18.443 11.513 27.247 1.00 96.31 312 ASP A N 1
ATOM 2507 C CA . ASP A 1 312 ? -19.685 10.975 27.805 1.00 96.31 312 ASP A CA 1
ATOM 2508 C C . ASP A 1 312 ? -19.658 9.436 27.829 1.00 96.31 312 ASP A C 1
ATOM 2510 O O . ASP A 1 312 ? -20.004 8.813 28.840 1.00 96.31 312 ASP A O 1
ATOM 2514 N N . LYS A 1 313 ? -19.141 8.808 26.763 1.00 95.19 313 LYS A N 1
ATOM 2515 C CA . LYS A 1 313 ? -18.916 7.355 26.705 1.00 95.19 313 LYS A CA 1
ATOM 2516 C C . LYS A 1 313 ? -17.936 6.885 27.783 1.00 95.19 313 LYS A C 1
ATOM 2518 O O . LYS A 1 313 ? -18.170 5.859 28.423 1.00 95.19 313 LYS A O 1
ATOM 2523 N N . MET A 1 314 ? -16.849 7.621 28.016 1.00 96.94 314 MET A N 1
ATOM 2524 C CA . MET A 1 314 ? -15.893 7.312 29.085 1.00 96.94 314 MET A CA 1
ATOM 2525 C C . MET A 1 314 ? -16.540 7.392 30.469 1.00 96.94 314 MET A C 1
ATOM 2527 O O . MET A 1 314 ? -16.301 6.511 31.295 1.00 96.94 314 MET A O 1
ATOM 2531 N N . LYS A 1 315 ? -17.379 8.404 30.719 1.00 96.31 315 LYS A N 1
ATOM 2532 C CA . LYS A 1 315 ? -18.099 8.561 31.989 1.00 96.31 315 LYS A CA 1
ATOM 2533 C C . LYS A 1 315 ? -19.021 7.370 32.259 1.00 96.31 315 LYS A C 1
ATOM 2535 O O . LYS A 1 315 ? -18.959 6.785 33.339 1.00 96.31 315 LYS A O 1
ATOM 2540 N N . GLN A 1 316 ? -19.812 6.963 31.264 1.00 95.19 316 GLN A N 1
ATOM 2541 C CA . GLN A 1 316 ? -20.685 5.787 31.365 1.00 95.19 316 GLN A CA 1
ATOM 2542 C C . GLN A 1 316 ? -19.888 4.503 31.643 1.00 95.19 316 GLN A C 1
ATOM 2544 O O . GLN A 1 316 ? -20.208 3.753 32.567 1.00 95.19 316 GLN A O 1
ATOM 2549 N N . LEU A 1 317 ? -18.808 4.270 30.891 1.00 95.81 317 LEU A N 1
ATOM 2550 C CA . LEU A 1 317 ? -17.970 3.080 31.056 1.00 95.81 317 LEU A CA 1
ATOM 2551 C C . LEU A 1 317 ? -17.236 3.054 32.401 1.00 95.81 317 LEU A C 1
ATOM 2553 O O . LEU A 1 317 ? -17.062 1.980 32.967 1.00 95.81 317 LEU A O 1
ATOM 2557 N N . SER A 1 318 ? -16.824 4.205 32.933 1.00 95.56 318 SER A N 1
ATOM 2558 C CA . SER A 1 318 ? -16.178 4.295 34.248 1.00 95.56 318 SER A CA 1
ATOM 2559 C C . SER A 1 318 ? -17.105 3.818 35.375 1.00 95.56 318 SER A C 1
ATOM 2561 O O . SER A 1 318 ? -16.694 3.026 36.231 1.00 95.56 318 SER A O 1
ATOM 2563 N N . ASN A 1 319 ? -18.377 4.229 35.334 1.00 92.88 319 ASN A N 1
ATOM 2564 C CA . ASN A 1 319 ? -19.393 3.776 36.287 1.00 92.88 319 ASN A CA 1
ATOM 2565 C C . ASN A 1 319 ? -19.603 2.261 36.169 1.00 92.88 319 ASN A C 1
ATOM 2567 O O . ASN A 1 319 ? -19.453 1.532 37.150 1.00 92.88 319 ASN A O 1
ATOM 2571 N N . HIS A 1 320 ? -19.810 1.774 34.944 1.00 94.12 320 HIS A N 1
ATOM 2572 C CA . HIS A 1 320 ? -20.002 0.350 34.677 1.00 94.12 320 HIS A CA 1
ATOM 2573 C C . HIS A 1 320 ? -18.796 -0.513 35.101 1.00 94.12 320 HIS A C 1
ATOM 2575 O O . HIS A 1 320 ? -18.950 -1.593 35.668 1.00 94.12 320 HIS A O 1
ATOM 2581 N N . LEU A 1 321 ? -17.565 -0.036 34.896 1.00 95.94 321 LEU A N 1
ATOM 2582 C CA . LEU A 1 321 ? -16.354 -0.729 35.348 1.00 95.94 321 LEU A CA 1
ATOM 2583 C C . LEU A 1 321 ? -16.269 -0.834 36.873 1.00 95.94 321 LEU A C 1
ATOM 2585 O O . LEU A 1 321 ? -15.705 -1.801 37.389 1.00 95.94 321 LEU A O 1
ATOM 2589 N N . THR A 1 322 ? -16.807 0.149 37.591 1.00 93.94 322 THR A N 1
ATOM 2590 C CA . THR A 1 322 ? -16.866 0.138 39.057 1.00 93.94 322 THR A CA 1
ATOM 2591 C C . THR A 1 322 ? -17.865 -0.910 39.552 1.00 93.94 322 THR A C 1
ATOM 2593 O O . THR A 1 322 ? -17.543 -1.687 40.453 1.00 93.94 322 THR A O 1
ATOM 2596 N N . GLU A 1 323 ? -19.024 -1.018 38.901 1.00 92.06 323 GLU A N 1
ATOM 2597 C CA . GLU A 1 323 ? -20.030 -2.060 39.160 1.00 92.06 323 GLU A CA 1
ATOM 2598 C C . GLU A 1 323 ? -19.507 -3.471 38.844 1.00 92.06 323 GLU A C 1
ATOM 2600 O O . GLU A 1 323 ? -19.634 -4.395 39.651 1.00 92.06 323 GLU A O 1
ATOM 2605 N N . LEU A 1 324 ? -18.843 -3.657 37.699 1.00 92.75 324 LEU A N 1
ATOM 2606 C CA . LEU A 1 324 ? -18.237 -4.946 37.351 1.00 92.75 324 LEU A CA 1
ATOM 2607 C C . LEU A 1 324 ? -17.182 -5.366 38.384 1.00 92.75 324 LEU A C 1
ATOM 2609 O O . LEU A 1 324 ? -17.168 -6.513 38.826 1.00 92.75 324 LEU A O 1
ATOM 2613 N N . LYS A 1 325 ? -16.339 -4.437 38.853 1.00 93.25 325 LYS A N 1
ATOM 2614 C CA . LYS A 1 325 ? -15.352 -4.734 39.907 1.00 93.25 325 LYS A CA 1
ATOM 2615 C C . LYS A 1 325 ? -15.990 -5.198 41.216 1.00 93.25 325 LYS A C 1
ATOM 2617 O O . LYS A 1 325 ? -15.421 -6.067 41.878 1.00 93.25 325 LYS A O 1
ATOM 2622 N N . SER A 1 326 ? -17.122 -4.619 41.619 1.00 90.12 326 SER A N 1
ATOM 2623 C CA . SER A 1 326 ? -17.786 -4.993 42.875 1.00 90.12 326 SER A CA 1
ATOM 2624 C C . SER A 1 326 ? -18.442 -6.375 42.782 1.00 90.12 326 SER A C 1
ATOM 2626 O O . SER A 1 326 ? -18.405 -7.143 43.746 1.00 90.12 326 SER A O 1
ATOM 2628 N N . THR A 1 327 ? -18.974 -6.727 41.609 1.00 89.50 327 THR A N 1
ATOM 2629 C CA . THR A 1 327 ? -19.633 -8.017 41.365 1.00 89.50 327 THR A CA 1
ATOM 2630 C C . THR A 1 327 ? -18.646 -9.167 41.168 1.00 89.50 327 THR A C 1
ATOM 2632 O O . THR A 1 327 ? -18.901 -10.257 41.678 1.00 89.50 327 THR A O 1
ATOM 2635 N N . ILE A 1 328 ? -17.494 -8.939 40.522 1.00 92.75 328 ILE A N 1
ATOM 2636 C CA . ILE A 1 328 ? -16.451 -9.963 40.299 1.00 92.75 328 ILE A CA 1
ATOM 2637 C C . ILE A 1 328 ? -16.022 -10.642 41.603 1.00 92.75 328 ILE A C 1
ATOM 2639 O O . ILE A 1 328 ? -15.895 -11.864 41.638 1.00 92.75 328 ILE A O 1
ATOM 2643 N N . LYS A 1 329 ? -15.855 -9.877 42.693 1.00 86.94 329 LYS A N 1
ATOM 2644 C CA . LYS A 1 329 ? -15.413 -10.403 44.001 1.00 86.94 329 LYS A CA 1
ATOM 2645 C C . LYS A 1 329 ? -16.337 -11.482 44.575 1.00 86.94 329 LYS A C 1
ATOM 2647 O O . LYS A 1 329 ? -15.907 -12.259 45.420 1.00 86.94 329 LYS A O 1
ATOM 2652 N N . LYS A 1 330 ? -17.603 -11.507 44.150 1.00 90.81 330 LYS A N 1
ATOM 2653 C CA . LYS A 1 330 ? -18.632 -12.429 44.648 1.00 90.81 330 LYS A CA 1
ATOM 2654 C C . LYS A 1 330 ? -18.787 -13.681 43.779 1.00 90.81 330 LYS A C 1
ATOM 2656 O O . LYS A 1 330 ? -19.539 -14.576 44.149 1.00 90.81 330 LYS A O 1
ATOM 2661 N N . ARG A 1 331 ? -18.118 -13.750 42.622 1.00 92.31 331 ARG A N 1
ATOM 2662 C CA . ARG A 1 331 ? -18.251 -14.852 41.658 1.00 92.31 331 ARG A CA 1
ATOM 2663 C C . ARG A 1 331 ? -17.104 -15.853 41.798 1.00 92.31 331 ARG A C 1
ATOM 2665 O O . ARG A 1 331 ? -15.998 -15.487 42.184 1.00 92.31 331 ARG A O 1
ATOM 2672 N N . LYS A 1 332 ? -17.367 -17.116 41.458 1.00 91.75 332 LYS A N 1
ATOM 2673 C CA . LYS A 1 332 ? -16.387 -18.217 41.444 1.00 91.75 332 LYS A CA 1
ATOM 2674 C C . LYS A 1 332 ? -16.542 -19.050 40.167 1.00 91.75 332 LYS A C 1
ATOM 2676 O O . LYS A 1 332 ? -17.583 -18.979 39.515 1.00 91.75 332 LYS A O 1
ATOM 2681 N N . GLY A 1 333 ? -15.516 -19.831 39.825 1.00 90.38 333 GLY A N 1
ATOM 2682 C CA . GLY A 1 333 ? -15.536 -20.746 38.676 1.00 90.38 333 GLY A CA 1
ATOM 2683 C C . GLY A 1 333 ? -15.798 -20.037 37.343 1.00 90.38 333 GLY A C 1
ATOM 2684 O O . GLY A 1 333 ? -15.289 -18.942 37.107 1.00 90.38 333 GLY A O 1
ATOM 2685 N N . LEU A 1 334 ? -16.624 -20.637 36.481 1.00 90.44 334 LEU A N 1
ATOM 2686 C CA . LEU A 1 334 ? -16.949 -20.088 35.159 1.00 90.44 334 LEU A CA 1
ATOM 2687 C C . LEU A 1 334 ? -17.520 -18.660 35.230 1.00 90.44 334 LEU A C 1
ATOM 2689 O O . LEU A 1 334 ? -17.052 -17.776 34.514 1.00 90.44 334 LEU A O 1
ATOM 2693 N N . ALA A 1 335 ? -18.435 -18.400 36.169 1.00 92.25 335 ALA A N 1
ATOM 2694 C CA . ALA A 1 335 ? -19.057 -17.085 36.342 1.00 92.25 335 ALA A CA 1
ATOM 2695 C C . ALA A 1 335 ? -18.045 -15.974 36.692 1.00 92.25 335 ALA A C 1
ATOM 2697 O O . ALA A 1 335 ? -18.278 -14.799 36.389 1.00 92.25 335 ALA A O 1
ATOM 2698 N N . TYR A 1 336 ? -16.922 -16.321 37.338 1.00 94.19 336 TYR A N 1
ATOM 2699 C CA . TYR A 1 336 ? -15.814 -15.389 37.568 1.00 94.19 336 TYR A CA 1
ATOM 2700 C C . TYR A 1 336 ? -15.109 -15.037 36.255 1.00 94.19 336 TYR A C 1
ATOM 2702 O O . TYR A 1 336 ? -14.898 -13.857 35.973 1.00 94.19 336 TYR A O 1
ATOM 2710 N N . HIS A 1 337 ? -14.789 -16.037 35.430 1.00 94.12 337 HIS A N 1
ATOM 2711 C CA . HIS A 1 337 ? -14.130 -15.813 34.143 1.00 94.12 337 HIS A CA 1
ATOM 2712 C C . HIS A 1 337 ? -15.007 -15.011 33.175 1.00 94.12 337 HIS A C 1
ATOM 2714 O O . HIS A 1 337 ? -14.487 -14.134 32.486 1.00 94.12 337 HIS A O 1
ATOM 2720 N N . GLU A 1 338 ? -16.325 -15.232 33.181 1.00 93.75 338 GLU A N 1
ATOM 2721 C CA . GLU A 1 338 ? -17.284 -14.441 32.397 1.00 93.75 338 GLU A CA 1
ATOM 2722 C C . GLU A 1 338 ? -17.264 -12.971 32.821 1.00 93.75 338 GLU A C 1
ATOM 2724 O O . GLU A 1 338 ? -17.113 -12.076 31.990 1.00 93.75 338 GLU A O 1
ATOM 2729 N N . ALA A 1 339 ? -17.305 -12.711 34.130 1.00 94.44 339 ALA A N 1
ATOM 2730 C CA . ALA A 1 339 ? -17.259 -11.349 34.648 1.00 94.44 339 ALA A CA 1
ATOM 2731 C C . ALA A 1 339 ? -15.913 -10.653 34.384 1.00 94.44 339 ALA A C 1
ATOM 2733 O O . ALA A 1 339 ? -15.879 -9.457 34.098 1.00 94.44 339 ALA A O 1
ATOM 2734 N N . MET A 1 340 ? -14.797 -11.385 34.449 1.00 96.00 340 MET A N 1
ATOM 2735 C CA . MET A 1 340 ? -13.476 -10.856 34.099 1.00 96.00 340 MET A CA 1
ATOM 2736 C C . MET A 1 340 ? -13.357 -10.545 32.603 1.00 96.00 340 MET A C 1
ATOM 2738 O O . MET A 1 340 ? -12.780 -9.515 32.239 1.00 96.00 340 MET A O 1
ATOM 2742 N N . PHE A 1 341 ? -13.919 -11.391 31.735 1.00 94.56 341 PHE A N 1
ATOM 2743 C CA . PHE A 1 341 ? -14.004 -11.121 30.301 1.00 94.56 341 PHE A CA 1
ATOM 2744 C C . PHE A 1 341 ? -14.808 -9.847 30.027 1.00 94.56 341 PHE A C 1
ATOM 2746 O O . PHE A 1 341 ? -14.307 -8.950 29.345 1.00 94.56 341 PHE A O 1
ATOM 2753 N N . ASP A 1 342 ? -15.999 -9.721 30.618 1.00 94.69 342 ASP A N 1
ATOM 2754 C CA . ASP A 1 342 ? -16.836 -8.525 30.501 1.00 94.69 342 ASP A CA 1
ATOM 2755 C C . ASP A 1 342 ? -16.109 -7.274 31.010 1.00 94.69 342 ASP A C 1
ATOM 2757 O O . ASP A 1 342 ? -16.113 -6.236 30.344 1.00 94.69 342 ASP A O 1
ATOM 2761 N N . PHE A 1 343 ? -15.403 -7.378 32.139 1.00 96.81 343 PHE A N 1
ATOM 2762 C CA . PHE A 1 343 ? -14.603 -6.284 32.683 1.00 96.81 343 PHE A CA 1
ATOM 2763 C C . PHE A 1 343 ? -13.493 -5.845 31.735 1.00 96.81 343 PHE A C 1
ATOM 2765 O O . PHE A 1 343 ? -13.372 -4.652 31.453 1.00 96.81 343 PHE A O 1
ATOM 2772 N N . TYR A 1 344 ? -12.686 -6.769 31.207 1.00 96.88 344 TYR A N 1
ATOM 2773 C CA . TYR A 1 344 ? -11.620 -6.398 30.277 1.00 96.88 344 TYR A CA 1
ATOM 2774 C C . TYR A 1 344 ? -12.151 -5.944 28.917 1.00 96.88 344 TYR A C 1
ATOM 2776 O O . TYR A 1 344 ? -11.538 -5.072 28.299 1.00 96.88 344 TYR A O 1
ATOM 2784 N N . ARG A 1 345 ? -13.304 -6.455 28.469 1.00 94.38 345 ARG A N 1
ATOM 2785 C CA . ARG A 1 345 ? -14.003 -5.958 27.278 1.00 94.38 345 ARG A CA 1
ATOM 2786 C C . ARG A 1 345 ? -14.419 -4.499 27.469 1.00 94.38 345 ARG A C 1
ATOM 2788 O O . ARG A 1 345 ? -14.027 -3.658 26.664 1.00 94.38 345 ARG A O 1
ATOM 2795 N N . SER A 1 346 ? -15.113 -4.179 28.560 1.00 96.56 346 SER A N 1
ATOM 2796 C CA . SER A 1 346 ? -15.534 -2.808 28.879 1.00 96.56 346 SER A CA 1
ATOM 2797 C C . SER A 1 346 ? -14.340 -1.882 29.143 1.00 96.56 346 SER A C 1
ATOM 2799 O O . SER A 1 346 ? -14.325 -0.735 28.693 1.00 96.56 346 SER A O 1
ATOM 2801 N N . LYS A 1 347 ? -13.287 -2.381 29.809 1.00 97.38 347 LYS A N 1
ATOM 2802 C CA . LYS A 1 347 ? -12.071 -1.607 30.108 1.00 97.38 347 LYS A CA 1
ATOM 2803 C C . LYS A 1 347 ? -11.320 -1.256 28.834 1.00 97.38 347 LYS A C 1
ATOM 2805 O O . LYS A 1 347 ? -10.828 -0.139 28.705 1.00 97.38 347 LYS A O 1
ATOM 2810 N N . ARG A 1 348 ? -11.256 -2.187 27.883 1.00 95.69 348 ARG A N 1
ATOM 2811 C CA . ARG A 1 348 ? -10.691 -1.931 26.562 1.00 95.69 348 ARG A CA 1
ATOM 2812 C C . ARG A 1 348 ? -11.447 -0.800 25.870 1.00 95.69 348 ARG A C 1
ATOM 2814 O O . ARG A 1 348 ? -10.810 0.158 25.456 1.00 95.69 348 ARG A O 1
ATOM 2821 N N . THR A 1 349 ? -12.777 -0.870 25.804 1.00 95.50 349 THR A N 1
ATOM 2822 C CA . THR A 1 349 ? -13.592 0.176 25.165 1.00 95.50 349 THR A CA 1
ATOM 2823 C C . THR A 1 349 ? -13.423 1.541 25.841 1.00 95.50 349 THR A C 1
ATOM 2825 O O . THR A 1 349 ? -13.408 2.566 25.162 1.00 95.50 349 THR A O 1
ATOM 2828 N N . TYR A 1 350 ? -13.246 1.570 27.166 1.00 97.69 350 TYR A N 1
ATOM 2829 C CA . TYR A 1 350 ? -12.927 2.798 27.899 1.00 97.69 350 TYR A CA 1
ATOM 2830 C C . TYR A 1 350 ? -11.568 3.372 27.479 1.00 97.69 350 TYR A C 1
ATOM 2832 O O . TYR A 1 350 ? -11.461 4.562 27.193 1.00 97.69 350 TYR A O 1
ATOM 2840 N N . LEU A 1 351 ? -10.533 2.530 27.413 1.00 97.75 351 LEU A N 1
ATOM 2841 C CA . LEU A 1 351 ? -9.182 2.950 27.035 1.00 97.75 351 LEU A CA 1
ATOM 2842 C C . LEU A 1 351 ? -9.092 3.368 25.560 1.00 97.75 351 LEU A C 1
ATOM 2844 O O . LEU A 1 351 ? -8.381 4.318 25.259 1.00 97.75 351 LEU A O 1
ATOM 2848 N N . GLU A 1 352 ? -9.846 2.727 24.664 1.00 96.62 352 GLU A N 1
ATOM 2849 C CA . GLU A 1 352 ? -10.002 3.139 23.259 1.00 96.62 352 GLU A CA 1
ATOM 2850 C C . GLU A 1 352 ? -10.624 4.539 23.145 1.00 96.62 352 GLU A C 1
ATOM 2852 O O . GLU A 1 352 ? -10.106 5.398 22.432 1.00 96.62 352 GLU A O 1
ATOM 2857 N N . ALA A 1 353 ? -11.692 4.813 23.903 1.00 97.00 353 ALA A N 1
ATOM 2858 C CA . ALA A 1 353 ? -12.282 6.148 23.948 1.00 97.00 353 ALA A CA 1
ATOM 2859 C C . ALA A 1 353 ? -11.305 7.181 24.536 1.00 97.00 353 ALA A C 1
ATOM 2861 O O . ALA A 1 353 ? -11.171 8.280 23.997 1.00 97.00 353 ALA A O 1
ATOM 2862 N N . LYS A 1 354 ? -10.569 6.802 25.591 1.00 97.69 354 LYS A N 1
ATOM 2863 C CA . LYS A 1 354 ? -9.587 7.666 26.252 1.00 97.69 354 LYS A CA 1
ATOM 2864 C C . LYS A 1 354 ? -8.411 8.019 25.345 1.00 97.69 354 LYS A C 1
ATOM 2866 O O . LYS A 1 354 ? -8.097 9.197 25.213 1.00 97.69 354 LYS A O 1
ATOM 2871 N N . ILE A 1 355 ? -7.774 7.034 24.709 1.00 96.75 355 ILE A N 1
ATOM 2872 C CA . ILE A 1 355 ? -6.646 7.297 23.804 1.00 96.75 355 ILE A CA 1
ATOM 2873 C C . ILE A 1 355 ? -7.102 8.118 22.599 1.00 96.75 355 ILE A C 1
ATOM 2875 O O . ILE A 1 355 ? -6.424 9.063 22.210 1.00 96.75 355 ILE A O 1
ATOM 2879 N N . SER A 1 356 ? -8.296 7.829 22.072 1.00 96.62 356 SER A N 1
ATOM 2880 C CA . SER A 1 356 ? -8.906 8.612 21.004 1.00 96.62 356 SER A CA 1
ATOM 2881 C C . SER A 1 356 ? -9.104 10.072 21.422 1.00 96.62 356 SER A C 1
ATOM 2883 O O . SER A 1 356 ? -8.768 10.969 20.657 1.00 96.62 356 SER A O 1
ATOM 2885 N N . LEU A 1 357 ? -9.621 10.336 22.624 1.00 96.62 357 LEU A N 1
ATOM 2886 C CA . LEU A 1 357 ? -9.793 11.697 23.133 1.00 96.62 357 LEU A CA 1
ATOM 2887 C C . LEU A 1 357 ? -8.446 12.417 23.280 1.00 96.62 357 LEU A C 1
ATOM 2889 O O . LEU A 1 357 ? -8.302 13.533 22.792 1.00 96.62 357 LEU A O 1
ATOM 2893 N N . LEU A 1 358 ? -7.461 11.771 23.910 1.00 96.31 358 LEU A N 1
ATOM 2894 C CA . LEU A 1 358 ? -6.146 12.362 24.169 1.00 96.31 358 LEU A CA 1
ATOM 2895 C C . LEU A 1 358 ? -5.386 12.686 22.879 1.00 96.31 358 LEU A C 1
ATOM 2897 O O . LEU A 1 358 ? -4.901 13.802 22.743 1.00 96.31 358 LEU A O 1
ATOM 2901 N N . LEU A 1 359 ? -5.355 11.764 21.909 1.00 95.44 359 LEU A N 1
ATOM 2902 C CA . LEU A 1 359 ? -4.741 11.996 20.593 1.00 95.44 359 LEU A CA 1
ATOM 2903 C C . LEU A 1 359 ? -5.371 13.189 19.863 1.00 95.44 359 LEU A C 1
ATOM 2905 O O . LEU A 1 359 ? -4.706 13.892 19.113 1.00 95.44 359 LEU A O 1
ATOM 2909 N N . ASN A 1 360 ? -6.673 13.412 20.049 1.00 94.81 360 ASN A N 1
ATOM 2910 C CA . ASN A 1 360 ? -7.360 14.537 19.426 1.00 94.81 360 ASN A CA 1
ATOM 2911 C C . ASN A 1 360 ? -7.184 15.852 20.199 1.00 94.81 360 ASN A C 1
ATOM 2913 O O . ASN A 1 360 ? -7.154 16.896 19.556 1.00 94.81 360 ASN A O 1
ATOM 2917 N N . LYS A 1 361 ? -7.037 15.813 21.532 1.00 93.12 361 LYS A N 1
ATOM 2918 C CA . LYS A 1 361 ? -6.660 16.983 22.345 1.00 93.12 361 LYS A CA 1
ATOM 2919 C C . LYS A 1 361 ? -5.232 17.430 22.037 1.00 93.12 361 LYS A C 1
ATOM 2921 O O . LYS A 1 361 ? -5.011 18.612 21.823 1.00 93.12 361 LYS A O 1
ATOM 2926 N N . GLU A 1 362 ? -4.299 16.484 21.928 1.00 93.69 362 GLU A N 1
ATOM 2927 C CA . GLU A 1 362 ? -2.896 16.754 21.579 1.00 93.69 362 GLU A CA 1
ATOM 2928 C C . GLU A 1 362 ? -2.781 17.454 20.226 1.00 93.69 362 GLU A C 1
ATOM 2930 O O . GLU A 1 362 ? -2.067 18.444 20.108 1.00 93.69 362 GLU A O 1
ATOM 2935 N N . ARG A 1 363 ? -3.571 17.015 19.242 1.00 88.94 363 ARG A N 1
ATOM 2936 C CA . ARG A 1 363 ? -3.590 17.602 17.899 1.00 88.94 363 ARG A CA 1
ATOM 2937 C C . ARG A 1 363 ? -3.987 19.081 17.872 1.00 88.94 363 ARG A C 1
ATOM 2939 O O . ARG A 1 363 ? -3.518 19.805 17.001 1.00 88.94 363 ARG A O 1
ATOM 2946 N N . VAL A 1 364 ? -4.880 19.514 18.763 1.00 88.56 364 VAL A N 1
ATOM 2947 C CA . VAL A 1 364 ? -5.368 20.907 18.810 1.00 88.56 364 VAL A CA 1
ATOM 2948 C C . VAL A 1 364 ? -4.680 21.749 19.887 1.00 88.56 364 VAL A C 1
ATOM 2950 O O . VAL A 1 364 ? -4.971 22.941 19.999 1.00 88.56 364 VAL A O 1
ATOM 2953 N N . ALA A 1 365 ? -3.786 21.152 20.681 1.00 89.00 365 ALA A N 1
ATOM 2954 C CA . ALA A 1 365 ? -3.054 21.851 21.725 1.00 89.00 365 ALA A CA 1
ATOM 2955 C C . ALA A 1 365 ? -2.109 22.884 21.097 1.00 89.00 365 ALA A C 1
ATOM 2957 O O . ALA A 1 365 ? -1.272 22.558 20.255 1.00 89.00 365 ALA A O 1
ATOM 2958 N N . LYS A 1 366 ? -2.257 24.146 21.510 1.00 86.69 366 LYS A N 1
ATOM 2959 C CA . LYS A 1 366 ? -1.399 25.254 21.059 1.00 86.69 366 LYS A CA 1
ATOM 2960 C C . LYS A 1 366 ? -0.158 25.416 21.933 1.00 86.69 366 LYS A C 1
ATOM 2962 O O . LYS A 1 366 ? 0.849 25.934 21.466 1.00 86.69 366 LYS A O 1
ATOM 2967 N N . ASP A 1 367 ? -0.252 24.990 23.189 1.00 91.50 367 ASP A N 1
ATOM 2968 C CA . ASP A 1 367 ? 0.808 25.105 24.181 1.00 91.50 367 ASP A CA 1
ATOM 2969 C C . ASP A 1 367 ? 1.727 23.873 24.168 1.00 91.50 367 ASP A C 1
ATOM 2971 O O . ASP A 1 367 ? 1.269 22.726 24.178 1.00 91.50 367 ASP A O 1
ATOM 2975 N N . GLY A 1 368 ? 3.040 24.112 24.141 1.00 90.62 368 GLY A N 1
ATOM 2976 C CA . GLY A 1 368 ? 4.046 23.050 24.074 1.00 90.62 368 GLY A CA 1
ATOM 2977 C C . GLY A 1 368 ? 4.087 22.182 25.334 1.00 90.62 368 GLY A C 1
ATOM 2978 O O . GLY A 1 368 ? 4.220 20.959 25.233 1.00 90.62 368 GLY A O 1
ATOM 2979 N N . ASP A 1 369 ? 3.905 22.779 26.512 1.00 91.94 369 ASP A N 1
ATOM 2980 C CA . ASP A 1 369 ? 3.935 22.056 27.786 1.00 91.94 369 ASP A CA 1
ATOM 2981 C C . ASP A 1 369 ? 2.688 21.185 27.973 1.00 91.94 369 ASP A C 1
ATOM 2983 O O . ASP A 1 369 ? 2.781 20.040 28.432 1.00 91.94 369 ASP A O 1
ATOM 2987 N N . GLU A 1 370 ? 1.512 21.691 27.589 1.00 93.50 370 GLU A N 1
ATOM 2988 C CA . GLU A 1 370 ? 0.278 20.908 27.502 1.00 93.50 370 GLU A CA 1
ATOM 2989 C C . GLU A 1 370 ? 0.468 19.706 26.573 1.00 93.50 370 GLU A C 1
ATOM 2991 O O . GLU A 1 370 ? 0.165 18.569 26.953 1.00 93.50 370 GLU A O 1
ATOM 2996 N N . ARG A 1 371 ? 1.040 19.932 25.387 1.00 93.25 371 ARG A N 1
ATOM 2997 C CA . ARG A 1 371 ? 1.307 18.877 24.408 1.00 93.25 371 ARG A CA 1
ATOM 2998 C C . ARG A 1 371 ? 2.215 17.786 24.981 1.00 93.25 371 ARG A C 1
ATOM 3000 O O . ARG A 1 371 ? 1.891 16.605 24.872 1.00 93.25 371 ARG A O 1
ATOM 3007 N N . ILE A 1 372 ? 3.300 18.157 25.664 1.00 95.06 372 ILE A N 1
ATOM 3008 C CA . ILE A 1 372 ? 4.215 17.205 26.320 1.00 95.06 372 ILE A CA 1
ATOM 3009 C C . ILE A 1 372 ? 3.486 16.377 27.390 1.00 95.06 372 ILE A C 1
ATOM 3011 O O . ILE A 1 372 ? 3.686 15.161 27.480 1.00 95.06 372 ILE A O 1
ATOM 3015 N N . LYS A 1 373 ? 2.622 17.004 28.202 1.00 95.44 373 LYS A N 1
ATOM 3016 C CA . LYS A 1 373 ? 1.814 16.293 29.210 1.00 95.44 373 LYS A CA 1
ATOM 3017 C C . LYS A 1 373 ? 0.860 15.292 28.556 1.00 95.44 373 LYS A C 1
ATOM 3019 O O . LYS A 1 373 ? 0.779 14.150 29.013 1.00 95.44 373 LYS A O 1
ATOM 3024 N N . LEU A 1 374 ? 0.189 15.693 27.475 1.00 96.62 374 LEU A N 1
ATOM 3025 C CA . LEU A 1 374 ? -0.717 14.829 26.720 1.00 96.62 374 LEU A CA 1
ATOM 3026 C C . LEU A 1 374 ? 0.021 13.637 26.104 1.00 96.62 374 LEU A C 1
ATOM 3028 O O . LEU A 1 374 ? -0.456 12.514 26.237 1.00 96.62 374 LEU A O 1
ATOM 3032 N N . VAL A 1 375 ? 1.201 13.840 25.510 1.00 96.62 375 VAL A N 1
ATO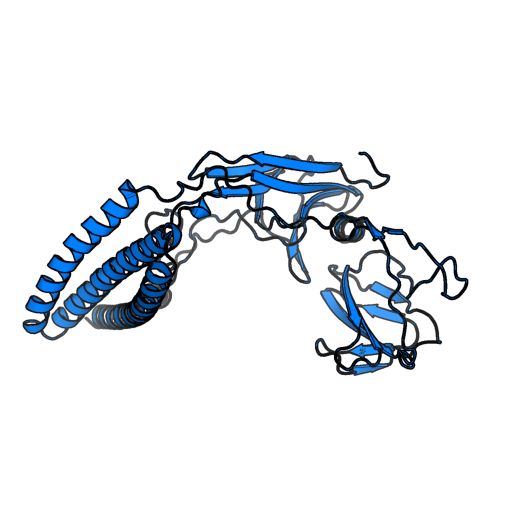M 3033 C CA . VAL A 1 375 ? 2.023 12.755 24.941 1.00 96.62 375 VAL A CA 1
ATOM 3034 C C . VAL A 1 375 ? 2.381 11.706 25.999 1.00 96.62 375 VAL A C 1
ATOM 3036 O O . VAL A 1 375 ? 2.173 10.513 25.771 1.00 96.62 375 VAL A O 1
ATOM 3039 N N . LYS A 1 376 ? 2.825 12.132 27.190 1.00 96.81 376 LYS A N 1
ATOM 3040 C CA . LYS A 1 376 ? 3.113 11.214 28.310 1.00 96.81 376 LYS A CA 1
ATOM 3041 C C . LYS A 1 376 ? 1.872 10.433 28.753 1.00 96.81 376 LYS A C 1
ATOM 3043 O O . LYS A 1 376 ? 1.955 9.252 29.096 1.00 96.81 376 LYS A O 1
ATOM 3048 N N . GLU A 1 377 ? 0.702 11.073 28.759 1.00 97.50 377 GLU A N 1
ATOM 3049 C CA . GLU A 1 377 ? -0.546 10.383 29.089 1.00 97.50 377 GLU A CA 1
ATOM 3050 C C . GLU A 1 377 ? -0.971 9.395 27.992 1.00 97.50 377 GLU A C 1
ATOM 3052 O O . GLU A 1 377 ? -1.392 8.280 28.311 1.00 97.50 377 GLU A O 1
ATOM 3057 N N . ILE A 1 378 ? -0.827 9.766 26.717 1.00 97.69 378 ILE A N 1
ATOM 3058 C CA . ILE A 1 378 ? -1.102 8.904 25.559 1.00 97.69 378 ILE A CA 1
ATOM 3059 C C . ILE A 1 378 ? -0.255 7.635 25.636 1.00 97.69 378 ILE A C 1
ATOM 3061 O O . ILE A 1 378 ? -0.807 6.541 25.511 1.00 97.69 378 ILE A O 1
ATOM 3065 N N . GLU A 1 379 ? 1.045 7.759 25.907 1.00 97.50 379 GLU A N 1
ATOM 3066 C CA . GLU A 1 379 ? 1.958 6.623 26.064 1.00 97.50 379 GLU A CA 1
ATOM 3067 C C . GLU A 1 379 ? 1.480 5.674 27.173 1.00 97.50 379 GLU A C 1
ATOM 3069 O O . GLU A 1 379 ? 1.274 4.476 26.948 1.00 97.50 379 GLU A O 1
ATOM 3074 N N . LYS A 1 380 ? 1.189 6.223 28.360 1.00 97.94 380 LYS A N 1
ATOM 3075 C CA . LYS A 1 380 ? 0.676 5.454 29.500 1.00 97.94 380 LYS A CA 1
ATOM 3076 C C . LYS A 1 380 ? -0.626 4.724 29.164 1.00 97.94 380 LYS A C 1
ATOM 3078 O O . LYS A 1 380 ? -0.792 3.556 29.521 1.00 97.94 380 LYS A O 1
ATOM 3083 N N . VAL A 1 381 ? -1.570 5.398 28.505 1.00 97.69 381 VAL A N 1
ATOM 3084 C CA . VAL A 1 381 ? -2.852 4.798 28.101 1.00 97.69 381 VAL A CA 1
ATOM 3085 C C . VAL A 1 381 ? -2.640 3.735 27.021 1.00 97.69 381 VAL A C 1
ATOM 3087 O O . VAL A 1 381 ? -3.293 2.694 27.078 1.00 97.69 381 VAL A O 1
ATOM 3090 N N . GLY A 1 382 ? -1.709 3.944 26.088 1.00 96.50 382 GLY A N 1
ATOM 3091 C CA . GLY A 1 382 ? -1.335 2.979 25.054 1.00 96.50 382 GLY A CA 1
ATOM 3092 C C . GLY A 1 382 ? -0.818 1.664 25.638 1.00 96.50 382 GLY A C 1
ATOM 3093 O O . GLY A 1 382 ? -1.328 0.596 25.293 1.00 96.50 382 GLY A O 1
ATOM 3094 N N . ILE A 1 383 ? 0.109 1.733 26.600 1.00 96.94 383 ILE A N 1
ATOM 3095 C CA . ILE A 1 383 ? 0.617 0.551 27.319 1.00 96.94 383 ILE A CA 1
ATOM 3096 C C . ILE A 1 383 ? -0.530 -0.165 28.049 1.00 96.94 383 ILE A C 1
ATOM 3098 O O . ILE A 1 383 ? -0.724 -1.371 27.895 1.00 96.94 383 ILE A O 1
ATOM 3102 N N . GLN A 1 384 ? -1.367 0.580 28.781 1.00 97.44 384 GLN A N 1
ATOM 3103 C CA . GLN A 1 384 ? -2.519 0.006 29.487 1.00 97.44 384 GLN A CA 1
ATOM 3104 C C . GLN A 1 384 ? -3.531 -0.659 28.548 1.00 97.44 384 GLN A C 1
ATOM 3106 O O . GLN A 1 384 ? -4.167 -1.652 28.926 1.00 97.44 384 GLN A O 1
ATOM 3111 N N . LEU A 1 385 ? -3.727 -0.100 27.353 1.00 96.50 385 LEU A N 1
ATOM 3112 C CA . LEU A 1 385 ? -4.619 -0.643 26.339 1.00 96.50 385 LEU A CA 1
ATOM 3113 C C . LEU A 1 385 ? -4.073 -1.967 25.803 1.00 96.50 385 LEU A C 1
ATOM 3115 O O . LEU A 1 385 ? -4.834 -2.932 25.736 1.00 96.50 385 LEU A O 1
ATOM 3119 N N . ASN A 1 386 ? -2.774 -2.049 25.510 1.00 94.69 386 ASN A N 1
ATOM 3120 C CA . ASN A 1 386 ? -2.124 -3.292 25.091 1.00 94.69 386 ASN A CA 1
ATOM 3121 C C . ASN A 1 386 ? -2.265 -4.392 26.153 1.00 94.69 386 ASN A C 1
ATOM 3123 O O . ASN A 1 386 ? -2.797 -5.463 25.854 1.00 94.69 386 ASN A O 1
ATOM 3127 N N . ASP A 1 387 ? -1.935 -4.094 27.410 1.00 96.38 387 ASP A N 1
ATOM 3128 C CA . ASP A 1 387 ? -2.123 -5.016 28.537 1.00 96.38 387 ASP A CA 1
ATOM 3129 C C . ASP A 1 387 ? -3.573 -5.486 28.674 1.00 96.38 387 ASP A C 1
ATOM 3131 O O . ASP A 1 387 ? -3.863 -6.662 28.904 1.00 96.38 387 ASP A O 1
ATOM 3135 N N . THR A 1 388 ? -4.518 -4.554 28.545 1.00 96.25 388 THR A N 1
ATOM 3136 C CA . THR A 1 388 ? -5.948 -4.854 28.652 1.00 96.25 388 THR A CA 1
ATOM 3137 C C . THR A 1 388 ? -6.414 -5.739 27.495 1.00 96.25 388 THR A C 1
ATOM 3139 O O . THR A 1 388 ? -7.235 -6.628 27.716 1.00 96.25 388 THR A O 1
ATOM 3142 N N . ARG A 1 389 ? -5.879 -5.555 26.281 1.00 92.31 389 ARG A N 1
ATOM 3143 C CA . ARG A 1 389 ? -6.168 -6.413 25.121 1.00 92.31 389 ARG A CA 1
ATOM 3144 C C . ARG A 1 389 ? -5.640 -7.831 25.322 1.00 92.31 389 ARG A C 1
ATOM 3146 O O . ARG A 1 389 ? -6.389 -8.770 25.063 1.00 92.31 389 ARG A O 1
ATOM 3153 N N . ILE A 1 390 ? -4.417 -7.982 25.839 1.00 92.62 390 ILE A N 1
ATOM 3154 C CA . ILE A 1 390 ? -3.835 -9.292 26.176 1.00 92.62 390 ILE A CA 1
ATOM 3155 C C . ILE A 1 390 ? -4.712 -9.999 27.213 1.00 92.62 390 ILE A C 1
ATOM 3157 O O . ILE A 1 390 ? -5.143 -11.130 26.996 1.00 92.62 390 ILE A O 1
ATOM 3161 N N . LYS A 1 391 ? -5.064 -9.309 28.306 1.00 95.38 391 LYS A N 1
ATOM 3162 C CA . LYS A 1 391 ? -5.911 -9.878 29.366 1.00 95.38 391 LYS A CA 1
ATOM 3163 C C . LYS A 1 391 ? -7.299 -10.245 28.851 1.00 95.38 391 LYS A C 1
ATOM 3165 O O . LYS A 1 391 ? -7.752 -11.356 29.098 1.00 95.38 391 LYS A O 1
ATOM 3170 N N . ARG A 1 392 ? -7.953 -9.370 28.077 1.00 93.00 392 ARG A N 1
ATOM 3171 C CA . ARG A 1 392 ? -9.246 -9.679 27.443 1.00 93.00 392 ARG A CA 1
ATOM 3172 C C . ARG A 1 392 ? -9.157 -10.964 26.623 1.00 93.00 392 ARG A C 1
ATOM 3174 O O . ARG A 1 392 ? -10.024 -11.819 26.752 1.00 93.00 392 ARG A O 1
ATOM 3181 N N . ARG A 1 393 ? -8.107 -11.093 25.804 1.00 89.19 393 ARG A N 1
ATOM 3182 C CA . ARG A 1 393 ? -7.889 -12.259 24.945 1.00 89.19 393 ARG A CA 1
ATOM 3183 C C . ARG A 1 393 ? -7.656 -13.535 25.756 1.00 89.19 393 ARG A C 1
ATOM 3185 O O . ARG A 1 393 ? -8.208 -14.569 25.408 1.00 89.19 393 ARG A O 1
ATOM 3192 N N . ALA A 1 394 ? -6.905 -13.462 26.853 1.00 92.06 394 ALA A N 1
ATOM 3193 C CA . ALA A 1 394 ? -6.703 -14.607 27.740 1.00 92.06 394 ALA A CA 1
ATOM 3194 C C . ALA A 1 394 ? -8.031 -15.126 28.322 1.00 92.06 394 ALA A C 1
ATOM 3196 O O . ALA A 1 394 ? -8.292 -16.324 28.278 1.00 92.06 394 ALA A O 1
ATOM 3197 N N . TYR A 1 395 ? -8.904 -14.233 28.805 1.00 92.88 395 TYR A N 1
ATOM 3198 C CA . TYR A 1 395 ? -10.219 -14.639 29.318 1.00 92.88 395 TYR A CA 1
ATOM 3199 C C . TYR A 1 395 ? -11.164 -15.142 28.220 1.00 92.88 395 TYR A C 1
ATOM 3201 O O . TYR A 1 395 ? -11.946 -16.048 28.481 1.00 92.88 395 TYR A O 1
ATOM 3209 N N . GLU A 1 396 ? -11.063 -14.618 26.997 1.00 88.62 396 GLU A N 1
ATOM 3210 C CA . GLU A 1 396 ? -11.786 -15.140 25.826 1.00 88.62 396 GLU A CA 1
ATOM 3211 C C . GLU A 1 396 ? -11.433 -16.615 25.575 1.00 88.62 396 GLU A C 1
ATOM 3213 O O . GLU A 1 396 ? -12.327 -17.454 25.504 1.00 88.62 396 GLU A O 1
ATOM 3218 N N . TYR A 1 397 ? -10.137 -16.956 25.576 1.00 87.38 397 TYR A N 1
ATOM 3219 C CA . TYR A 1 397 ? -9.683 -18.343 25.430 1.00 87.38 397 TYR A CA 1
ATOM 3220 C C . TYR A 1 397 ? -10.110 -19.249 26.588 1.00 87.38 397 TYR A C 1
ATOM 3222 O O . TYR A 1 397 ? -10.506 -20.389 26.352 1.00 87.38 397 TYR A O 1
ATOM 3230 N N . ILE A 1 398 ? -10.057 -18.758 27.832 1.00 89.81 398 ILE A N 1
ATOM 3231 C CA . ILE A 1 398 ? -10.527 -19.524 28.997 1.00 89.81 398 ILE A CA 1
ATOM 3232 C C . ILE A 1 398 ? -12.011 -19.874 28.832 1.00 89.81 398 ILE A C 1
ATOM 3234 O O . ILE A 1 398 ? -12.397 -21.024 29.026 1.00 89.81 398 ILE A O 1
ATOM 3238 N N . LEU A 1 399 ? -12.845 -18.903 28.453 1.00 89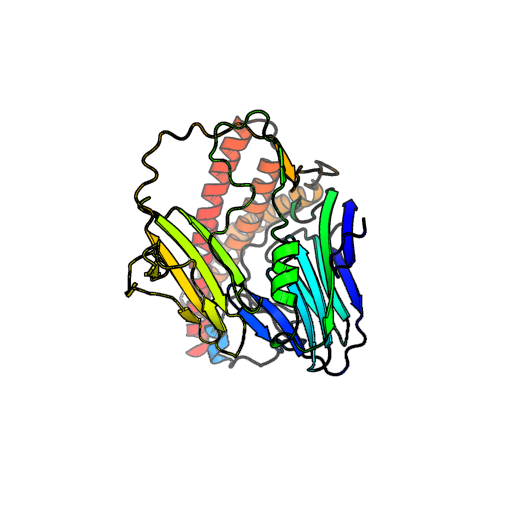.12 399 LEU A N 1
ATOM 3239 C CA . LEU A 1 399 ? -14.278 -19.128 28.261 1.00 89.12 399 LEU A CA 1
ATOM 3240 C C . LEU A 1 399 ? -14.571 -20.086 27.108 1.00 89.12 399 LEU A C 1
ATOM 3242 O O . LEU A 1 399 ? -15.434 -20.951 27.242 1.00 89.12 399 LEU A O 1
ATOM 3246 N N . ASP A 1 400 ? -13.851 -19.960 25.997 1.00 83.75 400 ASP A N 1
ATOM 3247 C CA . ASP A 1 400 ? -14.014 -20.856 24.854 1.00 83.75 400 ASP A CA 1
ATOM 3248 C C . ASP A 1 400 ? -13.592 -22.296 25.174 1.00 83.75 400 ASP A C 1
ATOM 3250 O O . ASP A 1 400 ? -14.233 -23.233 24.692 1.00 83.75 400 ASP A O 1
ATOM 3254 N N . TYR A 1 401 ? -12.569 -22.487 26.017 1.00 84.50 401 TYR A N 1
ATOM 3255 C CA . TYR A 1 401 ? -12.194 -23.804 26.537 1.00 84.50 401 TYR A CA 1
ATOM 3256 C C . TYR A 1 401 ? -13.325 -24.413 27.373 1.00 84.50 401 TYR A C 1
ATOM 3258 O O . TYR A 1 401 ? -13.765 -25.524 27.087 1.00 84.50 401 TYR A O 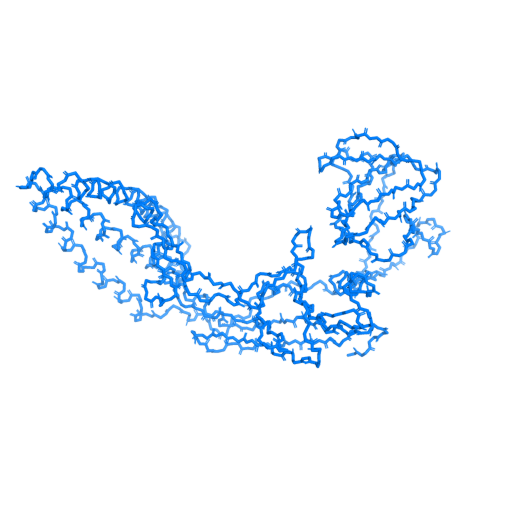1
ATOM 3266 N N . TRP A 1 402 ? -13.858 -23.683 28.358 1.00 82.69 402 TRP A N 1
ATOM 3267 C CA . TRP A 1 402 ? -14.925 -24.206 29.220 1.00 82.69 402 TRP A CA 1
ATOM 3268 C C . TRP A 1 402 ? -16.207 -24.537 28.450 1.00 82.69 402 TRP A C 1
ATOM 3270 O O . TRP A 1 402 ? -16.803 -25.577 28.704 1.00 82.69 402 TRP A O 1
ATOM 3280 N N . LYS A 1 403 ? -16.585 -23.727 27.452 1.00 78.69 403 LYS A N 1
ATOM 3281 C CA . LYS A 1 403 ? -17.715 -24.015 26.543 1.00 78.69 403 LYS A CA 1
ATOM 3282 C C . LYS A 1 403 ? -17.518 -25.251 25.659 1.00 78.69 403 LYS A C 1
ATOM 3284 O O . LYS A 1 403 ? -18.448 -25.659 24.975 1.00 78.69 403 LYS A O 1
ATOM 3289 N N . ALA A 1 404 ? -16.292 -25.757 25.545 1.00 74.44 404 ALA A N 1
ATOM 3290 C CA . ALA A 1 404 ? -15.985 -26.954 24.771 1.00 74.44 404 ALA A CA 1
ATOM 3291 C C . ALA A 1 404 ? -15.992 -28.231 25.619 1.00 74.44 404 ALA A C 1
ATOM 3293 O O . ALA A 1 404 ? -16.090 -29.315 25.051 1.00 74.44 404 ALA A O 1
ATOM 3294 N N . VAL A 1 405 ? -15.790 -28.086 26.931 1.00 75.12 405 VAL A N 1
ATOM 3295 C CA . VAL A 1 405 ? -15.652 -29.185 27.896 1.00 75.12 405 VAL A CA 1
ATOM 3296 C C . VAL A 1 405 ? -16.975 -29.470 28.614 1.00 75.12 405 VAL A C 1
ATOM 3298 O O . VAL A 1 405 ? -17.232 -30.622 28.953 1.00 75.12 405 VAL A O 1
ATOM 3301 N N . LEU A 1 406 ? -17.785 -28.432 28.844 1.00 66.06 406 LEU A N 1
ATOM 3302 C CA . LEU A 1 406 ? -19.183 -28.516 29.283 1.00 66.06 406 LEU A CA 1
ATOM 3303 C C . LEU A 1 406 ? -20.095 -28.784 28.085 1.00 66.06 406 LEU A C 1
ATOM 3305 O O . LEU A 1 406 ? -21.086 -29.520 28.279 1.00 66.06 406 LEU A O 1
#

Secondary structure (DSSP, 8-state):
---SSSEEEEEEEEE----S-EEEEEEE---SSPEEEEEETTEEEEE-S-EE--PPPPHHHHTT--B-EE-SEE-EEE-SSEEEEEETTEEEEEEESS--EEEEETTEEEEEEEE--SEES-S--TTEESB-S--EE-GGGG--BEEEEEEEEEEEES-GGGSSHHHHHHHHHSPPPEEEES---S-S-S---S---SSS-SEEEEEEE-TTSSEEEEEEE--SSS-EEEEPS-TTS-EEEE-TT--EEEEE-SEEEE-TT-EEEEEEEPS---S------EEEEES--------BS-S--S-HHHHHHHHHHHHHHHHHHHHHHHHHTT--THHHHHHHHHHHHHHHHHHHHHHHHHHHHHHH---HHHHHHHHHHHHHHHHHHHHHHHHHHHHHHHHHHHHHH-

Sequence (406 aa):
LFDTTPLIKFHILLRNTARDHRLKMAFPTNIKNGKIVAEMPFEYVERPSYLDNSRPIPQKLLRIFIGARECGKEYTFPMKDFVAITNDSQIFSVMTRGISEYEVRGKTIFVTLLRAIGWIARGDLKLRHGDAGPFMYTPEAQCLRETEYEIAVFLGKGGVQDSAITKWAQIFHNPPMVVKISESSGRDTDEFSLGSMENSNLKLTALKIAENGDGIVVRFFNPYNKTVSLKLPGDNWKCFKTDLLENPIEEISNVIEIVPHEIVTLKFNITSFNEEYQIPVFDLLTPELKLPENKRITDDVVKPEKLKLLEDKMKQLSNHLTELKSTIKKRKGLAYHEAMFDFYRSKRTYLEAKISLLLNKERVAKDGDERIKLVKEIEKVGIQLNDTRIKRRAYEYILDYWKAVL

pLDDT: mean 88.68, std 10.69, range [42.44, 98.75]